Protein AF-A0A1L9Q398-F1 (afdb_monomer)

Mean predicted aligned error: 10.4 Å

Solvent-accessible surface area (backbone atoms only — not comparable to full-atom values): 28220 Å² total; per-residue (Å²): 103,66,69,39,36,76,71,78,37,81,66,83,78,74,86,54,98,64,80,83,80,64,82,89,52,57,88,77,52,50,72,71,54,49,50,53,45,25,63,57,35,33,91,49,18,48,60,54,52,55,51,31,48,75,30,86,96,47,38,44,85,51,84,80,21,73,45,64,63,49,39,51,54,52,50,36,71,77,40,73,85,56,91,62,51,50,73,63,55,49,51,57,76,50,56,96,63,50,60,67,65,61,54,37,38,45,67,35,32,42,59,23,51,47,38,24,34,77,71,70,73,47,65,61,70,22,38,44,90,85,34,32,24,45,46,48,48,6,56,80,50,68,7,61,59,30,26,48,45,24,51,54,71,40,29,70,39,60,66,59,45,53,34,49,48,48,31,49,74,59,67,39,68,89,63,43,83,82,37,70,17,37,53,31,44,28,49,74,77,63,38,54,67,58,37,57,52,34,53,55,43,58,67,49,77,66,97,66,89,84,65,102,77,75,74,87,84,71,52,66,68,41,47,52,52,41,48,31,66,41,44,38,68,55,53,50,48,43,32,77,77,66,74,48,64,68,59,73,58,83,35,88,94,43,81,40,44,62,63,45,41,36,68,66,15,85,45,48,53,33,52,60,45,38,64,73,72,29,71,68,88,55,43,61,48,55,20,77,95,68,41,27,35,58,54,47,19,56,78,72,66,35,64,66,43,32,55,49,40,48,77,66,63,38,78,33,52,67,61,49,56,56,45,34,56,73,61,59,62,72,82,37,65,66,58,53,52,35,44,39,60,20,69,74,43,49,62,61,72,62,34,76,30,79,72,33,45,70,59,35,40,41,52,52,24,50,51,52,54,43,52,51,50,66,70,42,84,90,50,53,74,66,54,36,52,53,50,46,52,52,49,52,53,45,43,28,49,38,37,45,54,53,54,73,27,23,84,75,41,50,47,50,73,63,22,12,18,72,85,69,39,26,48,64,54,50,33,56,76,72,68,43,70,84,37,45,81,46,63,50,94,66,91,71,78,92,70,83,71,82,79,74,78,68,62,84,82,68,69,75,81,78,68,74,81,72,88,76,80,79,79,86,86,82,86,78,85,77,88,79,91,78,92,85,88,132

Structure (mmCIF, N/CA/C/O backbone):
data_AF-A0A1L9Q398-F1
#
_entry.id   AF-A0A1L9Q398-F1
#
loop_
_atom_site.group_PDB
_atom_site.id
_atom_site.type_symbol
_atom_site.label_atom_id
_atom_site.label_alt_id
_atom_site.label_comp_id
_atom_site.label_asym_id
_atom_site.label_entity_id
_atom_site.label_seq_id
_atom_site.pdbx_PDB_ins_code
_atom_site.Cartn_x
_atom_site.Cartn_y
_atom_site.Cartn_z
_atom_site.occupancy
_atom_site.B_iso_or_equiv
_atom_site.auth_seq_id
_atom_site.auth_comp_id
_atom_site.auth_asym_id
_atom_site.auth_atom_id
_atom_site.pdbx_PDB_model_num
ATOM 1 N N . MET A 1 1 ? 2.449 10.421 24.568 1.00 86.31 1 MET A N 1
ATOM 2 C CA . MET A 1 1 ? 1.583 9.840 25.623 1.00 86.31 1 MET A CA 1
ATOM 3 C C . MET A 1 1 ? 1.144 8.426 25.264 1.00 86.31 1 MET A C 1
ATOM 5 O O . MET A 1 1 ? 1.315 7.546 26.093 1.00 86.31 1 MET A O 1
ATOM 9 N N . THR A 1 2 ? 0.691 8.178 24.034 1.00 90.75 2 THR A N 1
ATOM 10 C CA . THR A 1 2 ? 0.366 6.835 23.506 1.00 90.75 2 THR A CA 1
ATOM 11 C C . THR A 1 2 ? 1.469 5.790 23.698 1.00 90.75 2 THR A C 1
ATOM 13 O O . THR A 1 2 ? 1.175 4.660 24.069 1.00 90.75 2 THR A O 1
ATOM 16 N N . GLU A 1 3 ? 2.748 6.155 23.559 1.00 91.44 3 GLU A N 1
ATOM 17 C CA . GLU A 1 3 ? 3.863 5.231 23.840 1.00 91.44 3 GLU A CA 1
ATOM 18 C C . GLU A 1 3 ? 3.856 4.649 25.262 1.00 91.44 3 GLU A C 1
ATOM 20 O O . GLU A 1 3 ? 4.292 3.517 25.448 1.00 91.44 3 GLU A O 1
ATOM 25 N N . LEU A 1 4 ? 3.381 5.398 26.266 1.00 93.06 4 LEU A N 1
ATOM 26 C CA . LEU A 1 4 ? 3.285 4.892 27.639 1.00 93.06 4 LEU A CA 1
ATOM 27 C C . LEU A 1 4 ? 2.257 3.762 27.723 1.00 93.06 4 LEU A C 1
ATOM 29 O O . LEU A 1 4 ? 2.539 2.734 28.334 1.00 93.06 4 LEU A O 1
ATOM 33 N N . ILE A 1 5 ? 1.126 3.906 27.028 1.00 94.62 5 ILE A N 1
ATOM 34 C CA . ILE A 1 5 ? 0.063 2.893 26.978 1.00 94.62 5 ILE A CA 1
ATOM 35 C C . ILE A 1 5 ? 0.601 1.586 26.405 1.00 94.62 5 ILE A C 1
ATOM 37 O O . ILE A 1 5 ? 0.413 0.526 26.996 1.00 94.62 5 ILE A O 1
ATOM 41 N N . TRP A 1 6 ? 1.370 1.663 25.320 1.00 91.62 6 TRP A N 1
ATOM 42 C CA . TRP A 1 6 ? 2.007 0.491 24.714 1.00 91.62 6 TRP A CA 1
ATOM 43 C C . TRP A 1 6 ? 3.133 -0.121 25.563 1.00 91.62 6 TRP A C 1
ATOM 45 O O . TRP A 1 6 ? 3.537 -1.255 25.316 1.00 91.62 6 TRP A O 1
ATOM 55 N N . ARG A 1 7 ? 3.604 0.582 26.602 1.00 92.00 7 ARG A N 1
ATOM 56 C CA . ARG A 1 7 ? 4.475 0.043 27.664 1.00 92.00 7 ARG A CA 1
ATOM 57 C C . ARG A 1 7 ? 3.683 -0.494 28.865 1.00 92.00 7 ARG A C 1
ATOM 59 O O . ARG A 1 7 ? 4.285 -0.837 29.879 1.00 92.00 7 ARG A O 1
ATOM 66 N N . GLY A 1 8 ? 2.354 -0.549 28.770 1.00 90.69 8 GLY A N 1
ATOM 67 C CA . GLY A 1 8 ? 1.461 -0.972 29.847 1.00 90.69 8 GLY A CA 1
ATOM 68 C C . GLY A 1 8 ? 1.269 0.072 30.948 1.00 90.69 8 GLY A C 1
ATOM 69 O O . GLY A 1 8 ? 0.881 -0.287 32.055 1.00 90.69 8 GLY A O 1
ATOM 70 N N . GLN A 1 9 ? 1.560 1.345 30.673 1.00 95.06 9 GLN A N 1
ATOM 71 C CA . GLN A 1 9 ? 1.445 2.445 31.630 1.00 95.06 9 GLN A CA 1
ATOM 72 C C . GLN A 1 9 ? 0.356 3.426 31.203 1.00 95.06 9 GLN A C 1
ATOM 74 O O . GLN A 1 9 ? 0.240 3.778 30.031 1.00 95.06 9 GLN A O 1
ATOM 79 N N . VAL A 1 10 ? -0.412 3.935 32.162 1.00 94.50 10 VAL A N 1
ATOM 80 C CA . VAL A 1 10 ? -1.378 5.004 31.893 1.00 94.50 10 VAL A CA 1
ATOM 81 C C . VAL A 1 10 ? -0.699 6.363 32.095 1.00 94.50 10 VAL A C 1
ATOM 83 O O . VAL A 1 10 ? -0.026 6.548 33.111 1.00 94.50 10 VAL A O 1
ATOM 86 N N . PRO A 1 11 ? -0.834 7.321 31.156 1.00 92.69 11 PRO A N 1
ATOM 87 C CA . PRO A 1 11 ? -0.289 8.664 31.330 1.00 92.69 11 PRO A CA 1
ATOM 88 C C . PRO A 1 11 ? -0.817 9.338 32.609 1.00 92.69 11 PRO A C 1
ATOM 90 O O . PRO A 1 11 ? -1.992 9.157 32.946 1.00 92.69 11 PRO A O 1
ATOM 93 N N . PRO A 1 12 ? 0.000 10.143 33.310 1.00 89.94 12 PRO A N 1
ATOM 94 C CA . PRO A 1 12 ? -0.458 10.855 34.499 1.00 89.94 12 PRO A CA 1
ATOM 95 C C . PRO A 1 12 ? -1.581 11.841 34.146 1.00 89.94 12 PRO A C 1
ATOM 97 O O . PRO A 1 12 ? -1.549 12.473 33.088 1.00 89.94 12 PRO A O 1
ATOM 100 N N . LEU A 1 13 ? -2.565 11.975 35.037 1.00 89.94 13 LEU A N 1
ATOM 101 C CA . LEU A 1 13 ? -3.618 12.984 34.924 1.00 89.94 13 LEU A CA 1
ATOM 102 C C . LEU A 1 13 ? -3.100 14.323 35.466 1.00 89.94 13 LEU A C 1
ATOM 104 O O . LEU A 1 13 ? -2.412 14.358 36.487 1.00 89.94 13 LEU A O 1
ATOM 108 N N . ALA A 1 14 ? -3.434 15.426 34.794 1.00 87.88 14 ALA A N 1
ATOM 109 C CA . ALA A 1 14 ? -3.203 16.755 35.351 1.00 87.88 14 ALA A CA 1
ATOM 110 C C . ALA A 1 14 ? -4.029 16.940 36.633 1.00 87.88 14 ALA A C 1
ATOM 112 O O . ALA A 1 14 ? -5.134 16.410 36.739 1.00 87.88 14 ALA A O 1
ATOM 113 N N . ALA A 1 15 ? -3.510 17.703 37.598 1.00 85.31 15 ALA A N 1
ATOM 114 C CA . ALA A 1 15 ? -4.254 17.979 38.821 1.00 85.31 15 ALA A CA 1
ATOM 115 C C . ALA A 1 15 ? -5.606 18.641 38.475 1.00 85.31 15 ALA A C 1
ATOM 117 O O . ALA A 1 15 ? -5.619 19.618 37.719 1.00 85.31 15 ALA A O 1
ATOM 118 N N . PRO A 1 16 ? -6.736 18.116 38.979 1.00 88.06 16 PRO A N 1
ATOM 119 C CA . PRO A 1 16 ? -8.046 18.665 38.666 1.00 88.06 16 PRO A CA 1
ATOM 120 C C . PRO A 1 16 ? -8.214 20.063 39.270 1.00 88.06 16 PRO A C 1
ATOM 122 O O . PRO A 1 16 ? -7.753 20.350 40.372 1.00 88.06 16 PRO A O 1
ATOM 125 N N . ASN A 1 17 ? -8.944 20.932 38.567 1.00 85.12 17 ASN A N 1
ATOM 126 C CA . ASN A 1 17 ? -9.221 22.311 38.999 1.00 85.12 17 ASN A CA 1
ATOM 127 C C . ASN A 1 17 ? -10.352 22.411 40.042 1.00 85.12 17 ASN A C 1
ATOM 129 O O . ASN A 1 17 ? -10.907 23.488 40.261 1.00 85.12 17 ASN A O 1
ATOM 133 N N . ARG A 1 18 ? -10.741 21.292 40.656 1.00 89.12 18 ARG A N 1
ATOM 134 C CA . ARG A 1 18 ? -11.803 21.222 41.663 1.00 89.12 18 ARG A CA 1
ATOM 135 C C . ARG A 1 18 ? -11.334 20.398 42.857 1.00 89.12 18 ARG A C 1
ATOM 137 O O . ARG A 1 18 ? -10.367 19.652 42.753 1.00 89.12 18 ARG A O 1
ATOM 144 N N . ASN A 1 19 ? -12.029 20.526 43.983 1.00 90.75 19 ASN A N 1
ATOM 145 C CA . ASN A 1 19 ? -11.758 19.697 45.156 1.00 90.75 19 ASN A CA 1
ATOM 146 C C . ASN A 1 19 ? -12.308 18.273 44.959 1.00 90.75 19 ASN A C 1
ATOM 148 O O . ASN A 1 19 ? -13.339 18.122 44.290 1.00 90.75 19 ASN A O 1
ATOM 152 N N . PRO A 1 20 ? -11.669 17.251 45.561 1.00 90.56 20 PRO A N 1
ATOM 153 C CA . PRO A 1 20 ? -12.209 15.897 45.602 1.00 90.56 20 PRO A CA 1
ATOM 154 C C . PRO A 1 20 ? -13.635 15.873 46.174 1.00 90.56 20 PRO A C 1
ATOM 156 O O . PRO A 1 20 ? -13.961 16.695 47.038 1.00 90.56 20 PRO A O 1
ATOM 159 N N . PRO A 1 21 ? -14.499 14.954 45.713 1.00 92.50 21 PRO A N 1
ATOM 160 C CA . PRO A 1 21 ? -15.852 14.826 46.241 1.00 92.50 21 PRO A CA 1
ATOM 161 C C . PRO A 1 21 ? -15.840 14.332 47.690 1.00 92.50 21 PRO A C 1
ATOM 163 O O . PRO A 1 21 ? -14.996 13.522 48.079 1.00 92.50 21 PRO A O 1
ATOM 166 N N . ASP A 1 22 ? -16.836 14.748 48.474 1.00 92.75 22 ASP A N 1
ATOM 167 C CA . ASP A 1 22 ? -17.103 14.126 49.770 1.00 92.75 22 ASP A CA 1
ATOM 168 C C . ASP A 1 22 ? -17.754 12.753 49.564 1.00 92.75 22 ASP A C 1
ATOM 170 O O . ASP A 1 22 ? -18.937 12.624 49.237 1.00 92.75 22 ASP A O 1
ATOM 174 N N . LEU A 1 23 ? -16.960 11.705 49.774 1.00 91.25 23 LEU A N 1
ATOM 175 C CA . LEU A 1 23 ? -17.368 10.321 49.558 1.00 91.25 23 LEU A CA 1
ATOM 176 C C . LEU A 1 23 ? -18.409 9.814 50.571 1.00 91.25 23 LEU A C 1
ATOM 178 O O . LEU A 1 23 ? -18.924 8.706 50.398 1.00 91.25 23 LEU A O 1
ATOM 182 N N . ASN A 1 24 ? -18.710 10.581 51.623 1.00 91.81 24 ASN A N 1
ATOM 183 C CA . ASN A 1 24 ? -19.775 10.265 52.579 1.00 91.81 24 ASN A CA 1
ATOM 184 C C . ASN A 1 24 ? -21.137 10.827 52.147 1.00 91.81 24 ASN A C 1
ATOM 186 O O . ASN A 1 24 ? -22.161 10.383 52.655 1.00 91.81 24 ASN A O 1
ATOM 190 N N . ASN A 1 25 ? -21.157 11.752 51.184 1.00 91.81 25 ASN A N 1
ATOM 191 C CA . ASN A 1 25 ? -22.354 12.460 50.728 1.00 91.81 25 ASN A CA 1
ATOM 192 C C . ASN A 1 25 ? -22.658 12.217 49.238 1.00 91.81 25 ASN A C 1
ATOM 194 O O . ASN A 1 25 ? -23.268 13.056 48.573 1.00 91.81 25 ASN A O 1
ATOM 198 N N . LEU A 1 26 ? -22.276 11.048 48.702 1.00 91.94 26 LEU A N 1
ATOM 199 C CA . LEU A 1 26 ? -22.496 10.701 47.289 1.00 91.94 26 LEU A CA 1
ATOM 200 C C . LEU A 1 26 ? -23.979 10.762 46.876 1.00 91.94 26 LEU A C 1
ATOM 202 O O . LEU A 1 26 ? -24.278 11.111 45.738 1.00 91.94 26 LEU A O 1
ATOM 206 N N . ASP A 1 27 ? -24.905 10.522 47.809 1.00 91.50 27 ASP A N 1
ATOM 207 C CA . ASP A 1 27 ? -26.358 10.580 47.585 1.00 91.50 27 ASP A CA 1
ATOM 208 C C . ASP A 1 27 ? -26.870 11.949 47.108 1.00 91.50 27 ASP A C 1
ATOM 210 O O . ASP A 1 27 ? -27.923 12.024 46.475 1.00 91.50 27 ASP A O 1
ATOM 214 N N . GLN A 1 28 ? -26.115 13.023 47.354 1.00 91.56 28 GLN A N 1
ATOM 215 C CA . GLN A 1 28 ? -26.463 14.382 46.930 1.00 91.56 28 GLN A CA 1
ATOM 216 C C . GLN A 1 28 ? -26.014 14.702 45.496 1.00 91.56 28 GLN A C 1
ATOM 218 O O . GLN A 1 28 ? -26.409 15.723 44.935 1.00 91.56 28 GLN A O 1
ATOM 223 N N . LEU A 1 29 ? -25.181 13.856 44.884 1.00 91.44 29 LEU A N 1
ATOM 224 C CA . LEU A 1 29 ? -24.630 14.113 43.557 1.00 91.44 29 LEU A CA 1
ATOM 225 C C . LEU A 1 29 ? -25.661 13.801 42.476 1.00 91.44 29 LEU A C 1
ATOM 227 O O . LEU A 1 29 ? -26.218 12.708 42.451 1.00 91.44 29 LEU A O 1
ATOM 231 N N . SER A 1 30 ? -25.877 14.699 41.515 1.00 91.56 30 SER A N 1
ATOM 232 C CA . SER A 1 30 ? -26.561 14.378 40.248 1.00 91.56 30 SER A CA 1
ATOM 233 C C . SER A 1 30 ? -25.731 13.414 39.386 1.00 91.56 30 SER A C 1
ATOM 235 O O . SER A 1 30 ? -24.545 13.207 39.647 1.00 91.56 30 SER A O 1
ATOM 237 N N . TYR A 1 31 ? -26.336 12.801 38.360 1.00 90.31 31 TYR A N 1
ATOM 238 C CA . TYR A 1 31 ? -25.630 11.874 37.461 1.00 90.31 31 TYR A CA 1
ATOM 239 C C . TYR A 1 31 ? -24.407 12.555 36.830 1.00 90.31 31 TYR A C 1
ATOM 241 O O . TYR A 1 31 ? -23.283 12.075 36.962 1.00 90.31 31 TYR A O 1
ATOM 249 N N . ASN A 1 32 ? -24.614 13.744 36.260 1.00 92.12 32 ASN A N 1
ATOM 250 C CA . ASN A 1 32 ? -23.555 14.524 35.626 1.00 92.12 32 ASN A CA 1
ATOM 251 C C . ASN A 1 32 ? -22.437 14.907 36.604 1.00 92.12 32 ASN A C 1
ATOM 253 O O . ASN A 1 32 ? -21.268 14.883 36.228 1.00 92.12 32 ASN A O 1
ATOM 257 N N . GLN A 1 33 ? -22.773 15.238 37.857 1.00 93.88 33 GLN A N 1
ATOM 258 C CA . GLN A 1 33 ? -21.767 15.519 38.886 1.00 93.88 33 GLN A CA 1
ATOM 259 C C . GLN A 1 33 ? -20.964 14.267 39.238 1.00 93.88 33 GLN A C 1
ATOM 261 O O . GLN A 1 33 ? -19.740 14.340 39.293 1.00 93.88 33 GLN A O 1
ATOM 266 N N . ALA A 1 34 ? -21.627 13.125 39.434 1.00 94.12 34 ALA A N 1
ATOM 267 C CA . ALA A 1 34 ? -20.958 11.867 39.747 1.00 94.12 34 ALA A CA 1
ATOM 268 C C . ALA A 1 34 ? -19.992 11.447 38.628 1.00 94.12 34 ALA A C 1
ATOM 270 O O . ALA A 1 34 ? -18.835 11.145 38.910 1.00 94.12 34 ALA A O 1
ATOM 271 N N . VAL A 1 35 ? -20.420 11.515 37.361 1.00 94.19 35 VAL A N 1
ATOM 272 C CA . VAL A 1 35 ? -19.539 11.223 36.219 1.00 94.19 35 VAL A CA 1
ATOM 273 C C . VAL A 1 35 ? -18.385 12.220 36.152 1.00 94.19 35 VAL A C 1
ATOM 275 O O . VAL A 1 35 ? -17.240 11.804 36.037 1.00 94.19 35 VAL A O 1
ATOM 278 N N . ALA A 1 36 ? -18.637 13.520 36.316 1.00 94.38 36 ALA A N 1
ATOM 279 C CA . ALA A 1 36 ? -17.565 14.513 36.306 1.00 94.38 36 ALA A CA 1
ATOM 280 C C . ALA A 1 36 ? -16.538 14.309 37.438 1.00 94.38 36 ALA A C 1
ATOM 282 O O . ALA A 1 36 ? -15.371 14.646 37.266 1.00 94.38 36 ALA A O 1
ATOM 283 N N . TYR A 1 37 ? -16.944 13.750 38.582 1.00 95.69 37 TYR A N 1
ATOM 284 C CA . TYR A 1 37 ? -16.010 13.355 39.636 1.00 95.69 37 TYR A CA 1
ATOM 285 C C . TYR A 1 37 ? -15.218 12.093 39.285 1.00 95.69 37 TYR A C 1
ATOM 287 O O . TYR A 1 37 ? -14.023 12.060 39.555 1.00 95.69 37 TYR A O 1
ATOM 295 N N . ILE A 1 38 ? -15.837 11.094 38.645 1.00 95.75 38 ILE A N 1
ATOM 296 C CA . ILE A 1 38 ? -15.118 9.925 38.108 1.00 95.75 38 ILE A CA 1
ATOM 297 C C . ILE A 1 38 ? -14.056 10.370 37.090 1.00 95.75 38 ILE A C 1
ATOM 299 O O . ILE A 1 38 ? -12.937 9.864 37.107 1.00 95.75 38 ILE A O 1
ATOM 303 N N . GLU A 1 39 ? -14.396 11.329 36.225 1.00 94.50 39 GLU A N 1
ATOM 304 C CA . GLU A 1 39 ? -13.497 11.876 35.205 1.00 94.50 39 GLU A CA 1
ATOM 305 C C . GLU A 1 39 ? -12.262 12.567 35.801 1.00 94.50 39 GLU A C 1
ATOM 307 O O . GLU A 1 39 ? -11.160 12.412 35.273 1.00 94.50 39 GLU A O 1
ATOM 312 N N . ASP A 1 40 ? -12.457 13.348 36.864 1.00 94.69 40 ASP A N 1
ATOM 313 C CA . ASP A 1 40 ? -11.424 14.219 37.429 1.00 94.69 40 ASP A CA 1
ATOM 314 C C . ASP A 1 40 ? -10.610 13.554 38.548 1.00 94.69 40 ASP A C 1
ATOM 316 O O . ASP A 1 40 ? -9.473 13.957 38.791 1.00 94.69 40 ASP A O 1
ATOM 320 N N . PHE A 1 41 ? -11.167 12.534 39.209 1.00 95.75 41 PHE A N 1
ATOM 321 C CA . PHE A 1 41 ? -10.549 11.837 40.341 1.00 95.75 41 PHE A CA 1
ATOM 322 C C . PHE A 1 41 ? -10.579 10.312 40.134 1.00 95.75 41 PHE A C 1
ATOM 324 O O . PHE A 1 41 ? -11.445 9.610 40.670 1.00 95.75 41 PHE A O 1
ATOM 331 N N . PRO A 1 42 ? -9.634 9.762 39.345 1.00 93.44 42 PRO A N 1
ATOM 332 C CA . PRO A 1 42 ? -9.576 8.331 39.047 1.00 93.44 42 PRO A CA 1
ATOM 333 C C . PRO A 1 42 ? -9.431 7.430 40.281 1.00 93.44 42 PRO A C 1
ATOM 335 O O . PRO A 1 42 ? -9.873 6.286 40.264 1.00 93.44 42 PRO A O 1
ATOM 338 N N . ASP A 1 43 ? -8.836 7.937 41.360 1.00 93.50 43 ASP A N 1
ATOM 339 C CA . ASP A 1 43 ? -8.642 7.241 42.635 1.00 93.50 43 ASP A CA 1
ATOM 340 C C . ASP A 1 43 ? -9.957 6.950 43.371 1.00 93.50 43 ASP A C 1
ATOM 342 O O . ASP A 1 43 ? -10.053 5.971 44.110 1.00 93.50 43 ASP A O 1
ATOM 346 N N . VAL A 1 44 ? -10.997 7.752 43.129 1.00 94.56 44 VAL A N 1
ATOM 347 C CA . VAL A 1 44 ? -12.341 7.530 43.685 1.00 94.56 44 VAL A CA 1
ATOM 348 C C . VAL A 1 44 ? -13.329 6.978 42.656 1.00 94.56 44 VAL A C 1
ATOM 350 O O . VAL A 1 44 ? -14.484 6.716 43.006 1.00 94.56 44 VAL A O 1
ATOM 353 N N . ALA A 1 45 ? -12.890 6.757 41.410 1.00 95.31 45 ALA A N 1
ATOM 354 C CA . ALA A 1 45 ? -13.732 6.288 40.312 1.00 95.31 45 ALA A CA 1
ATOM 355 C C . ALA A 1 45 ? -14.474 4.994 40.664 1.00 95.31 45 ALA A C 1
ATOM 357 O O . ALA A 1 45 ? -15.692 4.930 40.509 1.00 95.31 45 ALA A O 1
ATOM 358 N N . GLU A 1 46 ? -13.769 3.994 41.209 1.00 96.00 46 GLU A N 1
ATOM 359 C CA . GLU A 1 46 ? -14.375 2.726 41.630 1.00 96.00 46 GLU A CA 1
ATOM 360 C C . GLU A 1 46 ? -15.502 2.950 42.645 1.00 96.00 46 GLU A C 1
ATOM 362 O O . GLU A 1 46 ? -16.602 2.418 42.488 1.00 96.00 46 GLU A O 1
ATOM 367 N N . ARG A 1 47 ? -15.246 3.747 43.689 1.00 94.94 47 ARG A N 1
ATOM 368 C CA . ARG A 1 47 ? -16.206 3.955 44.780 1.00 94.94 47 ARG A CA 1
ATOM 369 C C . ARG A 1 47 ? -17.465 4.656 44.286 1.00 94.94 47 ARG A C 1
ATOM 371 O O . ARG A 1 47 ? -18.566 4.229 44.631 1.00 94.94 47 ARG A O 1
ATOM 378 N N . ILE A 1 48 ? -17.311 5.699 43.470 1.00 95.56 48 ILE A N 1
ATOM 379 C CA . ILE A 1 48 ? -18.452 6.413 42.886 1.00 95.56 48 ILE A CA 1
ATOM 380 C C . ILE A 1 48 ? -19.209 5.482 41.934 1.00 95.56 48 ILE A C 1
ATOM 382 O O . ILE A 1 48 ? -20.433 5.406 42.017 1.00 95.56 48 ILE A O 1
ATOM 386 N N . TYR A 1 49 ? -18.505 4.711 41.096 1.00 95.12 49 TYR A N 1
ATOM 387 C CA . TYR A 1 49 ? -19.126 3.765 40.167 1.00 95.12 49 TYR A CA 1
ATOM 388 C C . TYR A 1 49 ? -19.938 2.683 40.892 1.00 95.12 49 TYR A C 1
ATOM 390 O O . TYR A 1 49 ? -21.102 2.458 40.563 1.00 95.12 49 TYR A O 1
ATOM 398 N N . ARG A 1 50 ? -19.388 2.051 41.936 1.00 94.31 50 ARG A N 1
ATOM 399 C CA . ARG A 1 50 ? -20.128 1.068 42.749 1.00 94.31 50 ARG A CA 1
ATOM 400 C C . ARG A 1 50 ? -21.323 1.684 43.470 1.00 94.31 50 ARG A C 1
ATOM 402 O O . ARG A 1 50 ? -22.367 1.045 43.551 1.00 94.31 50 ARG A O 1
ATOM 409 N N . TRP A 1 51 ? -21.195 2.918 43.961 1.00 94.50 51 TRP A N 1
ATOM 410 C CA . TRP A 1 51 ? -22.322 3.635 44.558 1.00 94.50 51 TRP A CA 1
ATOM 411 C C . TRP A 1 51 ? -23.481 3.785 43.564 1.00 94.50 51 TRP A C 1
ATOM 413 O O . TRP A 1 51 ? -24.613 3.446 43.904 1.00 94.50 51 TRP A O 1
ATOM 423 N N . GLY A 1 52 ? -23.215 4.205 42.324 1.00 92.62 52 GLY A N 1
ATOM 424 C CA . GLY A 1 52 ? -24.281 4.347 41.330 1.00 92.62 52 GLY A CA 1
ATOM 425 C C . GLY A 1 52 ? -24.861 3.015 40.832 1.00 92.62 52 GLY A C 1
ATOM 426 O O . GLY A 1 52 ? -26.023 2.993 40.433 1.00 92.62 52 GLY A O 1
ATOM 427 N N . LEU A 1 53 ? -24.125 1.896 40.941 1.00 90.75 53 LEU A N 1
ATOM 428 C CA . LEU A 1 53 ? -24.674 0.546 40.722 1.00 90.75 53 LEU A CA 1
ATOM 429 C C . LEU A 1 53 ? -25.671 0.142 41.821 1.00 90.75 53 LEU A C 1
ATOM 431 O O . LEU A 1 53 ? -26.561 -0.666 41.584 1.00 90.75 53 LEU A O 1
ATOM 435 N N . GLY A 1 54 ? -25.539 0.696 43.029 1.00 87.62 54 GLY A N 1
ATOM 436 C CA . GLY A 1 54 ? -26.451 0.446 44.148 1.00 87.62 54 GLY A CA 1
ATOM 437 C C . GLY A 1 54 ? -27.699 1.333 44.162 1.00 87.62 54 GLY A C 1
ATOM 438 O O . GLY A 1 54 ? -28.554 1.157 45.029 1.00 87.62 54 GLY A O 1
ATOM 439 N N . LYS A 1 55 ? -27.814 2.299 43.242 1.00 82.94 55 LYS A N 1
ATOM 440 C CA . LYS A 1 55 ? -28.908 3.278 43.208 1.00 82.94 55 LYS A CA 1
ATOM 441 C C . LYS A 1 55 ? -29.769 3.091 41.965 1.00 82.94 55 LYS A C 1
ATOM 443 O O . LYS A 1 55 ? -29.283 3.140 40.837 1.00 82.94 55 LYS A O 1
ATOM 448 N N . GLU A 1 56 ? -31.064 2.928 42.200 1.00 75.69 56 GLU A N 1
ATOM 449 C CA . GLU A 1 56 ? -32.088 2.915 41.155 1.00 75.69 56 GLU A CA 1
ATOM 450 C C . GLU A 1 56 ? -32.018 4.212 40.330 1.00 75.69 56 GLU A C 1
ATOM 452 O O . GLU A 1 56 ? -31.763 5.290 40.879 1.00 75.69 56 GLU A O 1
ATOM 457 N N . ASN A 1 57 ? -32.187 4.108 39.009 1.00 71.31 57 ASN A N 1
ATOM 458 C CA . ASN A 1 57 ? -32.134 5.229 38.058 1.00 71.31 57 ASN A CA 1
ATOM 459 C C . ASN A 1 57 ? -30.774 5.953 37.923 1.00 71.31 57 ASN A C 1
ATOM 461 O O . ASN A 1 57 ? -30.702 7.013 37.298 1.00 71.31 57 ASN A O 1
ATOM 465 N N . ARG A 1 58 ? -29.677 5.434 38.502 1.00 82.56 58 ARG A N 1
ATOM 466 C CA . ARG A 1 58 ? -28.322 5.978 38.268 1.00 82.56 58 ARG A CA 1
ATOM 467 C C . ARG A 1 58 ? -27.610 5.258 37.152 1.00 82.56 58 ARG A C 1
ATOM 469 O O . ARG A 1 58 ? -27.526 5.817 36.074 1.00 82.56 58 ARG A O 1
ATOM 476 N N . TRP A 1 59 ? -27.113 4.059 37.408 1.00 89.94 59 TRP A N 1
ATOM 477 C CA . TRP A 1 59 ? -26.656 3.140 36.363 1.00 89.94 59 TRP A CA 1
ATOM 478 C C . TRP A 1 59 ? -26.752 1.679 36.818 1.00 89.94 59 TRP A C 1
ATOM 480 O O . TRP A 1 59 ? -26.132 0.812 36.208 1.00 89.94 59 TRP A O 1
ATOM 490 N N . ARG A 1 60 ? -27.537 1.394 37.871 1.00 79.69 60 ARG A N 1
ATOM 491 C CA . ARG A 1 60 ? -27.830 0.036 38.354 1.00 79.69 60 ARG A CA 1
ATOM 492 C C . ARG A 1 60 ? -28.330 -0.885 37.244 1.00 79.69 60 ARG A C 1
ATOM 494 O O . ARG A 1 60 ? -27.905 -2.031 37.184 1.00 79.69 60 ARG A O 1
ATOM 501 N N . ASP A 1 61 ? -29.164 -0.349 36.364 1.00 76.88 61 ASP A N 1
ATOM 502 C CA . ASP A 1 61 ? -29.819 -1.098 35.290 1.00 76.88 61 ASP A CA 1
ATOM 503 C C . ASP A 1 61 ? -29.070 -0.966 33.957 1.00 76.88 61 ASP A C 1
ATOM 505 O O . ASP A 1 61 ? -29.622 -1.247 32.899 1.00 76.88 61 ASP A O 1
ATOM 509 N N . THR A 1 62 ? -27.809 -0.515 33.991 1.00 84.44 62 THR A N 1
ATOM 510 C CA . THR A 1 62 ? -27.005 -0.373 32.772 1.00 84.44 62 THR A CA 1
ATOM 511 C C . THR A 1 62 ? -26.527 -1.748 32.321 1.00 84.44 62 THR A C 1
ATOM 513 O O . THR A 1 62 ? -25.725 -2.367 33.032 1.00 84.44 62 THR A O 1
ATOM 516 N N . PRO A 1 63 ? -26.980 -2.236 31.158 1.00 88.06 63 PRO A N 1
ATOM 517 C CA . PRO A 1 63 ? -26.548 -3.521 30.627 1.00 88.06 63 PRO A CA 1
ATOM 518 C C . PRO A 1 63 ? -25.054 -3.520 30.277 1.00 88.06 63 PRO A C 1
ATOM 520 O O . PRO A 1 63 ? -24.427 -2.479 30.061 1.00 88.06 63 PRO A O 1
ATOM 523 N N . ARG A 1 64 ? -24.480 -4.723 30.218 1.00 90.75 64 ARG A N 1
ATOM 524 C CA . ARG A 1 64 ? -23.090 -4.974 29.825 1.00 90.75 64 ARG A CA 1
ATOM 525 C C . ARG A 1 64 ? -23.065 -5.851 28.592 1.00 90.75 64 ARG A C 1
ATOM 527 O O . ARG A 1 64 ? -23.651 -6.929 28.598 1.00 90.75 64 ARG A O 1
ATOM 534 N N . PHE A 1 65 ? -22.345 -5.410 27.569 1.00 94.69 65 PHE A N 1
ATOM 535 C CA . PHE A 1 65 ? -22.338 -6.074 26.273 1.00 94.69 65 PHE A CA 1
ATOM 536 C C . PHE A 1 65 ? -20.946 -6.602 25.943 1.00 94.69 65 PHE A C 1
ATOM 538 O O . PHE A 1 65 ? -20.120 -5.913 25.347 1.00 94.69 65 PHE A O 1
ATOM 545 N N . TYR A 1 66 ? -20.672 -7.838 26.350 1.00 91.94 66 TYR A N 1
ATOM 546 C CA . TYR A 1 66 ? -19.380 -8.484 26.101 1.00 91.94 66 TYR A CA 1
ATOM 547 C C . TYR A 1 66 ? -19.209 -8.913 24.643 1.00 91.94 66 TYR A C 1
ATOM 549 O O . TYR A 1 66 ? -18.090 -9.016 24.151 1.00 91.94 66 TYR A O 1
ATOM 557 N N . THR A 1 67 ? -20.317 -9.164 23.949 1.00 91.38 67 THR A N 1
ATOM 558 C CA . THR A 1 67 ? -20.337 -9.646 22.567 1.00 91.38 67 THR A CA 1
ATOM 559 C C . THR A 1 67 ? -21.384 -8.896 21.742 1.00 91.38 67 THR A C 1
ATOM 561 O O . THR A 1 67 ? -22.333 -8.359 22.321 1.00 91.38 67 THR A O 1
ATOM 564 N N . PRO A 1 68 ? -21.274 -8.906 20.397 1.00 90.19 68 PRO A N 1
ATOM 565 C CA . PRO A 1 68 ? -22.327 -8.411 19.514 1.00 90.19 68 PRO A CA 1
ATOM 566 C C . PRO A 1 68 ? -23.709 -8.986 19.839 1.00 90.19 68 PRO A C 1
ATOM 568 O O . PRO A 1 68 ? -24.679 -8.238 19.892 1.00 90.19 68 PRO A O 1
ATOM 571 N N . THR A 1 69 ? -23.784 -10.292 20.115 1.00 91.19 69 THR A N 1
ATOM 572 C CA . THR A 1 69 ? -25.030 -10.997 20.443 1.00 91.19 69 THR A CA 1
ATOM 573 C C . THR A 1 69 ? -25.699 -10.412 21.680 1.00 91.19 69 THR A C 1
ATOM 575 O O . THR A 1 69 ? -26.890 -10.151 21.642 1.00 91.19 69 THR A O 1
ATOM 578 N N . ASN A 1 70 ? -24.938 -10.067 22.727 1.00 93.62 70 ASN A N 1
ATOM 579 C CA . ASN A 1 70 ? -25.526 -9.469 23.930 1.00 93.62 70 ASN A CA 1
ATOM 580 C C . ASN A 1 70 ? -26.225 -8.130 23.662 1.00 93.62 70 ASN A C 1
ATOM 582 O O . ASN A 1 70 ? -27.170 -7.796 24.370 1.00 93.62 70 ASN A O 1
ATOM 586 N N . VAL A 1 71 ? -25.756 -7.346 22.682 1.00 92.81 71 VAL A N 1
ATOM 587 C CA . VAL A 1 71 ? -26.423 -6.086 22.312 1.00 92.81 71 VAL A CA 1
ATOM 588 C C . VAL A 1 71 ? -27.743 -6.373 21.597 1.00 92.81 71 VAL A C 1
ATOM 590 O O . VAL A 1 71 ? -28.734 -5.693 21.843 1.00 92.81 71 VAL A O 1
ATOM 593 N N . VAL A 1 72 ? -27.751 -7.380 20.719 1.00 91.12 72 VAL A N 1
ATOM 594 C CA . VAL A 1 72 ? -28.949 -7.800 19.981 1.00 91.12 72 VAL A CA 1
ATOM 595 C C . VAL A 1 72 ? -29.999 -8.336 20.942 1.00 91.12 72 VAL A C 1
ATOM 597 O O . VAL A 1 72 ? -31.095 -7.791 20.966 1.00 91.12 72 VAL A O 1
ATOM 600 N N . ASP A 1 73 ? -29.630 -9.309 21.780 1.00 92.75 73 ASP A N 1
ATOM 601 C CA . ASP A 1 73 ? -30.527 -9.936 22.756 1.00 92.75 73 ASP A CA 1
ATOM 602 C C . ASP A 1 73 ? -31.200 -8.875 23.639 1.00 92.75 73 ASP A C 1
ATOM 604 O O . ASP A 1 73 ? -32.402 -8.903 23.866 1.00 92.75 73 ASP A O 1
ATOM 608 N N . TRP A 1 74 ? -30.439 -7.872 24.086 1.00 93.56 74 TRP A N 1
ATOM 609 C CA . TRP A 1 74 ? -30.975 -6.789 24.907 1.00 93.56 74 TRP A CA 1
ATOM 610 C C . TRP A 1 74 ? -31.981 -5.898 24.166 1.00 93.56 74 TRP A C 1
ATOM 612 O O . TRP A 1 74 ? -32.990 -5.488 24.740 1.00 93.56 74 TRP A O 1
ATOM 622 N N . HIS A 1 75 ? -31.724 -5.583 22.896 1.00 92.31 75 HIS A N 1
ATOM 623 C CA . HIS A 1 75 ? -32.679 -4.827 22.090 1.00 92.31 75 HIS A CA 1
ATOM 624 C C . HIS A 1 75 ? -33.935 -5.642 21.760 1.00 92.31 75 HIS A C 1
ATOM 626 O O . HIS A 1 75 ? -35.025 -5.070 21.746 1.00 92.31 75 HIS A O 1
ATOM 632 N N . GLU A 1 76 ? -33.795 -6.950 21.534 1.00 91.56 76 GLU A N 1
ATOM 633 C CA . GLU A 1 76 ? -34.914 -7.881 21.345 1.00 91.56 76 GLU A CA 1
ATOM 634 C C . GLU A 1 76 ? -35.740 -8.031 22.632 1.00 91.56 76 GLU A C 1
ATOM 636 O O . GLU A 1 76 ? -36.964 -8.027 22.570 1.00 91.56 76 GLU A O 1
ATOM 641 N N . ASP A 1 77 ? -35.111 -8.050 23.808 1.00 91.75 77 ASP A N 1
ATOM 642 C CA . ASP A 1 77 ? -35.817 -8.099 25.095 1.00 91.75 77 ASP A CA 1
ATOM 643 C C . ASP A 1 77 ? -36.657 -6.834 25.354 1.00 91.75 77 ASP A C 1
ATOM 645 O O . ASP A 1 77 ? -37.747 -6.911 25.929 1.00 91.75 77 ASP A O 1
ATOM 649 N N . ILE A 1 78 ? -36.170 -5.659 24.938 1.00 89.25 78 ILE A N 1
ATOM 650 C CA . ILE A 1 78 ? -36.901 -4.389 25.085 1.00 89.25 78 ILE A CA 1
ATOM 651 C C . ILE A 1 78 ? -38.007 -4.256 24.036 1.00 89.25 78 ILE A C 1
ATOM 653 O O . ILE A 1 78 ? -39.089 -3.752 24.346 1.00 89.25 78 ILE A O 1
ATOM 657 N N . ASN A 1 79 ? -37.748 -4.694 22.802 1.00 86.62 79 ASN A N 1
ATOM 658 C CA . ASN A 1 79 ? -38.696 -4.621 21.697 1.00 86.62 79 ASN A CA 1
ATOM 659 C C . ASN A 1 79 ? -38.796 -5.976 20.962 1.00 86.62 79 ASN A C 1
ATOM 661 O O . ASN A 1 79 ? -38.226 -6.134 19.879 1.00 86.62 79 ASN A O 1
ATOM 665 N N . PRO A 1 80 ? -39.548 -6.946 21.520 1.00 84.50 80 PRO A N 1
ATOM 666 C CA . PRO A 1 80 ? -39.584 -8.327 21.025 1.00 84.50 80 PRO A CA 1
ATOM 667 C C . PRO A 1 80 ? -40.321 -8.498 19.693 1.00 84.50 80 PRO A C 1
ATOM 669 O O . PRO A 1 80 ? -40.239 -9.554 19.070 1.00 84.50 80 PRO A O 1
ATOM 672 N N . GLU A 1 81 ? -41.062 -7.482 19.247 1.00 78.75 81 GLU A N 1
ATOM 673 C CA . GLU A 1 81 ? -41.772 -7.509 17.965 1.00 78.75 81 GLU A CA 1
ATOM 674 C C . GLU A 1 81 ? -40.878 -7.073 16.787 1.00 78.75 81 GLU A C 1
ATOM 676 O O . GLU A 1 81 ? -41.241 -7.283 15.626 1.00 78.75 81 GLU A O 1
ATOM 681 N N . ALA A 1 82 ? -39.702 -6.491 17.056 1.00 70.56 82 ALA A N 1
ATOM 682 C CA . ALA A 1 82 ? -38.789 -6.014 16.024 1.00 70.56 82 ALA A CA 1
ATOM 683 C C . ALA A 1 82 ? -37.931 -7.153 15.448 1.00 70.56 82 ALA A C 1
ATOM 685 O O . ALA A 1 82 ? -37.099 -7.740 16.129 1.00 70.56 82 ALA A O 1
ATOM 686 N N . THR A 1 83 ? -38.070 -7.427 14.148 1.00 64.31 83 THR A N 1
ATOM 687 C CA . THR A 1 83 ? -37.188 -8.366 13.419 1.00 64.31 83 THR A CA 1
ATOM 688 C C . THR A 1 83 ? -35.918 -7.702 12.874 1.00 64.31 83 THR A C 1
ATOM 690 O O . THR A 1 83 ? -34.985 -8.379 12.448 1.00 64.31 83 THR A O 1
ATOM 693 N N . THR A 1 84 ? -35.902 -6.370 12.828 1.00 75.25 84 THR A N 1
ATOM 694 C CA . THR A 1 84 ? -34.770 -5.506 12.463 1.00 75.25 84 THR A CA 1
ATOM 695 C C . THR A 1 84 ? -34.945 -4.181 13.187 1.00 75.25 84 THR A C 1
ATOM 697 O O . THR A 1 84 ? -36.075 -3.706 13.269 1.00 75.25 84 THR A O 1
ATOM 700 N N . PHE A 1 85 ? -33.861 -3.547 13.628 1.00 81.50 85 PHE A N 1
ATOM 701 C CA . PHE A 1 85 ? -33.943 -2.283 14.360 1.00 81.50 85 PHE A CA 1
ATOM 702 C C . PHE A 1 85 ? -33.610 -1.090 13.459 1.00 81.50 85 PHE A C 1
ATOM 704 O O . PHE A 1 85 ? -32.538 -1.016 12.855 1.00 81.50 85 PHE A O 1
ATOM 711 N N . SER A 1 86 ? -34.520 -0.125 13.376 1.00 84.06 86 SER A N 1
ATOM 712 C CA . SER A 1 86 ? -34.232 1.196 12.824 1.00 84.06 86 SER A CA 1
ATOM 713 C C . SER A 1 86 ? -33.347 2.005 13.780 1.00 84.06 86 SER A C 1
ATOM 715 O O . SER A 1 86 ? -33.314 1.776 14.988 1.00 84.06 86 SER A O 1
ATOM 717 N N . GLN A 1 87 ? -32.644 3.016 13.256 1.00 85.00 87 GLN A N 1
ATOM 718 C CA . GLN A 1 87 ? -31.832 3.911 14.095 1.00 85.00 87 GLN A CA 1
ATOM 719 C C . GLN A 1 87 ? -32.672 4.659 15.144 1.00 85.00 87 GLN A C 1
ATOM 721 O O . GLN A 1 87 ? -32.165 4.970 16.221 1.00 85.00 87 GLN A O 1
ATOM 726 N N . GLN A 1 88 ? -33.949 4.917 14.844 1.00 86.62 88 GLN A N 1
ATOM 727 C CA . GLN A 1 88 ? -34.871 5.525 15.796 1.00 86.62 88 GLN A CA 1
ATOM 728 C C . GLN A 1 88 ? -35.207 4.552 16.930 1.00 86.62 88 GLN A C 1
ATOM 730 O O . GLN A 1 88 ? -35.063 4.927 18.084 1.00 86.62 88 GLN A O 1
ATOM 735 N N . GLU A 1 89 ? -35.542 3.296 16.626 1.00 87.44 89 GLU A N 1
ATOM 736 C CA . GLU A 1 89 ? -35.840 2.280 17.650 1.00 87.44 89 GLU A CA 1
ATOM 737 C C . GLU A 1 89 ? -34.638 2.005 18.558 1.00 87.44 89 GLU A C 1
ATOM 739 O O . GLU A 1 89 ? -34.794 1.891 19.769 1.00 87.44 89 GLU A O 1
ATOM 744 N N . ILE A 1 90 ? -33.418 1.973 18.008 1.00 87.81 90 ILE A N 1
ATOM 745 C CA . ILE A 1 90 ? -32.193 1.870 18.819 1.00 87.81 90 ILE A CA 1
ATOM 746 C C . ILE A 1 90 ? -32.074 3.073 19.757 1.00 87.81 90 ILE A C 1
ATOM 748 O O . ILE A 1 90 ? -31.727 2.922 20.928 1.00 87.81 90 ILE A O 1
ATOM 752 N N . SER A 1 91 ? -32.343 4.281 19.257 1.00 87.88 91 SER A N 1
ATOM 753 C CA . SER A 1 91 ? -32.318 5.491 20.080 1.00 87.88 91 SER A CA 1
ATOM 754 C C . SER A 1 91 ? -33.398 5.474 21.163 1.00 87.88 91 SER A C 1
ATOM 756 O O . SER A 1 91 ? -33.127 5.902 22.283 1.00 87.88 91 SER A O 1
ATOM 758 N N . ASP A 1 92 ? -34.593 4.982 20.847 1.00 88.94 92 ASP A N 1
ATOM 759 C CA . ASP A 1 92 ? -35.727 4.914 21.766 1.00 88.94 92 ASP A CA 1
ATOM 760 C C . ASP A 1 92 ? -35.484 3.873 22.866 1.00 88.94 92 ASP A C 1
ATOM 762 O O . ASP A 1 92 ? -35.684 4.179 24.039 1.00 88.94 92 ASP A O 1
ATOM 766 N N . ASN A 1 93 ? -34.936 2.704 22.515 1.00 88.62 93 ASN A N 1
ATOM 767 C CA . ASN A 1 93 ? -34.523 1.666 23.468 1.00 88.62 93 ASN A CA 1
ATOM 768 C C . ASN A 1 93 ? -33.450 2.169 24.449 1.00 88.62 93 ASN A C 1
ATOM 770 O O . ASN A 1 93 ? -33.410 1.760 25.606 1.00 88.62 93 ASN A O 1
ATOM 774 N N . ASN A 1 94 ? -32.584 3.077 23.992 1.00 89.38 94 ASN A N 1
ATOM 775 C CA . ASN A 1 94 ? -31.530 3.684 24.804 1.00 89.38 94 ASN A CA 1
ATOM 776 C C . ASN A 1 94 ? -31.999 4.906 25.611 1.00 89.38 94 ASN A C 1
ATOM 778 O O . ASN A 1 94 ? -31.255 5.412 26.458 1.00 89.38 94 ASN A O 1
ATOM 782 N N . ASN A 1 95 ? -33.201 5.422 25.347 1.00 87.75 95 ASN A N 1
ATOM 783 C CA . ASN A 1 95 ? -33.668 6.669 25.931 1.00 87.75 95 ASN A CA 1
ATOM 784 C C . ASN A 1 95 ? -33.912 6.527 27.442 1.00 87.75 95 ASN A C 1
ATOM 786 O O . ASN A 1 95 ? -34.502 5.562 27.916 1.00 87.75 95 ASN A O 1
ATOM 790 N N . GLY A 1 96 ? -33.465 7.519 28.214 1.00 82.31 96 GLY A N 1
ATOM 791 C CA . GLY A 1 96 ? -33.599 7.520 29.674 1.00 82.31 96 GLY A CA 1
ATOM 792 C C . GLY A 1 96 ? -32.609 6.617 30.421 1.00 82.31 96 GLY A C 1
ATOM 793 O O . GLY A 1 96 ? -32.603 6.642 31.652 1.00 82.31 96 GLY A O 1
ATOM 794 N N . ILE A 1 97 ? -31.741 5.879 29.718 1.00 85.75 97 ILE A N 1
ATOM 795 C CA . ILE A 1 97 ? -30.683 5.067 30.329 1.00 85.75 97 ILE A CA 1
ATOM 796 C C . ILE A 1 97 ? -29.377 5.863 30.376 1.00 85.75 97 ILE A C 1
ATOM 798 O O . ILE A 1 97 ? -28.953 6.512 29.420 1.00 85.75 97 ILE A O 1
ATOM 802 N N . ASN A 1 98 ? -28.718 5.808 31.526 1.00 88.50 98 ASN A N 1
ATOM 803 C CA . ASN A 1 98 ? -27.454 6.482 31.771 1.00 88.50 98 ASN A CA 1
ATOM 804 C C . ASN A 1 98 ? -26.281 5.533 31.495 1.00 88.50 98 ASN A C 1
ATOM 806 O O . ASN A 1 98 ? -26.094 4.560 32.220 1.00 88.50 98 ASN A O 1
ATOM 810 N N . PHE A 1 99 ? -25.441 5.861 30.511 1.00 90.88 99 PHE A N 1
ATOM 811 C CA . PHE A 1 99 ? -24.255 5.075 30.149 1.00 90.88 99 PHE A CA 1
ATOM 812 C C . PHE A 1 99 ? -22.961 5.807 30.551 1.00 90.88 99 PHE A C 1
ATOM 814 O O . PHE A 1 99 ? -22.352 6.499 29.727 1.00 90.88 99 PHE A O 1
ATOM 821 N N . PRO A 1 100 ? -22.502 5.691 31.813 1.00 94.25 100 PRO A N 1
ATOM 822 C CA . PRO A 1 100 ? -21.313 6.407 32.273 1.00 94.25 100 PRO A CA 1
ATOM 823 C C . PRO A 1 100 ? -20.048 5.997 31.505 1.00 94.25 100 PRO A C 1
ATOM 825 O O . PRO A 1 100 ? -19.235 6.858 31.177 1.00 94.25 100 PRO A O 1
ATOM 828 N N . ILE A 1 101 ? -19.888 4.712 31.165 1.00 96.75 101 ILE A N 1
ATOM 829 C CA . ILE A 1 101 ? -18.722 4.217 30.412 1.00 96.75 101 ILE A CA 1
ATOM 830 C C . ILE A 1 101 ? -18.641 4.855 29.024 1.00 96.75 101 ILE A C 1
ATOM 832 O O . ILE A 1 101 ? -17.581 5.359 28.654 1.00 96.75 101 ILE A O 1
ATOM 836 N N . ASP A 1 102 ? -19.756 4.918 28.292 1.00 95.31 102 ASP A N 1
ATOM 837 C CA . ASP A 1 102 ? -19.834 5.592 26.993 1.00 95.31 102 ASP A CA 1
ATOM 838 C C . ASP A 1 102 ? -19.319 7.028 27.069 1.00 95.31 102 ASP A C 1
ATOM 840 O O . ASP A 1 102 ? -18.533 7.465 26.230 1.00 95.31 102 ASP A O 1
ATOM 844 N N . GLN A 1 103 ? -19.730 7.769 28.097 1.00 95.31 103 GLN A N 1
ATOM 845 C CA . GLN A 1 103 ? -19.301 9.148 28.288 1.00 95.31 103 GLN A CA 1
ATOM 846 C C . GLN A 1 103 ? -17.795 9.250 28.565 1.00 95.31 103 GLN A C 1
ATOM 848 O O . GLN A 1 103 ? -17.132 10.121 27.997 1.00 95.31 103 GLN A O 1
ATOM 853 N N . LEU A 1 104 ? -17.244 8.357 29.392 1.00 97.38 104 LEU A N 1
ATOM 854 C CA . LEU A 1 104 ? -15.809 8.316 29.686 1.00 97.38 104 LEU A CA 1
ATOM 855 C C . LEU A 1 104 ? -14.978 7.970 28.443 1.00 97.38 104 LEU A C 1
ATOM 857 O O . LEU A 1 104 ? -13.926 8.576 28.228 1.00 97.38 104 LEU A O 1
ATOM 861 N N . VAL A 1 105 ? -15.463 7.046 27.607 1.00 98.06 105 VAL A N 1
ATOM 862 C CA . VAL A 1 105 ? -14.816 6.669 26.342 1.00 98.06 105 VAL A CA 1
ATOM 863 C C . VAL A 1 105 ? -14.818 7.843 25.368 1.00 98.06 105 VAL A C 1
ATOM 865 O O . VAL A 1 105 ? -13.759 8.227 24.879 1.00 98.06 105 VAL A O 1
ATOM 868 N N . ARG A 1 106 ? -15.977 8.476 25.136 1.00 96.81 106 ARG A N 1
ATOM 869 C CA . ARG A 1 106 ? -16.104 9.620 24.212 1.00 96.81 106 ARG A CA 1
ATOM 870 C C . ARG A 1 106 ? -15.244 10.821 24.620 1.00 96.81 106 ARG A C 1
ATOM 872 O O . ARG A 1 106 ? -14.846 11.601 23.765 1.00 96.81 106 ARG A O 1
ATOM 879 N N . ARG A 1 107 ? -14.972 10.987 25.918 1.00 96.88 107 ARG A N 1
ATOM 880 C CA . ARG A 1 107 ? -14.206 12.115 26.482 1.00 96.88 107 ARG A CA 1
ATOM 881 C C . ARG A 1 107 ? -12.730 11.807 26.744 1.00 96.88 107 ARG A C 1
ATOM 883 O O . ARG A 1 107 ? -12.066 12.600 27.411 1.00 96.88 107 ARG A O 1
ATOM 890 N N . ASP A 1 108 ? -12.236 10.671 26.256 1.00 97.38 108 ASP A N 1
ATOM 891 C CA . ASP A 1 108 ? -10.841 10.232 26.376 1.00 97.38 108 ASP A CA 1
ATOM 892 C C . ASP A 1 108 ? -10.319 10.101 27.823 1.00 97.38 108 ASP A C 1
ATOM 894 O O . ASP A 1 108 ? -9.177 10.431 28.149 1.00 97.38 108 ASP A O 1
ATOM 898 N N . LYS A 1 109 ? -11.166 9.619 28.741 1.00 97.38 109 LYS A N 1
ATOM 899 C CA . LYS A 1 109 ? -10.880 9.571 30.188 1.00 97.38 109 LYS A CA 1
ATOM 900 C C . LYS A 1 109 ? -10.170 8.279 30.594 1.00 97.38 109 LYS A C 1
ATOM 902 O O . LYS A 1 109 ? -10.663 7.507 31.419 1.00 97.38 109 LYS A O 1
ATOM 907 N N . VAL A 1 110 ? -8.993 8.042 30.012 1.00 97.62 110 VAL A N 1
ATOM 908 C CA . VAL A 1 110 ? -8.247 6.775 30.136 1.00 97.62 110 VAL A CA 1
ATOM 909 C C . VAL A 1 110 ? -7.895 6.396 31.580 1.00 97.62 110 VAL A C 1
ATOM 911 O O . VAL A 1 110 ? -7.902 5.216 31.908 1.00 97.62 110 VAL A O 1
ATOM 914 N N . GLN A 1 111 ? -7.623 7.355 32.470 1.00 96.94 111 GLN A N 1
ATOM 915 C CA . GLN A 1 111 ? -7.262 7.070 33.865 1.00 96.94 111 GLN A CA 1
ATOM 916 C C . GLN A 1 111 ? -8.453 6.547 34.668 1.00 96.94 111 GLN A C 1
ATOM 918 O O . GLN A 1 111 ? -8.320 5.565 35.395 1.00 96.94 111 GLN A O 1
ATOM 923 N N . ALA A 1 112 ? -9.617 7.178 34.509 1.00 97.06 112 ALA A N 1
ATOM 924 C CA . ALA A 1 112 ? -10.849 6.729 35.143 1.00 97.06 112 ALA A CA 1
ATOM 925 C C . ALA A 1 112 ? -11.231 5.334 34.633 1.00 97.06 112 ALA A C 1
ATOM 927 O O . ALA A 1 112 ? -11.470 4.420 35.416 1.00 97.06 112 ALA A O 1
ATOM 928 N N . LEU A 1 113 ? -11.191 5.150 33.313 1.00 97.94 113 LEU A N 1
ATOM 929 C CA . LEU A 1 113 ? -11.441 3.867 32.664 1.00 97.94 113 LEU A CA 1
ATOM 930 C C . LEU A 1 113 ? -10.449 2.783 33.111 1.00 97.94 113 LEU A C 1
ATOM 932 O O . LEU A 1 113 ? -10.857 1.664 33.403 1.00 97.94 113 LEU A O 1
ATOM 936 N N . HIS A 1 114 ? -9.166 3.110 33.264 1.00 97.50 114 HIS A N 1
ATOM 937 C CA . HIS A 1 114 ? -8.174 2.194 33.820 1.00 97.50 114 HIS A CA 1
ATOM 938 C C . HIS A 1 114 ? -8.518 1.754 35.247 1.00 97.50 114 HIS A C 1
ATOM 940 O O . HIS A 1 114 ? -8.473 0.560 35.533 1.00 97.50 114 HIS A O 1
ATOM 946 N N . ALA A 1 115 ? -8.893 2.686 36.129 1.00 96.88 115 ALA A N 1
ATOM 947 C CA . ALA A 1 115 ? -9.299 2.361 37.497 1.00 96.88 115 ALA A CA 1
ATOM 948 C C . ALA A 1 115 ? -10.533 1.442 37.520 1.00 96.88 115 ALA A C 1
ATOM 950 O O . ALA A 1 115 ? -10.552 0.442 38.237 1.00 96.88 115 ALA A O 1
ATOM 951 N N . LEU A 1 116 ? -11.532 1.722 36.675 1.00 97.31 116 LEU A N 1
ATOM 952 C CA . LEU A 1 116 ? -12.716 0.869 36.532 1.00 97.31 116 LEU A CA 1
ATOM 953 C C . LEU A 1 116 ? -12.371 -0.517 35.975 1.00 97.31 116 LEU A C 1
ATOM 955 O O . LEU A 1 116 ? -12.915 -1.512 36.448 1.00 97.31 116 LEU A O 1
ATOM 959 N N . HIS A 1 117 ? -11.438 -0.605 35.027 1.00 97.31 117 HIS A N 1
ATOM 960 C CA . HIS A 1 117 ? -10.957 -1.881 34.501 1.00 97.31 117 HIS A CA 1
ATOM 961 C C . HIS A 1 117 ? -10.228 -2.706 35.570 1.00 97.31 117 HIS A C 1
ATOM 963 O O . HIS A 1 117 ? -10.532 -3.884 35.736 1.00 97.31 117 HIS A O 1
ATOM 969 N N . GLN A 1 118 ? -9.332 -2.096 36.356 1.00 96.44 118 GLN A N 1
ATOM 970 C CA . GLN A 1 118 ? -8.658 -2.777 37.473 1.00 96.44 118 GLN A CA 1
ATOM 971 C C . GLN A 1 118 ? -9.650 -3.298 38.524 1.00 96.44 118 GLN A C 1
ATOM 973 O O . GLN A 1 118 ? -9.434 -4.360 39.103 1.00 96.44 118 GLN A O 1
ATOM 978 N N . ALA A 1 119 ? -10.759 -2.586 38.734 1.00 96.00 119 ALA A N 1
ATOM 979 C CA . ALA A 1 119 ? -11.830 -2.988 39.643 1.00 96.00 119 ALA A CA 1
ATOM 980 C C . ALA A 1 119 ? -12.797 -4.046 39.062 1.00 96.00 119 ALA A C 1
ATOM 982 O O . ALA A 1 119 ? -13.745 -4.444 39.749 1.00 96.00 119 ALA A O 1
ATOM 983 N N . GLY A 1 120 ? -12.605 -4.476 37.806 1.00 95.06 120 GLY A N 1
ATOM 984 C CA . GLY A 1 120 ? -13.507 -5.396 37.100 1.00 95.06 120 GLY A CA 1
ATOM 985 C C . GLY A 1 120 ? -14.868 -4.783 36.749 1.00 95.06 120 GLY A C 1
ATOM 986 O O . GLY A 1 120 ? -15.835 -5.505 36.528 1.00 95.06 120 GLY A O 1
ATOM 987 N N . LEU A 1 121 ? -14.965 -3.451 36.733 1.00 94.00 121 LEU A N 1
ATOM 988 C CA . LEU A 1 121 ? -16.192 -2.691 36.480 1.00 94.00 121 LEU A CA 1
ATOM 989 C C . LEU A 1 121 ? -16.317 -2.217 35.031 1.00 94.00 121 LEU A C 1
ATOM 991 O O . LEU A 1 121 ? -17.301 -1.568 34.703 1.00 94.00 121 LEU A O 1
ATOM 995 N N . TRP A 1 122 ? -15.343 -2.503 34.167 1.00 94.94 122 TRP A N 1
ATOM 996 C CA . TRP A 1 122 ? -15.330 -2.209 32.729 1.00 94.94 122 TRP A CA 1
ATOM 997 C C . TRP A 1 122 ? -14.348 -3.136 32.017 1.00 94.94 122 TRP A C 1
ATOM 999 O O . TRP A 1 122 ? -13.258 -3.365 32.538 1.00 94.94 122 TRP A O 1
ATOM 1009 N N . THR A 1 123 ? -14.729 -3.653 30.848 1.00 95.69 123 THR A N 1
ATOM 1010 C CA . THR A 1 123 ? -13.829 -4.455 30.017 1.00 95.69 123 THR A CA 1
ATOM 1011 C C . THR A 1 123 ? -13.604 -3.743 28.680 1.00 95.69 123 THR A C 1
ATOM 1013 O O . THR A 1 123 ? -14.569 -3.411 27.995 1.00 95.69 123 THR A O 1
ATOM 1016 N N . PRO A 1 124 ? -12.344 -3.497 28.268 1.00 96.62 124 PRO A N 1
ATOM 1017 C CA . PRO A 1 124 ? -12.055 -2.725 27.058 1.00 96.62 124 PRO A CA 1
ATOM 1018 C C . PRO A 1 124 ? -12.648 -3.280 25.753 1.00 96.62 124 PRO A C 1
ATOM 1020 O O . PRO A 1 124 ? -12.925 -2.505 24.842 1.00 96.62 124 PRO A O 1
ATOM 1023 N N . THR A 1 125 ? -12.839 -4.598 25.659 1.00 96.06 125 THR A N 1
ATOM 1024 C CA . THR A 1 125 ? -13.340 -5.309 24.468 1.00 96.06 125 THR A CA 1
ATOM 1025 C C . THR A 1 125 ? -14.871 -5.393 24.387 1.00 96.06 125 THR A C 1
ATOM 1027 O O . THR A 1 125 ? -15.413 -6.132 23.571 1.00 96.06 125 THR A O 1
ATOM 1030 N N . GLU A 1 126 ? -15.585 -4.627 25.213 1.00 95.62 126 GLU A N 1
ATOM 1031 C CA . GLU A 1 126 ? -17.050 -4.560 25.213 1.00 95.62 126 GLU A CA 1
ATOM 1032 C C . GLU A 1 126 ? -17.621 -3.645 24.116 1.00 95.62 126 GLU A C 1
ATOM 1034 O O . GLU A 1 126 ? -16.919 -2.872 23.450 1.00 95.62 126 GLU A O 1
ATOM 1039 N N . TYR A 1 127 ? -18.941 -3.727 23.972 1.00 96.44 127 TYR A N 1
ATOM 1040 C CA . TYR A 1 127 ? -19.776 -2.898 23.118 1.00 96.44 127 TYR A CA 1
ATOM 1041 C C . TYR A 1 127 ? -20.607 -1.935 23.962 1.00 96.44 127 TYR A C 1
ATOM 1043 O O . TYR A 1 127 ? -20.865 -2.169 25.143 1.00 96.44 127 TYR A O 1
ATOM 1051 N N . ASN A 1 128 ? -21.051 -0.851 23.337 1.00 95.25 128 ASN A N 1
ATOM 1052 C CA . ASN A 1 128 ? -22.075 0.015 23.900 1.00 95.25 128 ASN A CA 1
ATOM 1053 C C . ASN A 1 128 ? -23.483 -0.416 23.466 1.00 95.25 128 ASN A C 1
ATOM 1055 O O . ASN A 1 128 ? -23.659 -1.234 22.563 1.00 95.25 128 ASN A O 1
ATOM 1059 N N . ALA A 1 129 ? -24.490 0.210 24.072 1.00 93.12 129 ALA A N 1
ATOM 1060 C CA . ALA A 1 129 ? -25.902 -0.042 23.784 1.00 93.12 129 ALA A CA 1
ATOM 1061 C C . ALA A 1 129 ? -26.357 0.434 22.395 1.00 93.12 129 ALA A C 1
ATOM 1063 O O . ALA A 1 129 ? -27.489 0.206 21.994 1.00 93.12 129 ALA A O 1
ATOM 1064 N N . HIS A 1 130 ? -25.494 1.128 21.651 1.00 92.38 130 HIS A N 1
ATOM 1065 C CA . HIS A 1 130 ? -25.755 1.469 20.257 1.00 92.38 130 HIS A CA 1
ATOM 1066 C C . HIS A 1 130 ? -25.205 0.419 19.292 1.00 92.38 130 HIS A C 1
ATOM 1068 O O . HIS A 1 130 ? -25.337 0.620 18.094 1.00 92.38 130 HIS A O 1
ATOM 1074 N N . GLY A 1 131 ? -24.565 -0.651 19.774 1.00 92.81 131 GLY A N 1
ATOM 1075 C CA . GLY A 1 131 ? -23.999 -1.688 18.915 1.00 92.81 131 GLY A CA 1
ATOM 1076 C C . GLY A 1 131 ? -22.613 -1.380 18.366 1.00 92.81 131 GLY A C 1
ATOM 1077 O O . GLY A 1 131 ? -22.178 -2.053 17.438 1.00 92.81 131 GLY A O 1
ATOM 1078 N N . PHE A 1 132 ? -21.876 -0.416 18.915 1.00 94.50 132 PHE A N 1
ATOM 1079 C CA . PHE A 1 132 ? -20.481 -0.178 18.532 1.00 94.50 132 PHE A CA 1
ATOM 1080 C C . PHE A 1 132 ? -19.528 -0.735 19.579 1.00 94.50 132 PHE A C 1
ATOM 1082 O O . PHE A 1 132 ? -19.762 -0.568 20.777 1.00 94.50 132 PHE A O 1
ATOM 1089 N N . SER A 1 133 ? -18.416 -1.329 19.142 1.00 96.44 133 SER A N 1
ATOM 1090 C CA . SER A 1 133 ? -17.334 -1.648 20.071 1.00 96.44 133 SER A CA 1
ATOM 1091 C C . SER A 1 133 ? -16.786 -0.363 20.693 1.00 96.44 133 SER A C 1
ATOM 1093 O O . SER A 1 133 ? -16.731 0.689 20.039 1.00 96.44 133 SER A O 1
ATOM 1095 N N . TYR A 1 134 ? -16.332 -0.426 21.946 1.00 97.75 134 TYR A N 1
ATOM 1096 C CA . TYR A 1 134 ? -15.725 0.744 22.584 1.00 97.75 134 TYR A CA 1
ATOM 1097 C C . TYR A 1 134 ? -14.479 1.233 21.836 1.00 97.75 134 TYR A C 1
ATOM 1099 O O . TYR A 1 134 ? -14.198 2.432 21.838 1.00 97.75 134 TYR A O 1
ATOM 1107 N N . LEU A 1 135 ? -13.776 0.342 21.124 1.00 97.25 135 LEU A N 1
ATOM 1108 C CA . LEU A 1 135 ? -12.665 0.715 20.248 1.00 97.25 135 LEU A CA 1
ATOM 1109 C C . LEU A 1 135 ? -13.133 1.631 19.104 1.00 97.25 135 LEU A C 1
ATOM 1111 O O . LEU A 1 135 ? -12.547 2.694 18.887 1.00 97.25 135 LEU A O 1
ATOM 1115 N N . ARG A 1 136 ? -14.214 1.262 18.402 1.00 95.50 136 ARG A N 1
ATOM 1116 C CA . ARG A 1 136 ? -14.796 2.095 17.338 1.00 95.50 136 ARG A CA 1
ATOM 1117 C C . ARG A 1 136 ? -15.350 3.404 17.880 1.00 95.50 136 ARG A C 1
ATOM 1119 O O . ARG A 1 136 ? -15.111 4.453 17.280 1.00 95.50 136 ARG A O 1
ATOM 1126 N N . GLN A 1 137 ? -16.039 3.363 19.018 1.00 96.25 137 GLN A N 1
ATOM 1127 C CA . GLN A 1 137 ? -16.570 4.568 19.650 1.00 96.25 137 GLN A CA 1
ATOM 1128 C C . GLN A 1 137 ? -15.447 5.545 20.025 1.00 96.25 137 GLN A C 1
ATOM 1130 O O . GLN A 1 137 ? -15.570 6.738 19.748 1.00 96.25 137 GLN A O 1
ATOM 1135 N N . ALA A 1 138 ? -14.343 5.055 20.596 1.00 97.94 138 ALA A N 1
ATOM 1136 C CA . ALA A 1 138 ? -13.187 5.884 20.923 1.00 97.94 138 ALA A CA 1
ATOM 1137 C C . ALA A 1 138 ? -12.611 6.564 19.671 1.00 97.94 138 ALA A C 1
ATOM 1139 O O . ALA A 1 138 ? -12.417 7.780 19.665 1.00 97.94 138 ALA A O 1
ATOM 1140 N N . TYR A 1 139 ? -12.426 5.807 18.582 1.00 96.75 139 TYR A N 1
ATOM 1141 C CA . TYR A 1 139 ? -11.931 6.345 17.312 1.00 96.75 139 TYR A CA 1
ATOM 1142 C C . TYR A 1 139 ? -12.843 7.445 16.747 1.00 96.75 139 TYR A C 1
ATOM 1144 O O . TYR A 1 139 ? -12.378 8.542 16.443 1.00 96.75 139 TYR A O 1
ATOM 1152 N N . GLN A 1 140 ? -14.155 7.195 16.671 1.00 95.38 140 GLN A N 1
ATOM 1153 C CA . GLN A 1 140 ? -15.132 8.153 16.135 1.00 95.38 140 GLN A CA 1
ATOM 1154 C C . GLN A 1 140 ? -15.207 9.466 16.932 1.00 95.38 140 GLN A C 1
ATOM 1156 O O . GLN A 1 140 ? -15.633 10.482 16.390 1.00 95.38 140 GLN A O 1
ATOM 1161 N N . ASN A 1 141 ? -14.798 9.454 18.203 1.00 97.31 141 ASN A N 1
ATOM 1162 C CA . ASN A 1 141 ? -14.793 10.632 19.073 1.00 97.31 141 ASN A CA 1
ATOM 1163 C C . ASN A 1 141 ? -13.402 11.274 19.212 1.00 97.31 141 ASN A C 1
ATOM 1165 O O . ASN A 1 141 ? -13.245 12.215 19.985 1.00 97.31 141 ASN A O 1
ATOM 1169 N N . GLY A 1 142 ? -12.388 10.784 18.489 1.00 97.00 142 GLY A N 1
ATOM 1170 C CA . GLY A 1 142 ? -11.015 11.282 18.614 1.00 97.00 142 GLY A CA 1
ATOM 1171 C C . GLY A 1 142 ? -10.388 11.023 19.990 1.00 97.00 142 GLY A C 1
ATOM 1172 O O . GLY A 1 142 ? -9.470 11.737 20.386 1.00 97.00 142 GLY A O 1
ATOM 1173 N N . ALA A 1 143 ? -10.879 10.020 20.725 1.00 97.44 143 ALA A N 1
ATOM 1174 C CA . ALA A 1 143 ? -10.384 9.646 22.045 1.00 97.44 143 ALA A CA 1
ATOM 1175 C C . ALA A 1 143 ? -9.113 8.788 21.923 1.00 97.44 143 ALA A C 1
ATOM 1177 O O . ALA A 1 143 ? -9.140 7.563 22.064 1.00 97.44 143 ALA A O 1
ATOM 1178 N N . GLU A 1 144 ? -8.000 9.438 21.572 1.00 96.62 144 GLU A N 1
ATOM 1179 C CA . GLU A 1 144 ? -6.739 8.789 21.199 1.00 96.62 144 GLU A CA 1
ATOM 1180 C C . GLU A 1 144 ? -6.172 7.895 22.314 1.00 96.62 144 GLU A C 1
ATOM 1182 O O . GLU A 1 144 ? -5.708 6.782 22.036 1.00 96.62 144 GLU A O 1
ATOM 1187 N N . LEU A 1 145 ? -6.192 8.346 23.573 1.00 97.19 145 LEU A N 1
ATOM 1188 C CA . LEU A 1 145 ? -5.622 7.577 24.680 1.00 97.19 145 LEU A CA 1
ATOM 1189 C C . LEU A 1 145 ? -6.464 6.338 24.984 1.00 97.19 145 LEU A C 1
ATOM 1191 O O . LEU A 1 145 ? -5.915 5.248 25.131 1.00 97.19 145 LEU A O 1
ATOM 1195 N N . VAL A 1 146 ? -7.785 6.478 25.033 1.00 98.25 146 VAL A N 1
ATOM 1196 C CA . VAL A 1 146 ? -8.720 5.373 25.257 1.00 98.25 146 VAL A CA 1
ATOM 1197 C C . VAL A 1 146 ? -8.678 4.386 24.096 1.00 98.25 146 VAL A C 1
ATOM 1199 O O . VAL A 1 146 ? -8.604 3.185 24.340 1.00 98.25 146 VAL A O 1
ATOM 1202 N N . PHE A 1 147 ? -8.631 4.860 22.849 1.00 97.62 147 PHE A N 1
ATOM 1203 C CA . PHE A 1 147 ? -8.473 4.007 21.670 1.00 97.62 147 PHE A CA 1
ATOM 1204 C C . PHE A 1 147 ? -7.220 3.125 21.779 1.00 97.62 147 PHE A C 1
ATOM 1206 O O . PHE A 1 147 ? -7.301 1.901 21.672 1.00 97.62 147 PHE A O 1
ATOM 1213 N N . ASN A 1 148 ? -6.065 3.727 22.081 1.00 96.19 148 ASN A N 1
ATOM 1214 C CA . ASN A 1 148 ? -4.815 2.984 22.257 1.00 96.19 148 ASN A CA 1
ATOM 1215 C C . ASN A 1 148 ? -4.848 2.065 23.487 1.00 96.19 148 ASN A C 1
ATOM 1217 O O . ASN A 1 148 ? -4.251 0.991 23.461 1.00 96.19 148 ASN A O 1
ATOM 1221 N N . TYR A 1 149 ? -5.532 2.464 24.562 1.00 97.50 149 TYR A N 1
ATOM 1222 C CA . TYR A 1 149 ? -5.690 1.650 25.768 1.00 97.50 149 TYR A CA 1
ATOM 1223 C C . TYR A 1 149 ? -6.501 0.385 25.488 1.00 97.50 149 TYR A C 1
ATOM 1225 O O . TYR A 1 149 ? -6.083 -0.714 25.860 1.00 97.50 149 TYR A O 1
ATOM 1233 N N . ILE A 1 150 ? -7.622 0.533 24.781 1.00 97.38 150 ILE A N 1
ATOM 1234 C CA . ILE A 1 150 ? -8.453 -0.590 24.355 1.00 97.38 150 ILE A CA 1
ATOM 1235 C C . ILE A 1 150 ? -7.657 -1.499 23.423 1.00 97.38 150 ILE A C 1
ATOM 1237 O O . ILE A 1 150 ? -7.575 -2.696 23.681 1.00 97.38 150 ILE A O 1
ATOM 1241 N N . ALA A 1 151 ? -6.995 -0.943 22.406 1.00 95.00 151 ALA A N 1
ATOM 1242 C CA . ALA A 1 151 ? -6.203 -1.730 21.467 1.00 95.00 151 ALA A CA 1
ATOM 1243 C C . ALA A 1 151 ? -5.044 -2.482 22.147 1.00 95.00 151 ALA A C 1
ATOM 1245 O O . ALA A 1 151 ? -4.782 -3.641 21.827 1.00 95.00 151 ALA A O 1
ATOM 1246 N N . TYR A 1 152 ? -4.378 -1.862 23.130 1.00 94.06 152 TYR A N 1
ATOM 1247 C CA . TYR A 1 152 ? -3.372 -2.537 23.946 1.00 94.06 152 TYR A CA 1
ATOM 1248 C C . TYR A 1 152 ? -3.982 -3.740 24.666 1.00 94.06 152 TYR A C 1
ATOM 1250 O O . TYR A 1 152 ? -3.440 -4.837 24.565 1.00 94.06 152 TYR A O 1
ATOM 1258 N N . HIS A 1 153 ? -5.103 -3.580 25.370 1.00 93.88 153 HIS A N 1
ATOM 1259 C CA . HIS A 1 153 ? -5.715 -4.682 26.116 1.00 93.88 153 HIS A CA 1
ATOM 1260 C C . HIS A 1 153 ? -6.325 -5.768 25.221 1.00 93.88 153 HIS A C 1
ATOM 1262 O O . HIS A 1 153 ? -6.241 -6.943 25.568 1.00 93.88 153 HIS A O 1
ATOM 1268 N N . ALA A 1 154 ? -6.832 -5.401 24.046 1.00 92.38 154 ALA A N 1
ATOM 1269 C CA . ALA A 1 154 ? -7.396 -6.321 23.067 1.00 92.38 154 ALA A CA 1
ATOM 1270 C C . ALA A 1 154 ? -6.338 -7.093 22.257 1.00 92.38 154 ALA A C 1
ATOM 1272 O O . ALA A 1 154 ? -6.678 -8.016 21.521 1.00 92.38 154 ALA A O 1
ATOM 1273 N N . ARG A 1 155 ? -5.042 -6.754 22.378 1.00 89.44 155 ARG A N 1
ATOM 1274 C CA . ARG A 1 155 ? -3.986 -7.274 21.487 1.00 89.44 155 ARG A CA 1
ATOM 1275 C C . ARG A 1 155 ? -3.860 -8.808 21.441 1.00 89.44 155 ARG A C 1
ATOM 1277 O O . ARG A 1 155 ? -3.331 -9.341 20.476 1.00 89.44 155 ARG A O 1
ATOM 1284 N N . HIS A 1 156 ? -4.320 -9.497 22.485 1.00 85.81 156 HIS A N 1
ATOM 1285 C CA . HIS A 1 156 ? -4.300 -10.960 22.609 1.00 85.81 156 HIS A CA 1
ATOM 1286 C C . HIS A 1 156 ? -5.699 -11.595 22.529 1.00 85.81 156 HIS A C 1
ATOM 1288 O O . HIS A 1 156 ? -5.830 -12.801 22.715 1.00 85.81 156 HIS A O 1
ATOM 1294 N N . ASP A 1 157 ? -6.735 -10.792 22.296 1.00 87.75 157 ASP A N 1
ATOM 1295 C CA . ASP A 1 157 ? -8.123 -11.235 22.230 1.00 87.75 157 ASP A CA 1
ATOM 1296 C C . ASP A 1 157 ? -8.501 -11.523 20.771 1.00 87.75 157 ASP A C 1
ATOM 1298 O O . ASP A 1 157 ? -8.802 -10.622 19.982 1.00 87.75 157 ASP A O 1
ATOM 1302 N N . LEU A 1 158 ? -8.408 -12.801 20.402 1.00 84.62 158 LEU A N 1
ATOM 1303 C CA . LEU A 1 158 ? -8.691 -13.279 19.051 1.00 84.62 158 LEU A CA 1
ATOM 1304 C C . LEU A 1 158 ? -10.177 -13.176 18.699 1.00 84.62 158 LEU A C 1
ATOM 1306 O O . LEU A 1 158 ? -10.511 -12.852 17.559 1.00 84.62 158 LEU A O 1
ATOM 1310 N N . ASP A 1 159 ? -11.058 -13.405 19.671 1.00 87.06 159 ASP A N 1
ATOM 1311 C CA . ASP A 1 159 ? -12.503 -13.332 19.468 1.00 87.06 159 ASP A CA 1
ATOM 1312 C C . ASP A 1 159 ? -12.925 -11.885 19.219 1.00 87.06 159 ASP A C 1
ATOM 1314 O O . ASP A 1 159 ? -13.652 -11.602 18.263 1.00 87.06 159 ASP A O 1
ATOM 1318 N N . PHE A 1 160 ? -12.382 -10.938 19.989 1.00 90.12 160 PHE A N 1
ATOM 1319 C CA 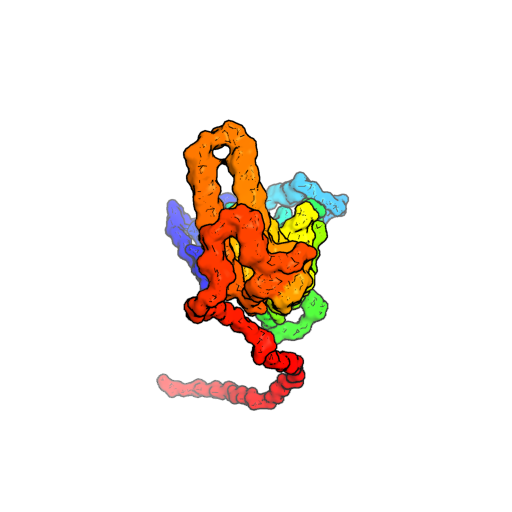. PHE A 1 160 ? -12.611 -9.522 19.733 1.00 90.12 160 PHE A CA 1
ATOM 1320 C C . PHE A 1 160 ? -12.047 -9.095 18.374 1.00 90.12 160 PHE A C 1
ATOM 1322 O O . PHE A 1 160 ? -12.750 -8.436 17.604 1.00 90.12 160 PHE A O 1
ATOM 1329 N N . ALA A 1 161 ? -10.831 -9.525 18.023 1.00 88.81 161 ALA A N 1
ATOM 1330 C CA . ALA A 1 161 ? -10.231 -9.215 16.727 1.00 88.81 161 ALA A CA 1
ATOM 1331 C C . ALA A 1 161 ? -11.066 -9.721 15.537 1.00 88.81 161 ALA A C 1
ATOM 1333 O O . ALA A 1 161 ? -11.093 -9.048 14.509 1.00 88.81 161 ALA A O 1
ATOM 1334 N N . ARG A 1 162 ? -11.762 -10.860 15.685 1.00 85.69 162 ARG A N 1
ATOM 1335 C CA . ARG A 1 162 ? -12.698 -11.436 14.697 1.00 85.69 162 ARG A CA 1
ATOM 1336 C C . ARG A 1 162 ? -14.090 -10.818 14.718 1.00 85.69 162 ARG A C 1
ATOM 1338 O O . ARG A 1 162 ? -14.802 -10.897 13.722 1.00 85.69 162 ARG A O 1
ATOM 1345 N N . SER A 1 163 ? -14.503 -10.258 15.847 1.00 88.50 163 SER A N 1
ATOM 1346 C CA . SER A 1 163 ? -15.822 -9.648 15.981 1.00 88.50 163 SER A CA 1
ATOM 1347 C C . SER A 1 163 ? -15.944 -8.375 15.135 1.00 88.50 163 SER A C 1
ATOM 1349 O O . SER A 1 163 ? -14.941 -7.741 14.793 1.00 88.50 163 SER A O 1
ATOM 1351 N N . HIS A 1 164 ? -17.175 -7.998 14.784 1.00 89.88 164 HIS A N 1
ATOM 1352 C CA . HIS A 1 164 ? -17.434 -6.798 13.989 1.00 89.88 164 HIS A CA 1
ATOM 1353 C C . HIS A 1 164 ? -17.326 -5.529 14.846 1.00 89.88 164 HIS A C 1
ATOM 1355 O O . HIS A 1 164 ? -17.902 -5.483 15.925 1.00 89.88 164 HIS A O 1
ATOM 1361 N N . PRO A 1 165 ? -16.720 -4.435 14.357 1.00 92.25 165 PRO A N 1
ATOM 1362 C CA . PRO A 1 165 ? -16.643 -3.177 15.110 1.00 92.25 165 PRO A CA 1
ATOM 1363 C C . PRO A 1 165 ? -18.005 -2.490 15.319 1.00 92.25 165 PRO A C 1
ATOM 1365 O O . PRO A 1 165 ? -18.119 -1.585 16.147 1.00 92.25 165 PRO A O 1
ATOM 1368 N N . ALA A 1 166 ? -19.027 -2.890 14.557 1.00 90.81 166 ALA A N 1
ATOM 1369 C CA . ALA A 1 166 ? -20.425 -2.537 14.772 1.00 90.81 166 ALA A CA 1
ATOM 1370 C C . ALA A 1 166 ? -21.315 -3.763 14.554 1.00 90.81 166 ALA A C 1
ATOM 1372 O O . ALA A 1 166 ? -21.066 -4.534 13.631 1.00 90.81 166 ALA A O 1
ATOM 1373 N N . VAL A 1 167 ? -22.358 -3.920 15.365 1.00 89.12 167 VAL A N 1
ATOM 1374 C CA . VAL A 1 167 ? -23.283 -5.056 15.318 1.00 89.12 167 VAL A CA 1
ATOM 1375 C C . VAL A 1 167 ? -24.108 -5.012 14.020 1.00 89.12 167 VAL A C 1
ATOM 1377 O O . VAL A 1 167 ? -24.937 -4.110 13.859 1.00 89.12 167 VAL A O 1
ATOM 1380 N N . PRO A 1 168 ? -23.924 -5.961 13.077 1.00 84.12 168 PRO A N 1
ATOM 1381 C CA . PRO A 1 168 ? -24.539 -5.864 11.750 1.00 84.12 168 PRO A CA 1
ATOM 1382 C C . PRO A 1 168 ? -26.072 -5.853 11.760 1.00 84.12 168 PRO A C 1
ATOM 1384 O O . PRO A 1 168 ? -26.681 -5.134 10.973 1.00 84.12 168 PRO A O 1
ATOM 1387 N N . SER A 1 169 ? -26.710 -6.598 12.667 1.00 83.88 169 SER A N 1
ATOM 1388 C CA . SER A 1 169 ? -28.176 -6.649 12.785 1.00 83.88 169 SER A CA 1
ATOM 1389 C C . SER A 1 169 ? -28.803 -5.325 13.240 1.00 83.88 169 SER A C 1
ATOM 1391 O O . SER A 1 169 ? -29.967 -5.077 12.937 1.00 83.88 169 SER A O 1
ATOM 1393 N N . LEU A 1 170 ? -28.038 -4.453 13.908 1.00 85.00 170 LEU A N 1
ATOM 1394 C CA . LEU A 1 170 ? -28.503 -3.138 14.368 1.00 85.00 170 LEU A CA 1
ATOM 1395 C C . LEU A 1 170 ? -28.259 -2.024 13.340 1.00 85.00 170 LEU A C 1
ATOM 1397 O O . LEU A 1 170 ? -28.965 -1.019 13.313 1.00 85.00 170 LEU A O 1
ATOM 1401 N N . HIS A 1 171 ? -27.258 -2.177 12.474 1.00 80.50 171 HIS A N 1
ATOM 1402 C CA . HIS A 1 171 ? -26.871 -1.125 11.524 1.00 80.50 171 HIS A CA 1
ATOM 1403 C C . HIS A 1 171 ? -27.056 -1.502 10.050 1.00 80.50 171 HIS A C 1
ATOM 1405 O O . HIS A 1 171 ? -26.761 -0.700 9.161 1.00 80.50 171 HIS A O 1
ATOM 1411 N N . GLY A 1 172 ? -27.591 -2.693 9.787 1.00 69.62 172 GLY A N 1
ATOM 1412 C CA . GLY A 1 172 ? -27.938 -3.176 8.460 1.00 69.62 172 GLY A CA 1
ATOM 1413 C C . GLY A 1 172 ? -26.746 -3.630 7.616 1.00 69.62 172 GLY A C 1
ATOM 1414 O O . GLY A 1 172 ? -25.573 -3.441 7.944 1.00 69.62 172 GLY A O 1
ATOM 1415 N N . ALA A 1 173 ? -27.077 -4.216 6.462 1.00 60.06 173 ALA A N 1
ATOM 1416 C CA . ALA A 1 173 ? -26.106 -4.849 5.575 1.00 60.06 173 ALA A CA 1
ATOM 1417 C C . ALA A 1 173 ? -25.092 -3.868 4.947 1.00 60.06 173 ALA A C 1
ATOM 1419 O O . ALA A 1 173 ? -24.002 -4.282 4.551 1.00 60.06 173 ALA A O 1
ATOM 1420 N N . PHE A 1 174 ? -25.414 -2.571 4.886 1.00 53.06 174 PHE A N 1
ATOM 1421 C CA . PHE A 1 174 ? -24.563 -1.540 4.278 1.00 53.06 174 PHE A CA 1
ATOM 1422 C C . PHE A 1 174 ? -23.243 -1.303 5.023 1.00 53.06 174 PHE A C 1
ATOM 1424 O O . PHE A 1 174 ? -22.285 -0.857 4.402 1.00 53.06 174 PHE A O 1
ATOM 1431 N N . LEU A 1 175 ? -23.165 -1.619 6.322 1.00 55.47 175 LEU A N 1
ATOM 1432 C CA . LEU A 1 175 ? -21.891 -1.628 7.053 1.00 55.47 175 LEU A CA 1
ATOM 1433 C C . LEU A 1 175 ? -21.159 -2.980 6.971 1.00 55.47 175 LEU A C 1
ATOM 1435 O O . LEU A 1 175 ? -20.041 -3.075 7.464 1.00 55.47 175 LEU A O 1
ATOM 1439 N N . SER A 1 176 ? -21.781 -4.018 6.398 1.00 51.28 176 SER A N 1
ATOM 1440 C CA . SER A 1 176 ? -21.349 -5.419 6.529 1.00 51.28 176 SER A CA 1
ATOM 1441 C C . SER A 1 176 ? -20.711 -6.037 5.282 1.00 51.28 176 SER A C 1
ATOM 1443 O O . SER A 1 176 ? -20.079 -7.081 5.402 1.00 51.28 176 SER A O 1
ATOM 1445 N N . SER A 1 177 ? -20.856 -5.445 4.087 1.00 53.28 177 SER A N 1
ATOM 1446 C CA . SER A 1 177 ? -20.331 -6.085 2.866 1.00 53.28 177 SER A CA 1
ATOM 1447 C C . SER A 1 177 ? -18.803 -6.124 2.817 1.00 53.28 177 SER A C 1
ATOM 1449 O O . SER A 1 177 ? -18.246 -7.073 2.272 1.00 53.28 177 SER A O 1
ATOM 1451 N N . ASP A 1 178 ? -18.139 -5.129 3.416 1.00 57.25 178 ASP A N 1
ATOM 1452 C CA . ASP A 1 178 ? -16.687 -4.934 3.300 1.00 57.25 178 ASP A CA 1
ATOM 1453 C C . ASP A 1 178 ? -15.956 -4.846 4.651 1.00 57.25 178 ASP A C 1
ATOM 1455 O O . ASP A 1 178 ? -14.738 -4.705 4.670 1.00 57.25 178 ASP A O 1
ATOM 1459 N N . LEU A 1 179 ? -16.656 -4.953 5.787 1.00 64.19 179 LEU A N 1
ATOM 1460 C CA . LEU A 1 179 ? -16.057 -4.942 7.127 1.00 64.19 179 LEU A CA 1
ATOM 1461 C C . LEU A 1 179 ? -16.494 -6.167 7.913 1.00 64.19 179 LEU A C 1
ATOM 1463 O O . LEU A 1 179 ? -17.551 -6.169 8.538 1.00 64.19 179 LEU A O 1
ATOM 1467 N N . VAL A 1 180 ? -15.652 -7.198 7.900 1.00 75.12 180 VAL A N 1
ATOM 1468 C CA . VAL A 1 180 ? -15.969 -8.487 8.527 1.00 75.12 180 VAL A CA 1
ATOM 1469 C C . VAL A 1 180 ? -15.480 -8.531 9.974 1.00 75.12 180 VAL A C 1
ATOM 1471 O O . VAL A 1 180 ? -16.000 -9.292 10.786 1.00 75.12 180 VAL A O 1
ATOM 1474 N N . ASN A 1 181 ? -14.476 -7.724 10.324 1.00 88.50 181 ASN A N 1
ATOM 1475 C CA . ASN A 1 181 ? -13.879 -7.747 11.653 1.00 88.50 181 ASN A CA 1
ATOM 1476 C C . ASN A 1 181 ? -13.113 -6.456 12.002 1.00 88.50 181 ASN A C 1
ATOM 1478 O O . ASN A 1 181 ? -12.971 -5.543 11.184 1.00 88.50 181 ASN A O 1
ATOM 1482 N N . HIS A 1 182 ? -12.609 -6.365 13.235 1.00 91.56 182 HIS A N 1
ATOM 1483 C CA . HIS A 1 182 ? -11.842 -5.204 13.695 1.00 91.56 182 HIS A CA 1
ATOM 1484 C C . HIS A 1 182 ? -10.535 -4.984 12.918 1.00 91.56 182 HIS A C 1
ATOM 1486 O O . HIS A 1 182 ? -10.103 -3.842 12.783 1.00 91.56 182 HIS A O 1
ATOM 1492 N N . LEU A 1 183 ? -9.896 -6.037 12.404 1.00 91.69 183 LEU A N 1
ATOM 1493 C CA . LEU A 1 183 ? -8.634 -5.926 11.664 1.00 91.69 183 LEU A CA 1
ATOM 1494 C C . LEU A 1 183 ? -8.847 -5.363 10.256 1.00 91.69 183 LEU A C 1
ATOM 1496 O O . LEU A 1 183 ? -8.064 -4.517 9.827 1.00 91.69 183 LEU A O 1
ATOM 1500 N N . ASP A 1 184 ? -9.929 -5.764 9.587 1.00 91.12 184 ASP A N 1
ATOM 1501 C CA . ASP A 1 184 ? -10.391 -5.140 8.346 1.00 91.12 184 ASP A CA 1
ATOM 1502 C C . ASP A 1 184 ? -10.672 -3.651 8.566 1.00 91.12 184 ASP A C 1
ATOM 1504 O O . ASP A 1 184 ? -10.195 -2.794 7.823 1.00 91.12 184 ASP A O 1
ATOM 1508 N N . TRP A 1 185 ? -11.368 -3.329 9.658 1.00 91.94 185 TRP A N 1
ATOM 1509 C CA . TRP A 1 185 ? -11.695 -1.951 10.003 1.00 91.94 185 TRP A CA 1
ATOM 1510 C C . TRP A 1 185 ? -10.465 -1.088 10.270 1.00 91.94 185 TRP A C 1
ATOM 1512 O O . TRP A 1 185 ? -10.408 0.044 9.794 1.00 91.94 185 TRP A O 1
ATOM 1522 N N . LEU A 1 186 ? -9.442 -1.618 10.951 1.00 93.62 186 LEU A N 1
ATOM 1523 C CA . LEU A 1 186 ? -8.179 -0.898 11.126 1.00 93.62 186 LEU A CA 1
ATOM 1524 C C . LEU A 1 186 ? -7.491 -0.585 9.793 1.00 93.62 186 LEU A C 1
ATOM 1526 O O . LEU A 1 186 ? -6.857 0.462 9.666 1.00 93.62 186 LEU A O 1
ATOM 1530 N N . LEU A 1 187 ? -7.589 -1.479 8.807 1.00 93.12 187 LEU A N 1
ATOM 1531 C CA . LEU A 1 187 ? -7.040 -1.233 7.476 1.00 93.12 187 LEU A CA 1
ATOM 1532 C C . LEU A 1 187 ? -7.847 -0.173 6.723 1.00 93.12 187 LEU A C 1
ATOM 1534 O O . LEU A 1 187 ? -7.230 0.698 6.109 1.00 93.12 187 LEU A O 1
ATOM 1538 N N . GLU A 1 188 ? -9.179 -0.207 6.812 1.00 90.44 188 GLU A N 1
ATOM 1539 C CA . GLU A 1 188 ? -10.069 0.785 6.193 1.00 90.44 188 GLU A CA 1
ATOM 1540 C C . GLU A 1 188 ? -9.798 2.204 6.711 1.00 90.44 188 GLU A C 1
ATOM 1542 O O . GLU A 1 188 ? -9.655 3.140 5.926 1.00 90.44 188 GLU A O 1
ATOM 1547 N N . ILE A 1 189 ? -9.659 2.370 8.029 1.00 91.50 189 ILE A N 1
ATOM 1548 C CA . ILE A 1 189 ? -9.418 3.686 8.644 1.00 91.50 189 ILE A CA 1
ATOM 1549 C C . ILE A 1 189 ? -7.950 4.150 8.555 1.00 91.50 189 ILE A C 1
ATOM 1551 O O . ILE A 1 189 ? -7.603 5.209 9.080 1.00 91.50 189 ILE A O 1
ATOM 1555 N N . GLY A 1 190 ? -7.073 3.372 7.908 1.00 90.88 190 GLY A N 1
ATOM 1556 C CA . GLY A 1 190 ? -5.664 3.717 7.684 1.00 90.88 190 GLY A CA 1
ATOM 1557 C C . GLY A 1 190 ? -4.718 3.447 8.863 1.00 90.88 190 GLY A C 1
ATOM 1558 O O . GLY A 1 190 ? -3.547 3.835 8.821 1.00 90.88 190 GLY A O 1
ATOM 1559 N N . GLU A 1 191 ? -5.163 2.733 9.898 1.00 92.56 191 GLU A N 1
ATOM 1560 C CA . GLU A 1 191 ? -4.380 2.382 11.091 1.00 92.56 191 GLU A CA 1
ATOM 1561 C C . GLU A 1 191 ? -3.454 1.169 10.853 1.00 92.56 191 GLU A C 1
ATOM 1563 O O . GLU A 1 191 ? -3.367 0.222 11.641 1.00 92.56 191 GLU A O 1
ATOM 1568 N N . HIS A 1 192 ? -2.689 1.195 9.755 1.00 91.00 192 HIS A N 1
ATOM 1569 C CA . HIS A 1 192 ? -1.839 0.079 9.310 1.00 91.00 192 HIS A CA 1
ATOM 1570 C C . HIS A 1 192 ? -0.765 -0.327 10.331 1.00 91.00 192 HIS A C 1
ATOM 1572 O O . HIS A 1 192 ? -0.371 -1.493 10.401 1.00 91.00 192 HIS A O 1
ATOM 1578 N N . LYS A 1 193 ? -0.260 0.629 11.124 1.00 89.38 193 LYS A N 1
ATOM 1579 C CA . LYS A 1 193 ? 0.712 0.339 12.190 1.00 89.38 193 LYS A CA 1
ATOM 1580 C C . LYS A 1 193 ? 0.071 -0.478 13.300 1.00 89.38 193 LYS A C 1
ATOM 1582 O O . LYS A 1 193 ? 0.677 -1.447 13.751 1.00 89.38 193 LYS A O 1
ATOM 1587 N N . LEU A 1 194 ? -1.133 -0.092 13.716 1.00 90.25 194 LEU A N 1
ATOM 1588 C CA . LEU A 1 194 ? -1.866 -0.797 14.753 1.00 90.25 194 LEU A CA 1
ATOM 1589 C C . LEU A 1 194 ? -2.277 -2.187 14.277 1.00 90.25 194 LEU A C 1
ATOM 1591 O O . LEU A 1 194 ? -2.030 -3.155 14.991 1.00 90.25 194 LEU A O 1
ATOM 1595 N N . PHE A 1 195 ? -2.781 -2.294 13.043 1.00 92.69 195 PHE A N 1
ATOM 1596 C CA . PHE A 1 195 ? -3.023 -3.579 12.391 1.00 92.69 195 PHE A CA 1
ATOM 1597 C C . PHE A 1 195 ? -1.783 -4.481 12.482 1.00 92.69 195 PHE A C 1
ATOM 1599 O O . PHE A 1 195 ? -1.861 -5.592 12.992 1.00 92.69 195 PHE A O 1
ATOM 1606 N N . ALA A 1 196 ? -0.609 -3.988 12.070 1.00 89.81 196 ALA A N 1
ATOM 1607 C CA . ALA A 1 196 ? 0.619 -4.782 12.065 1.00 89.81 196 ALA A CA 1
ATOM 1608 C C . ALA A 1 196 ? 1.088 -5.204 13.468 1.00 89.81 196 ALA A C 1
ATOM 1610 O O . ALA A 1 196 ? 1.726 -6.247 13.609 1.00 89.81 196 ALA A O 1
ATOM 1611 N N . VAL A 1 197 ? 0.825 -4.391 14.496 1.00 86.75 197 VAL A N 1
ATOM 1612 C CA . VAL A 1 197 ? 1.119 -4.734 15.894 1.00 86.75 197 VAL A CA 1
ATOM 1613 C C . VAL A 1 197 ? 0.165 -5.819 16.376 1.00 86.75 197 VAL A C 1
ATOM 1615 O O . VAL A 1 197 ? 0.618 -6.844 16.879 1.00 86.75 197 VAL A O 1
ATOM 1618 N N . TRP A 1 198 ? -1.137 -5.616 16.193 1.00 87.62 198 TRP A N 1
ATOM 1619 C CA . TRP A 1 198 ? -2.161 -6.537 16.666 1.00 87.62 198 TRP A CA 1
ATOM 1620 C C . TRP A 1 198 ? -2.050 -7.897 15.980 1.00 87.62 198 TRP A C 1
ATOM 1622 O O . TRP A 1 198 ? -2.008 -8.923 16.652 1.00 87.62 198 TRP A O 1
ATOM 1632 N N . TRP A 1 199 ? -1.858 -7.898 14.660 1.00 86.69 199 TRP A N 1
ATOM 1633 C CA . TRP A 1 199 ? -1.672 -9.106 13.863 1.00 86.69 199 TRP A CA 1
ATOM 1634 C C . TRP A 1 199 ? -0.536 -9.993 14.396 1.00 86.69 199 TRP A C 1
ATOM 1636 O O . TRP A 1 199 ? -0.704 -11.198 14.539 1.00 86.69 199 TRP A O 1
ATOM 1646 N N . LYS A 1 200 ? 0.603 -9.400 14.783 1.00 85.25 200 LYS A N 1
ATOM 1647 C CA . LYS A 1 200 ? 1.731 -10.142 15.379 1.00 85.25 200 LYS A CA 1
ATOM 1648 C C . LYS A 1 200 ? 1.405 -10.760 16.739 1.00 85.25 200 LYS A C 1
ATOM 1650 O O . LYS A 1 200 ? 1.926 -11.818 17.076 1.00 85.25 200 LYS A O 1
ATOM 1655 N N . TYR A 1 201 ? 0.586 -10.088 17.545 1.00 80.19 201 TYR A N 1
ATOM 1656 C CA . TYR A 1 201 ? 0.207 -10.595 18.862 1.00 80.19 201 TYR A CA 1
ATOM 1657 C C . TYR A 1 201 ? -0.815 -11.730 18.787 1.00 80.19 201 TYR A C 1
ATOM 1659 O O . TYR A 1 201 ? -0.739 -12.645 19.605 1.00 80.19 201 TYR A O 1
ATOM 1667 N N . LEU A 1 202 ? -1.719 -11.695 17.805 1.00 76.00 202 LEU A N 1
ATOM 1668 C CA . LEU A 1 202 ? -2.700 -12.758 17.554 1.00 76.00 202 LEU A CA 1
ATOM 1669 C C . LEU A 1 202 ? -2.056 -14.036 17.006 1.00 76.00 202 LEU A C 1
ATOM 1671 O O . LEU A 1 202 ? -2.549 -15.134 17.236 1.00 76.00 202 LEU A O 1
ATOM 1675 N N . ASP A 1 203 ? -0.933 -13.883 16.314 1.00 68.25 203 ASP A N 1
ATOM 1676 C CA . ASP A 1 203 ? -0.152 -14.963 15.719 1.00 68.25 203 ASP A CA 1
ATOM 1677 C C . ASP A 1 203 ? 0.782 -15.678 16.718 1.00 68.25 203 ASP A C 1
ATOM 1679 O O . ASP A 1 203 ? 1.368 -16.721 16.432 1.00 68.25 203 ASP A O 1
ATOM 1683 N N . THR A 1 204 ? 0.919 -15.148 17.936 1.00 59.62 204 THR A N 1
ATOM 1684 C CA . THR A 1 204 ? 1.655 -15.850 18.991 1.00 59.62 204 THR A CA 1
ATOM 1685 C C . THR A 1 204 ? 0.746 -16.960 19.529 1.00 59.62 204 THR A C 1
ATOM 1687 O O . THR A 1 204 ? -0.300 -16.627 20.090 1.00 59.62 204 THR A O 1
ATOM 1690 N N . PRO A 1 205 ? 1.081 -18.260 19.381 1.00 50.19 205 PRO A N 1
ATOM 1691 C CA . PRO A 1 205 ? 0.166 -19.326 19.761 1.00 50.19 205 PRO A CA 1
ATOM 1692 C C . PRO A 1 205 ? -0.215 -19.170 21.238 1.00 50.19 205 PRO A C 1
ATOM 1694 O O . PRO A 1 205 ? 0.686 -19.071 22.083 1.00 50.19 205 PRO A O 1
ATOM 1697 N N . PRO A 1 206 ? -1.518 -19.176 21.586 1.00 46.00 206 PRO A N 1
ATOM 1698 C CA . PRO A 1 206 ? -1.891 -19.427 22.960 1.00 46.00 206 PRO A CA 1
ATOM 1699 C C . PRO A 1 206 ? -1.268 -20.772 23.333 1.00 46.00 206 PRO A C 1
ATOM 1701 O O . PRO A 1 206 ? -1.282 -21.719 22.548 1.00 46.00 206 PRO A O 1
ATOM 1704 N N . THR A 1 207 ? -0.705 -20.878 24.531 1.00 43.31 207 THR A N 1
ATOM 1705 C CA . THR A 1 207 ? -0.057 -22.088 25.072 1.00 43.31 207 THR A CA 1
ATOM 1706 C C . THR A 1 207 ? -0.970 -23.325 25.126 1.00 43.31 207 THR A C 1
ATOM 1708 O O . THR A 1 207 ? -0.559 -24.376 25.616 1.00 43.31 207 THR A O 1
ATOM 1711 N N . VAL A 1 208 ? -2.192 -23.231 24.603 1.00 41.62 208 VAL A N 1
ATOM 1712 C CA . VAL A 1 208 ? -3.176 -24.294 24.494 1.00 41.62 208 VAL A CA 1
ATOM 1713 C C . VAL A 1 208 ? -3.472 -24.525 23.010 1.00 41.62 208 VAL A C 1
ATOM 1715 O O . VAL A 1 208 ? -4.208 -23.783 22.365 1.00 41.62 208 VAL A O 1
ATOM 1718 N N . LEU A 1 209 ? -2.837 -25.572 22.481 1.00 42.53 209 LEU A N 1
ATOM 1719 C CA . LEU A 1 209 ? -3.145 -26.197 21.199 1.00 42.53 209 LEU A CA 1
ATOM 1720 C C . LEU A 1 209 ? -4.630 -26.572 21.144 1.00 42.53 209 LEU A C 1
ATOM 1722 O O . LEU A 1 209 ? -5.106 -27.259 22.048 1.00 42.53 209 LEU A O 1
ATOM 1726 N N . ASN A 1 210 ? -5.301 -26.142 20.073 1.00 37.56 210 ASN A N 1
ATOM 1727 C CA . ASN A 1 210 ? -6.364 -26.824 19.318 1.00 37.56 210 ASN A CA 1
ATOM 1728 C C . ASN A 1 210 ? -7.411 -25.813 18.839 1.00 37.56 210 ASN A C 1
ATOM 1730 O O . ASN A 1 210 ? -8.148 -25.250 19.642 1.00 37.56 210 ASN A O 1
ATOM 1734 N N . SER A 1 211 ? -7.523 -25.631 17.525 1.00 42.28 211 SER A N 1
ATOM 1735 C CA . SER A 1 211 ? -8.805 -25.730 16.807 1.00 42.28 211 SER A CA 1
ATOM 1736 C C . SER A 1 211 ? -8.614 -25.356 15.341 1.00 42.28 211 SER A C 1
ATOM 1738 O O . SER A 1 211 ? -8.074 -24.308 15.003 1.00 42.28 211 SER A O 1
ATOM 1740 N N . GLU A 1 212 ? -9.112 -26.219 14.467 1.00 44.47 212 GLU A N 1
ATOM 1741 C CA . GLU A 1 212 ? -9.171 -26.089 13.005 1.00 44.47 212 GLU A CA 1
ATOM 1742 C C . GLU A 1 212 ? -10.123 -24.963 12.527 1.00 44.47 212 GLU A C 1
ATOM 1744 O O . GLU A 1 212 ? -10.529 -24.934 11.374 1.00 44.47 212 GLU A O 1
ATOM 1749 N N . GLY A 1 213 ? -10.479 -24.017 13.405 1.00 48.88 213 GLY A N 1
ATOM 1750 C CA . GLY A 1 213 ? -11.316 -22.844 13.123 1.00 48.88 213 GLY A CA 1
ATOM 1751 C C . GLY A 1 213 ? -10.664 -21.527 13.549 1.00 48.88 213 GLY A C 1
ATOM 1752 O O . GLY A 1 213 ? -11.352 -20.521 13.698 1.00 48.88 213 GLY A O 1
ATOM 1753 N N . ASN A 1 214 ? -9.346 -21.536 13.792 1.00 54.72 214 ASN A N 1
ATOM 1754 C CA . ASN A 1 214 ? -8.619 -20.408 14.365 1.00 54.72 214 ASN A CA 1
ATOM 1755 C C . ASN A 1 214 ? -7.940 -19.466 13.351 1.00 54.72 214 ASN A C 1
ATOM 1757 O O . ASN A 1 214 ? -7.066 -18.681 13.729 1.00 54.72 214 ASN A O 1
ATOM 1761 N N . GLU A 1 215 ? -8.375 -19.447 12.096 1.00 65.94 215 GLU A N 1
ATOM 1762 C CA . GLU A 1 215 ? -7.839 -18.501 11.116 1.00 65.94 215 GLU A CA 1
ATOM 1763 C C . GLU A 1 215 ? -8.577 -17.155 11.176 1.00 65.94 215 GLU A C 1
ATOM 1765 O O . GLU A 1 215 ? -9.798 -17.075 11.318 1.00 65.94 215 GLU A O 1
ATOM 1770 N N . VAL A 1 216 ? -7.820 -16.059 11.145 1.00 73.12 216 VAL A N 1
ATOM 1771 C CA . VAL A 1 216 ? -8.376 -14.717 10.950 1.00 73.12 216 VAL A CA 1
ATOM 1772 C C . VAL A 1 216 ? -8.520 -14.502 9.449 1.00 73.12 216 VAL A C 1
ATOM 1774 O O . VAL A 1 216 ? -7.521 -14.417 8.736 1.00 73.12 216 VAL A O 1
ATOM 1777 N N . HIS A 1 217 ? -9.756 -14.391 8.970 1.00 80.38 217 HIS A N 1
ATOM 1778 C CA . HIS A 1 217 ? -10.026 -14.091 7.568 1.00 80.38 217 HIS A CA 1
ATOM 1779 C C . HIS A 1 217 ? -10.098 -12.581 7.347 1.00 80.38 217 HIS A C 1
ATOM 1781 O O . HIS A 1 217 ? -10.893 -11.895 7.982 1.00 80.38 217 HIS A O 1
ATOM 1787 N N . LEU A 1 218 ? -9.274 -12.073 6.431 1.00 87.50 218 LEU A N 1
ATOM 1788 C CA . LEU A 1 218 ? -9.385 -10.712 5.913 1.00 87.50 218 LEU A CA 1
ATOM 1789 C C . LEU A 1 218 ? -10.202 -10.733 4.630 1.00 87.50 218 LEU A C 1
ATOM 1791 O O . LEU A 1 218 ? -10.044 -11.637 3.803 1.00 87.50 218 LEU A O 1
ATOM 1795 N N . ASN A 1 219 ? -11.047 -9.729 4.442 1.00 87.62 219 ASN A N 1
ATOM 1796 C CA . ASN A 1 219 ? -11.788 -9.606 3.194 1.00 87.62 219 ASN A CA 1
ATOM 1797 C C . ASN A 1 219 ? -10.887 -9.134 2.037 1.00 87.62 219 ASN A C 1
ATOM 1799 O O . ASN A 1 219 ? -9.760 -8.666 2.228 1.00 87.62 219 ASN A O 1
ATOM 1803 N N . ASN A 1 220 ? -11.391 -9.236 0.805 1.00 89.12 220 ASN A N 1
ATOM 1804 C CA . ASN A 1 220 ? -10.591 -8.899 -0.371 1.00 89.12 220 ASN A CA 1
ATOM 1805 C C . ASN A 1 220 ? -10.177 -7.416 -0.418 1.00 89.12 220 ASN A C 1
ATOM 1807 O O . ASN A 1 220 ? -9.074 -7.110 -0.867 1.00 89.12 220 ASN A O 1
ATOM 1811 N N . HIS A 1 221 ? -11.018 -6.499 0.072 1.00 89.50 221 HIS A N 1
ATOM 1812 C CA . HIS A 1 221 ? -10.686 -5.076 0.135 1.00 89.50 221 HIS A CA 1
ATOM 1813 C C . HIS A 1 221 ? -9.478 -4.837 1.052 1.00 89.50 221 HIS A C 1
ATOM 1815 O O . HIS A 1 221 ? -8.508 -4.198 0.648 1.00 89.50 221 HIS A O 1
ATOM 1821 N N . SER A 1 222 ? -9.474 -5.439 2.239 1.00 91.38 222 SER A N 1
ATOM 1822 C CA . SER A 1 222 ? -8.350 -5.420 3.177 1.00 91.38 222 SER A CA 1
ATOM 1823 C C . SER A 1 222 ? -7.071 -6.006 2.584 1.00 91.38 222 SER A C 1
ATOM 1825 O O . SER A 1 222 ? -5.993 -5.437 2.761 1.00 91.38 222 SER A O 1
ATOM 1827 N N . LEU A 1 223 ? -7.165 -7.111 1.838 1.00 92.81 223 LEU A N 1
ATOM 1828 C CA . LEU A 1 223 ? -6.012 -7.705 1.154 1.00 92.81 223 LEU A CA 1
ATOM 1829 C C . LEU A 1 223 ? -5.433 -6.773 0.080 1.00 92.81 223 LEU A C 1
ATOM 1831 O O . LEU A 1 223 ? -4.214 -6.608 0.004 1.00 92.81 223 LEU A O 1
ATOM 1835 N N . VAL A 1 224 ? -6.286 -6.106 -0.703 1.00 93.25 224 VAL A N 1
ATOM 1836 C CA . VAL A 1 224 ? -5.867 -5.053 -1.642 1.00 93.25 224 VAL A CA 1
ATOM 1837 C C . VAL A 1 224 ? -5.184 -3.911 -0.888 1.00 93.25 224 VAL A C 1
ATOM 1839 O O . VAL A 1 224 ? -4.073 -3.519 -1.247 1.00 93.25 224 VAL A O 1
ATOM 1842 N N . THR A 1 225 ? -5.788 -3.417 0.192 1.00 92.81 225 THR A N 1
ATOM 1843 C CA . THR A 1 225 ? -5.228 -2.345 1.028 1.00 92.81 225 THR A CA 1
ATOM 1844 C C . THR A 1 225 ? -3.864 -2.725 1.606 1.00 92.81 225 THR A C 1
ATOM 1846 O O . THR A 1 225 ? -2.950 -1.894 1.650 1.00 92.81 225 THR A O 1
ATOM 1849 N N . LEU A 1 226 ? -3.667 -3.994 1.978 1.00 94.12 226 LEU A N 1
ATOM 1850 C CA . LEU A 1 226 ? -2.366 -4.519 2.383 1.00 94.12 226 LEU A CA 1
ATOM 1851 C C . LEU A 1 226 ? -1.366 -4.514 1.228 1.00 94.12 226 LEU A C 1
ATOM 1853 O O . LEU A 1 226 ? -0.248 -4.040 1.425 1.00 94.12 226 LEU A O 1
ATOM 1857 N N . CYS A 1 227 ? -1.735 -4.962 0.024 1.00 94.75 227 CYS A N 1
ATOM 1858 C CA . CYS A 1 227 ? -0.860 -4.854 -1.149 1.00 94.75 227 CYS A CA 1
ATOM 1859 C C . CYS A 1 227 ? -0.414 -3.403 -1.396 1.00 94.75 227 CYS A C 1
ATOM 1861 O O . CYS A 1 227 ? 0.735 -3.170 -1.777 1.00 94.75 227 CYS A O 1
ATOM 1863 N N . GLU A 1 228 ? -1.290 -2.432 -1.135 1.00 93.69 228 GLU A N 1
ATOM 1864 C CA . GLU A 1 228 ? -1.040 -1.002 -1.325 1.00 93.69 228 GLU A CA 1
ATOM 1865 C C . GLU A 1 228 ? -0.238 -0.340 -0.190 1.00 93.69 228 GLU A C 1
ATOM 1867 O O . GLU A 1 228 ? 0.313 0.732 -0.407 1.00 93.69 228 GLU A O 1
ATOM 1872 N N . ASN A 1 229 ? -0.111 -0.934 1.002 1.00 92.94 229 ASN A N 1
ATOM 1873 C CA . ASN A 1 229 ? 0.513 -0.245 2.150 1.00 92.94 229 ASN A CA 1
ATOM 1874 C C . ASN A 1 229 ? 1.542 -1.072 2.932 1.00 92.94 229 ASN A C 1
ATOM 1876 O O . ASN A 1 229 ? 2.273 -0.538 3.770 1.00 92.94 229 ASN A O 1
ATOM 1880 N N . THR A 1 230 ? 1.644 -2.374 2.671 1.00 93.25 230 THR A N 1
ATOM 1881 C CA . THR A 1 230 ? 2.506 -3.265 3.449 1.00 93.25 230 THR A CA 1
ATOM 1882 C C . THR A 1 230 ? 3.990 -3.108 3.111 1.00 93.25 230 THR A C 1
ATOM 1884 O O . THR A 1 230 ? 4.390 -2.664 2.033 1.00 93.25 230 THR A O 1
ATOM 1887 N N . THR A 1 231 ? 4.841 -3.531 4.042 1.00 92.69 231 THR A N 1
ATOM 1888 C CA . THR A 1 231 ? 6.288 -3.646 3.821 1.00 92.69 231 THR A CA 1
ATOM 1889 C C . THR A 1 231 ? 6.653 -5.079 3.441 1.00 92.69 231 THR A C 1
ATOM 1891 O O . THR A 1 231 ? 5.923 -6.009 3.765 1.00 92.69 231 THR A O 1
ATOM 1894 N N . LEU A 1 232 ? 7.830 -5.291 2.842 1.00 93.94 232 LEU A N 1
ATOM 1895 C CA . LEU A 1 232 ? 8.359 -6.642 2.596 1.00 93.94 232 LEU A CA 1
ATOM 1896 C C . LEU A 1 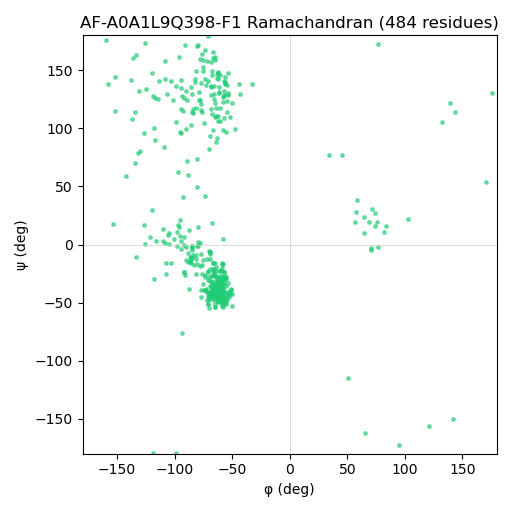232 ? 8.365 -7.511 3.866 1.00 93.94 232 LEU A C 1
ATOM 1898 O O . LEU A 1 232 ? 8.015 -8.684 3.810 1.00 93.94 232 LEU A O 1
ATOM 1902 N N . GLY A 1 233 ? 8.773 -6.938 5.003 1.00 92.06 233 GLY A N 1
ATOM 1903 C CA . GLY A 1 233 ? 8.846 -7.667 6.269 1.00 92.06 233 GLY A CA 1
ATOM 1904 C C . GLY A 1 233 ? 7.471 -8.116 6.756 1.00 92.06 233 GLY A C 1
ATOM 1905 O O . GLY A 1 233 ? 7.308 -9.273 7.118 1.00 92.06 233 GLY A O 1
ATOM 1906 N N . LEU A 1 234 ? 6.482 -7.219 6.708 1.00 90.94 234 LEU A N 1
ATOM 1907 C CA . LEU A 1 234 ? 5.113 -7.539 7.108 1.00 90.94 234 LEU A CA 1
ATOM 1908 C C . LEU A 1 234 ? 4.447 -8.519 6.127 1.00 90.94 234 LEU A C 1
ATOM 1910 O O . LEU A 1 234 ? 3.811 -9.463 6.571 1.00 90.94 234 LEU A O 1
ATOM 1914 N N . ALA A 1 235 ? 4.646 -8.360 4.817 1.00 93.12 235 ALA A N 1
ATOM 1915 C CA . ALA A 1 235 ? 4.115 -9.287 3.817 1.00 93.12 235 ALA A CA 1
ATOM 1916 C C . ALA A 1 235 ? 4.667 -10.715 3.980 1.00 93.12 235 ALA A C 1
ATOM 1918 O O . ALA A 1 235 ? 3.898 -11.672 3.947 1.00 93.12 235 ALA A O 1
ATOM 1919 N N . ASN A 1 236 ? 5.983 -10.865 4.199 1.00 91.88 236 ASN A N 1
ATOM 1920 C CA . ASN A 1 236 ? 6.575 -12.173 4.512 1.00 91.88 236 ASN A CA 1
ATOM 1921 C C . ASN A 1 236 ? 5.992 -12.734 5.812 1.00 91.88 236 ASN A C 1
ATOM 1923 O O . ASN A 1 236 ? 5.604 -13.892 5.843 1.00 91.88 236 ASN A O 1
ATOM 1927 N N . TYR A 1 237 ? 5.888 -11.900 6.851 1.00 88.50 237 TYR A N 1
ATOM 1928 C CA . TYR A 1 237 ? 5.371 -12.311 8.153 1.00 88.50 237 TYR A CA 1
ATOM 1929 C C . TYR A 1 237 ? 3.944 -12.867 8.063 1.00 88.50 237 TYR A C 1
ATOM 1931 O O . TYR A 1 237 ? 3.698 -13.983 8.508 1.00 88.50 237 TYR A O 1
ATOM 1939 N N . ILE A 1 238 ? 3.022 -12.115 7.453 1.00 87.62 238 ILE A N 1
ATOM 1940 C CA . ILE A 1 238 ? 1.608 -12.505 7.342 1.00 87.62 238 ILE A CA 1
ATOM 1941 C C . ILE A 1 238 ? 1.461 -13.781 6.488 1.00 87.62 238 ILE A C 1
ATOM 1943 O O . ILE A 1 238 ? 0.659 -14.656 6.807 1.00 87.62 238 ILE A O 1
ATOM 1947 N N . ARG A 1 239 ? 2.291 -13.942 5.448 1.00 87.44 239 ARG A N 1
ATOM 1948 C CA . ARG A 1 239 ? 2.341 -15.175 4.651 1.00 87.44 239 ARG A CA 1
ATOM 1949 C C . ARG A 1 239 ? 2.817 -16.378 5.463 1.00 87.44 239 ARG A C 1
ATOM 1951 O O . ARG A 1 239 ? 2.174 -17.420 5.440 1.00 87.44 239 ARG A O 1
ATOM 1958 N N . GLU A 1 240 ? 3.977 -16.252 6.103 1.00 84.94 240 GLU A N 1
ATOM 1959 C CA . GLU A 1 240 ? 4.693 -17.373 6.723 1.00 84.94 240 GLU A CA 1
ATOM 1960 C C . GLU A 1 240 ? 3.990 -17.901 7.973 1.00 84.94 240 GLU A C 1
ATOM 1962 O O . GLU A 1 240 ? 4.076 -19.096 8.242 1.00 84.94 240 GLU A O 1
ATOM 1967 N N . ASN A 1 241 ? 3.284 -17.039 8.708 1.00 79.75 241 ASN A N 1
ATOM 1968 C CA . ASN A 1 241 ? 2.676 -17.426 9.979 1.00 79.75 241 ASN A CA 1
ATOM 1969 C C . ASN A 1 241 ? 1.147 -17.573 9.916 1.00 79.75 241 ASN A C 1
ATOM 1971 O O . ASN A 1 241 ? 0.584 -18.360 10.669 1.00 79.75 241 ASN A O 1
ATOM 1975 N N . ASN A 1 242 ? 0.464 -16.891 8.985 1.00 74.81 242 ASN A N 1
ATOM 1976 C CA . ASN A 1 242 ? -1.008 -16.874 8.936 1.00 74.81 242 ASN A CA 1
ATOM 1977 C C . ASN A 1 242 ? -1.599 -17.381 7.622 1.00 74.81 242 ASN A C 1
ATOM 1979 O O . ASN A 1 242 ? -2.804 -17.272 7.423 1.00 74.81 242 ASN A O 1
ATOM 1983 N N . ASN A 1 243 ? -0.767 -17.901 6.715 1.00 79.81 243 ASN A N 1
ATOM 1984 C CA . ASN A 1 243 ? -1.192 -18.441 5.422 1.00 79.81 243 ASN A CA 1
ATOM 1985 C C . ASN A 1 243 ? -1.974 -17.439 4.537 1.00 79.81 243 ASN A C 1
ATOM 1987 O O . ASN A 1 243 ? -2.653 -17.818 3.583 1.00 79.81 243 ASN A O 1
ATOM 1991 N N . VAL A 1 244 ? -1.859 -16.134 4.812 1.00 86.44 244 VAL A N 1
ATOM 1992 C CA . VAL A 1 244 ? -2.495 -15.085 4.008 1.00 86.44 244 VAL A CA 1
ATOM 1993 C C . VAL A 1 244 ? -1.603 -14.767 2.809 1.00 86.44 244 VAL A C 1
ATOM 1995 O O . VAL A 1 244 ? -0.471 -14.290 2.943 1.00 86.44 244 VAL A O 1
ATOM 1998 N N . SER A 1 245 ? -2.130 -15.023 1.615 1.00 89.31 245 SER A N 1
ATOM 1999 C CA . SER A 1 245 ? -1.404 -14.869 0.353 1.00 89.31 245 SER A CA 1
ATOM 2000 C C . SER A 1 245 ? -1.755 -13.546 -0.327 1.00 89.31 245 SER A C 1
ATOM 2002 O O . SER A 1 245 ? -2.836 -13.388 -0.891 1.00 89.31 245 SER A O 1
ATOM 2004 N N . LEU A 1 246 ? -0.830 -12.579 -0.283 1.00 93.94 246 LEU A N 1
ATOM 2005 C CA . LEU A 1 246 ? -1.012 -11.266 -0.919 1.00 93.94 246 LEU A CA 1
ATOM 2006 C C . LEU A 1 246 ? -0.714 -11.290 -2.429 1.00 93.94 246 LEU A C 1
ATOM 2008 O O . LEU A 1 246 ? -1.004 -10.338 -3.148 1.00 93.94 246 LEU A O 1
ATOM 2012 N N . GLU A 1 247 ? -0.109 -12.362 -2.931 1.00 94.25 247 GLU A N 1
ATOM 2013 C CA . GLU A 1 247 ? 0.223 -12.530 -4.343 1.00 94.25 247 GLU A CA 1
ATOM 2014 C C . GLU A 1 247 ? -0.913 -13.116 -5.190 1.00 94.25 247 GLU A C 1
ATOM 2016 O O . GLU A 1 247 ? -0.868 -13.030 -6.418 1.00 94.25 247 GLU A O 1
ATOM 2021 N N . THR A 1 248 ? -1.925 -13.696 -4.545 1.00 91.44 248 THR A N 1
ATOM 2022 C CA . THR A 1 248 ? -3.100 -14.306 -5.189 1.00 91.44 248 THR A CA 1
ATOM 2023 C C . THR A 1 248 ? -4.381 -13.508 -4.957 1.00 91.44 248 THR A C 1
ATOM 2025 O O . THR A 1 248 ? -5.466 -14.025 -5.207 1.00 91.44 248 THR A O 1
ATOM 2028 N N . VAL A 1 249 ? -4.267 -12.269 -4.465 1.00 92.44 249 VAL A N 1
ATOM 2029 C CA . VAL A 1 249 ? -5.408 -11.387 -4.177 1.00 92.44 249 VAL A CA 1
ATOM 2030 C C . VAL A 1 249 ? -6.285 -11.225 -5.411 1.00 92.44 249 VAL A C 1
ATOM 2032 O O . VAL A 1 249 ? -5.775 -11.040 -6.525 1.00 92.44 249 VAL A O 1
ATOM 2035 N N . ASP A 1 250 ? -7.603 -11.282 -5.210 1.00 90.12 250 ASP A N 1
ATOM 2036 C CA . ASP A 1 250 ? -8.537 -11.078 -6.303 1.00 90.12 250 ASP A CA 1
ATOM 2037 C C . ASP A 1 250 ? -8.484 -9.616 -6.755 1.00 90.12 250 ASP A C 1
ATOM 2039 O O . ASP A 1 250 ? -8.786 -8.673 -6.023 1.00 90.12 250 ASP A O 1
ATOM 2043 N N . THR A 1 251 ? -8.070 -9.449 -8.005 1.00 88.62 251 THR A N 1
ATOM 2044 C CA . THR A 1 251 ? -7.905 -8.157 -8.668 1.00 88.62 251 THR A CA 1
ATOM 2045 C C . THR A 1 251 ? -9.022 -7.891 -9.670 1.00 88.62 251 THR A C 1
ATOM 2047 O O . THR A 1 251 ? -8.938 -6.911 -10.393 1.00 88.62 251 THR A O 1
ATOM 2050 N N . SER A 1 252 ? -10.086 -8.700 -9.701 1.00 85.56 252 SER A N 1
ATOM 2051 C CA . SER A 1 252 ? -11.240 -8.550 -10.602 1.00 85.56 252 SER A CA 1
ATOM 2052 C C . SER A 1 252 ? -11.856 -7.142 -10.584 1.00 85.56 252 SER A C 1
ATOM 2054 O O . SER A 1 252 ? -12.172 -6.584 -11.635 1.00 85.56 252 SER A O 1
ATOM 2056 N N . ASN A 1 253 ? -11.939 -6.524 -9.403 1.00 81.88 253 ASN A N 1
ATOM 2057 C CA . ASN A 1 253 ? -12.474 -5.171 -9.207 1.00 81.88 253 ASN A CA 1
ATOM 2058 C C . ASN A 1 253 ? -11.472 -4.048 -9.535 1.00 81.88 253 ASN A C 1
ATOM 2060 O O . ASN A 1 253 ? -11.791 -2.864 -9.417 1.00 81.88 253 ASN A O 1
ATOM 2064 N N . ILE A 1 254 ? -10.246 -4.390 -9.931 1.00 78.75 254 ILE A N 1
ATOM 2065 C CA . ILE A 1 254 ? -9.153 -3.449 -10.162 1.00 78.75 254 ILE A CA 1
ATOM 2066 C C . ILE A 1 254 ? -8.631 -3.661 -11.577 1.00 78.75 254 ILE A C 1
ATOM 2068 O O . ILE A 1 254 ? -8.378 -4.772 -12.022 1.00 78.75 254 ILE A O 1
ATOM 2072 N N . ARG A 1 255 ? -8.431 -2.575 -12.327 1.00 82.31 255 ARG A N 1
ATOM 2073 C CA . ARG A 1 255 ? -7.824 -2.680 -13.658 1.00 82.31 255 ARG A CA 1
ATOM 2074 C C . ARG A 1 255 ? -6.353 -3.079 -13.508 1.00 82.31 255 ARG A C 1
ATOM 2076 O O . ARG A 1 255 ? -5.509 -2.206 -13.333 1.00 82.31 255 ARG A O 1
ATOM 2083 N N . GLY A 1 256 ? -6.049 -4.377 -13.560 1.00 86.75 256 GLY A N 1
ATOM 2084 C CA . GLY A 1 256 ? -4.682 -4.890 -13.581 1.00 86.75 256 GLY A CA 1
ATOM 2085 C C . GLY A 1 256 ? -4.460 -6.168 -12.779 1.00 86.75 256 GLY A C 1
ATOM 2086 O O . GLY A 1 256 ? -5.329 -7.017 -12.650 1.00 86.75 256 GLY A O 1
ATOM 2087 N N . SER A 1 257 ? -3.237 -6.306 -12.278 1.00 92.00 257 SER A N 1
ATOM 2088 C CA . SER A 1 257 ? -2.736 -7.462 -11.530 1.00 92.00 257 SER A CA 1
ATOM 2089 C C . SER A 1 257 ? -2.155 -7.006 -10.191 1.00 92.00 257 SER A C 1
ATOM 2091 O O . SER A 1 257 ? -1.971 -5.808 -9.964 1.00 92.00 257 SER A O 1
ATOM 2093 N N . VAL A 1 258 ? -1.776 -7.943 -9.319 1.00 94.38 258 VAL A N 1
ATOM 2094 C CA . VAL A 1 258 ? -1.071 -7.623 -8.060 1.00 94.38 258 VAL A CA 1
ATOM 2095 C C . VAL A 1 258 ? 0.220 -6.816 -8.286 1.00 94.38 258 VAL A C 1
ATOM 2097 O O . VAL A 1 258 ? 0.602 -5.999 -7.450 1.00 94.38 258 VAL A O 1
ATOM 2100 N N . TRP A 1 259 ? 0.854 -6.958 -9.456 1.00 95.56 259 TRP A N 1
ATOM 2101 C CA . TRP A 1 259 ? 2.009 -6.150 -9.860 1.00 95.56 259 TRP A CA 1
ATOM 2102 C C . TRP A 1 259 ? 1.650 -4.678 -10.097 1.00 95.56 259 TRP A C 1
ATOM 2104 O O . TRP A 1 259 ? 2.454 -3.803 -9.786 1.00 95.56 259 TRP A O 1
ATOM 2114 N N . HIS A 1 260 ? 0.439 -4.391 -10.584 1.00 94.75 260 HIS A N 1
ATOM 2115 C CA . HIS A 1 260 ? -0.081 -3.025 -10.681 1.00 94.75 260 HIS A CA 1
ATOM 2116 C C . HIS A 1 260 ? -0.425 -2.457 -9.305 1.00 94.75 260 HIS A C 1
ATOM 2118 O O . HIS A 1 260 ? -0.112 -1.299 -9.029 1.00 94.75 260 HIS A O 1
ATOM 2124 N N . LEU A 1 261 ? -1.004 -3.271 -8.414 1.00 93.88 261 LEU A N 1
ATOM 2125 C CA . LEU A 1 261 ? -1.260 -2.861 -7.028 1.00 93.88 261 LEU A CA 1
ATOM 2126 C C . LEU A 1 261 ? 0.024 -2.454 -6.306 1.00 93.88 261 LEU A C 1
ATOM 2128 O O . LEU A 1 261 ? 0.061 -1.424 -5.634 1.00 93.88 261 LEU A O 1
ATOM 2132 N N . ALA A 1 262 ? 1.115 -3.189 -6.524 1.00 95.69 262 ALA A N 1
ATOM 2133 C CA . ALA A 1 262 ? 2.413 -2.867 -5.941 1.00 95.69 262 ALA A CA 1
ATOM 2134 C C . ALA A 1 262 ? 2.944 -1.472 -6.328 1.00 95.69 262 ALA A C 1
ATOM 2136 O O . ALA A 1 262 ? 3.797 -0.932 -5.622 1.00 95.69 262 ALA A O 1
ATOM 2137 N N . LEU A 1 263 ? 2.455 -0.861 -7.415 1.00 95.56 263 LEU A N 1
ATOM 2138 C CA . LEU A 1 263 ? 2.832 0.500 -7.821 1.00 95.56 263 LEU A CA 1
ATOM 2139 C C . LEU A 1 263 ? 2.165 1.591 -6.982 1.00 95.56 263 LEU A C 1
ATOM 2141 O O . LEU A 1 263 ? 2.704 2.698 -6.872 1.00 95.56 263 LEU A O 1
ATOM 2145 N N . LYS A 1 264 ? 1.004 1.290 -6.393 1.00 94.19 264 LYS A N 1
ATOM 2146 C CA . LYS A 1 264 ? 0.356 2.166 -5.413 1.00 94.19 264 LYS A CA 1
ATOM 2147 C C . LYS A 1 264 ? 1.086 2.125 -4.073 1.00 94.19 264 LYS A C 1
ATOM 2149 O O . LYS A 1 264 ? 1.133 3.138 -3.378 1.00 94.19 264 LYS A O 1
ATOM 2154 N N . ASN A 1 265 ? 1.749 1.007 -3.775 1.00 95.12 265 ASN A N 1
ATOM 2155 C CA . ASN A 1 265 ? 2.541 0.858 -2.567 1.00 95.12 265 ASN A CA 1
ATOM 2156 C C . ASN A 1 265 ? 3.736 1.802 -2.528 1.00 95.12 265 ASN A C 1
ATOM 2158 O O . ASN A 1 265 ? 4.606 1.781 -3.394 1.00 95.12 265 ASN A O 1
ATOM 2162 N N . THR A 1 266 ? 3.811 2.640 -1.496 1.00 93.56 266 THR A N 1
ATOM 2163 C CA . THR A 1 266 ? 4.933 3.574 -1.323 1.00 93.56 266 THR A CA 1
ATOM 2164 C C . THR A 1 266 ? 6.261 2.842 -1.103 1.00 93.56 266 THR A C 1
ATOM 2166 O O . THR A 1 266 ? 7.321 3.337 -1.501 1.00 93.56 266 THR A O 1
ATOM 2169 N N . ASN A 1 267 ? 6.219 1.629 -0.548 1.00 94.69 267 ASN A N 1
ATOM 2170 C CA . ASN A 1 267 ? 7.368 0.775 -0.322 1.00 94.69 267 ASN A CA 1
ATOM 2171 C C . ASN A 1 267 ? 7.644 -0.141 -1.523 1.00 94.69 267 ASN A C 1
ATOM 2173 O O . ASN A 1 267 ? 7.107 -1.240 -1.654 1.00 94.69 267 ASN A O 1
ATOM 2177 N N . SER A 1 268 ? 8.602 0.262 -2.359 1.00 95.50 268 SER A N 1
ATOM 2178 C CA . SER A 1 268 ? 9.030 -0.540 -3.514 1.00 95.50 268 SER A CA 1
ATOM 2179 C C . SER A 1 268 ? 9.558 -1.945 -3.152 1.00 95.50 268 SER A C 1
ATOM 2181 O O . SER A 1 268 ? 9.637 -2.808 -4.018 1.00 95.50 268 SER A O 1
ATOM 2183 N N . ASN A 1 269 ? 9.912 -2.228 -1.888 1.00 95.50 269 ASN A N 1
ATOM 2184 C CA . ASN A 1 269 ? 10.310 -3.573 -1.436 1.00 95.50 269 ASN A CA 1
ATOM 2185 C C . ASN A 1 269 ? 9.172 -4.593 -1.480 1.00 95.50 269 ASN A C 1
ATOM 2187 O O . ASN A 1 269 ? 9.460 -5.785 -1.484 1.00 95.50 269 ASN A O 1
ATOM 2191 N N . PHE A 1 270 ? 7.914 -4.167 -1.595 1.00 96.81 270 PHE A N 1
ATOM 2192 C CA . PHE A 1 270 ? 6.815 -5.099 -1.824 1.00 96.81 270 PHE A CA 1
ATOM 2193 C C . PHE A 1 270 ? 6.937 -5.845 -3.170 1.00 96.81 270 PHE A C 1
ATOM 2195 O O . PHE A 1 270 ? 6.578 -7.014 -3.263 1.00 96.81 270 PHE A O 1
ATOM 2202 N N . ILE A 1 271 ? 7.572 -5.251 -4.187 1.00 97.19 271 ILE A N 1
ATOM 2203 C CA . ILE A 1 271 ? 7.890 -5.961 -5.441 1.00 97.19 271 ILE A CA 1
ATOM 2204 C C . ILE A 1 271 ? 8.838 -7.142 -5.184 1.00 97.19 271 ILE A C 1
ATOM 2206 O O . ILE A 1 271 ? 8.709 -8.173 -5.833 1.00 97.19 271 ILE A O 1
ATOM 2210 N N . ASP A 1 272 ? 9.739 -7.046 -4.201 1.00 96.19 272 ASP A N 1
ATOM 2211 C CA . ASP A 1 272 ? 10.643 -8.150 -3.856 1.00 96.19 272 ASP A CA 1
ATOM 2212 C C . ASP A 1 272 ? 9.901 -9.314 -3.174 1.00 96.19 272 ASP A C 1
ATOM 2214 O O . ASP A 1 272 ? 10.393 -10.441 -3.199 1.00 96.19 272 ASP A O 1
ATOM 2218 N N . TYR A 1 273 ? 8.748 -9.047 -2.546 1.00 96.75 273 TYR A N 1
ATOM 2219 C CA . TYR A 1 273 ? 7.843 -10.079 -2.030 1.00 96.75 273 TYR A CA 1
ATOM 2220 C C . TYR A 1 273 ? 7.162 -10.796 -3.199 1.00 96.7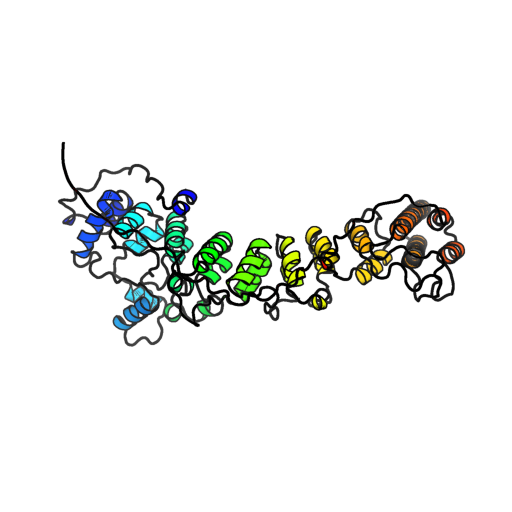5 273 TYR A C 1
ATOM 2222 O O . TYR A 1 273 ? 7.270 -12.017 -3.318 1.00 96.75 273 TYR A O 1
ATOM 2230 N N . LEU A 1 274 ? 6.564 -10.035 -4.124 1.00 97.00 274 LEU A N 1
ATOM 2231 C CA . LEU A 1 274 ? 5.936 -10.599 -5.321 1.00 97.00 274 LEU A CA 1
ATOM 2232 C C . LEU A 1 274 ? 6.944 -11.383 -6.170 1.00 97.00 274 LEU A C 1
ATOM 2234 O O . LEU A 1 274 ? 6.645 -12.477 -6.625 1.00 97.00 274 LEU A O 1
ATOM 2238 N N . ALA A 1 275 ? 8.182 -10.904 -6.299 1.00 95.44 275 ALA A N 1
ATOM 2239 C CA . ALA A 1 275 ? 9.254 -11.610 -6.997 1.00 95.44 275 ALA A CA 1
ATOM 2240 C C . ALA A 1 275 ? 9.518 -13.024 -6.458 1.00 95.44 275 ALA A C 1
ATOM 2242 O O . ALA A 1 275 ? 9.993 -13.879 -7.208 1.00 95.44 275 ALA A O 1
ATOM 2243 N N . ARG A 1 276 ? 9.274 -13.267 -5.165 1.00 94.88 276 ARG A N 1
ATOM 2244 C CA . ARG A 1 276 ? 9.496 -14.573 -4.528 1.00 94.88 276 ARG A CA 1
ATOM 2245 C C . ARG A 1 276 ? 8.296 -15.497 -4.646 1.00 94.88 276 ARG A C 1
ATOM 2247 O O . ARG A 1 276 ? 8.503 -16.693 -4.803 1.00 94.88 276 ARG A O 1
ATOM 2254 N N . TYR A 1 277 ? 7.091 -14.950 -4.526 1.00 95.44 277 TYR A N 1
ATOM 2255 C CA . TYR A 1 277 ? 5.892 -15.758 -4.302 1.00 95.44 277 TYR A CA 1
ATOM 2256 C C . TYR A 1 277 ? 4.857 -15.653 -5.420 1.00 95.44 277 TYR A C 1
ATOM 2258 O O . TYR A 1 277 ? 4.152 -16.623 -5.668 1.00 95.44 277 TYR A O 1
ATOM 2266 N N . ALA A 1 278 ? 4.779 -14.515 -6.114 1.00 94.75 278 ALA A N 1
ATOM 2267 C CA . ALA A 1 278 ? 3.830 -14.320 -7.200 1.00 94.75 278 ALA A CA 1
ATOM 2268 C C . ALA A 1 278 ? 4.260 -15.059 -8.470 1.00 94.75 278 ALA A C 1
ATOM 2270 O O . ALA A 1 278 ? 5.450 -15.225 -8.757 1.00 94.75 278 ALA A O 1
ATOM 2271 N N . ASP A 1 279 ? 3.272 -15.414 -9.288 1.00 91.94 279 ASP A N 1
ATOM 2272 C CA . ASP A 1 279 ? 3.510 -15.909 -10.636 1.00 91.94 279 ASP A CA 1
ATOM 2273 C C . ASP A 1 279 ? 4.152 -14.813 -11.504 1.00 91.94 279 ASP A C 1
ATOM 2275 O O . ASP A 1 279 ? 3.530 -13.805 -11.867 1.00 91.94 279 ASP A O 1
ATOM 2279 N N . ARG A 1 280 ? 5.429 -15.022 -11.841 1.00 91.25 280 ARG A N 1
ATOM 2280 C CA . ARG A 1 280 ? 6.216 -14.096 -12.659 1.00 91.25 280 ARG A CA 1
ATOM 2281 C C . ARG A 1 280 ? 5.748 -14.042 -14.108 1.00 91.25 280 ARG A C 1
ATOM 2283 O O . ARG A 1 280 ? 6.001 -13.035 -14.754 1.00 91.25 280 ARG A O 1
ATOM 2290 N N . THR A 1 281 ? 5.040 -15.050 -14.621 1.00 88.50 281 THR A N 1
ATOM 2291 C CA . THR A 1 281 ? 4.501 -14.999 -15.995 1.00 88.50 281 THR A CA 1
ATOM 2292 C C . THR A 1 281 ? 3.461 -13.886 -16.163 1.00 88.50 281 THR A C 1
ATOM 2294 O O . THR A 1 281 ? 3.218 -13.414 -17.269 1.00 88.50 281 THR A O 1
ATOM 2297 N N . ARG A 1 282 ? 2.900 -13.400 -15.047 1.00 90.62 282 ARG A N 1
ATOM 2298 C CA . ARG A 1 282 ? 1.911 -12.320 -14.998 1.00 90.62 282 ARG A CA 1
ATOM 2299 C C . ARG A 1 282 ? 2.517 -10.932 -14.760 1.00 90.62 282 ARG A C 1
ATOM 2301 O O . ARG A 1 282 ? 1.755 -9.975 -14.623 1.00 90.62 282 ARG A O 1
ATOM 2308 N N . ILE A 1 283 ? 3.849 -10.799 -14.687 1.00 94.75 283 ILE A N 1
ATOM 2309 C CA . ILE A 1 283 ? 4.517 -9.505 -14.441 1.00 94.75 283 ILE A CA 1
ATOM 2310 C C . ILE A 1 283 ? 4.316 -8.505 -15.584 1.00 94.75 283 ILE A C 1
ATOM 2312 O O . ILE A 1 283 ? 4.320 -7.304 -15.341 1.00 94.75 283 ILE A O 1
ATOM 2316 N N . ASP A 1 284 ? 4.091 -9.003 -16.799 1.00 93.81 284 ASP A N 1
ATOM 2317 C CA . ASP A 1 284 ? 3.852 -8.194 -17.996 1.00 93.81 284 ASP A CA 1
ATOM 2318 C C . ASP A 1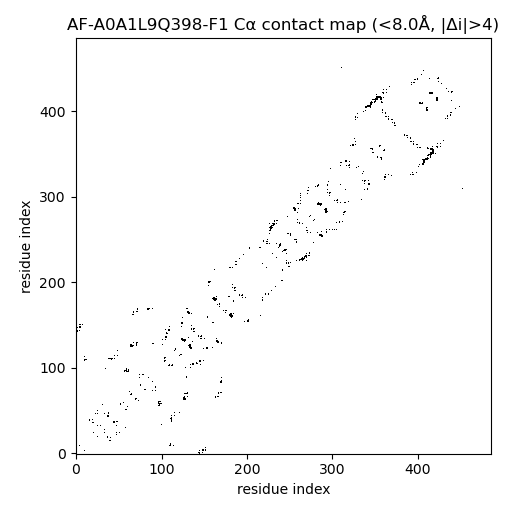 284 ? 2.370 -8.222 -18.428 1.00 93.81 284 ASP A C 1
ATOM 2320 O O . ASP A 1 284 ? 2.021 -7.707 -19.488 1.00 93.81 284 ASP A O 1
ATOM 2324 N N . LEU A 1 285 ? 1.476 -8.811 -17.615 1.00 90.88 285 LEU A N 1
ATOM 2325 C CA . LEU A 1 285 ? 0.035 -8.810 -17.889 1.00 90.88 285 LEU A CA 1
ATOM 2326 C C . LEU A 1 285 ? -0.469 -7.369 -17.911 1.00 90.88 285 LEU A C 1
ATOM 2328 O O . LEU A 1 285 ? -0.181 -6.622 -16.985 1.00 90.88 285 LEU A O 1
ATOM 2332 N N . LEU A 1 286 ? -1.224 -6.993 -18.940 1.00 89.00 286 LEU A N 1
ATOM 2333 C CA . LEU A 1 286 ? -1.656 -5.614 -19.157 1.00 89.00 286 LEU A CA 1
ATOM 2334 C C . LEU A 1 286 ? -2.895 -5.257 -18.321 1.00 89.00 286 LEU A C 1
ATOM 2336 O O . LEU A 1 286 ? -3.815 -6.063 -18.178 1.00 89.00 286 LEU A O 1
ATOM 2340 N N . ALA A 1 287 ? -2.949 -4.029 -17.804 1.00 82.25 287 ALA A N 1
ATOM 2341 C CA . ALA A 1 287 ? -4.136 -3.454 -17.178 1.00 82.25 287 ALA A CA 1
ATOM 2342 C C . ALA A 1 287 ? -4.964 -2.640 -18.181 1.00 82.25 287 ALA A C 1
ATOM 2344 O O . ALA A 1 287 ? -4.457 -1.702 -18.795 1.00 82.25 287 ALA A O 1
ATOM 2345 N N . GLY A 1 288 ? -6.269 -2.925 -18.286 1.00 72.81 288 GLY A N 1
ATOM 2346 C CA . GLY A 1 288 ? -7.218 -2.089 -19.034 1.00 72.81 288 GLY A CA 1
ATOM 2347 C C . GLY A 1 288 ? -6.749 -1.756 -20.459 1.00 72.81 288 GLY A C 1
ATOM 2348 O O . GLY A 1 288 ? -6.614 -2.651 -21.285 1.00 72.81 288 GLY A O 1
ATOM 2349 N N . HIS A 1 289 ? -6.495 -0.469 -20.742 1.00 55.69 289 HIS A N 1
ATOM 2350 C CA . HIS A 1 289 ? -6.043 0.047 -22.047 1.00 55.69 289 HIS A CA 1
ATOM 2351 C C . HIS A 1 289 ? -4.569 -0.272 -22.384 1.00 55.69 289 HIS A C 1
ATOM 2353 O O . HIS A 1 289 ? -3.879 0.558 -22.965 1.00 55.69 289 HIS A O 1
ATOM 2359 N N . MET A 1 290 ? -4.115 -1.490 -22.086 1.00 70.69 290 MET A N 1
ATOM 2360 C CA . MET A 1 290 ? -2.839 -2.055 -22.541 1.00 70.69 290 MET A CA 1
ATOM 2361 C C . MET A 1 290 ? -1.566 -1.520 -21.865 1.00 70.69 290 MET A C 1
ATOM 2363 O O . MET A 1 290 ? -0.503 -1.561 -22.476 1.00 70.69 290 MET A O 1
ATOM 2367 N N . GLU A 1 291 ? -1.633 -1.051 -20.616 1.00 88.44 291 GLU A N 1
ATOM 2368 C CA . GLU A 1 291 ? -0.418 -0.650 -19.890 1.00 88.44 291 GLU A CA 1
ATOM 2369 C C . GLU A 1 291 ? 0.137 -1.826 -19.072 1.00 88.44 291 GLU A C 1
ATOM 2371 O O . GLU A 1 291 ? -0.592 -2.434 -18.287 1.00 88.44 291 GLU A O 1
ATOM 2376 N N . SER A 1 292 ? 1.416 -2.169 -19.253 1.00 93.25 292 SER A N 1
ATOM 2377 C CA . SER A 1 292 ? 2.107 -3.139 -18.392 1.00 93.25 292 SER A CA 1
ATOM 2378 C C . SER A 1 292 ? 2.506 -2.499 -17.053 1.00 93.25 292 SER A C 1
ATOM 2380 O O . SER A 1 292 ? 2.684 -1.277 -16.987 1.00 93.25 292 SER A O 1
ATOM 2382 N N . PRO A 1 293 ? 2.762 -3.275 -15.978 1.00 95.56 293 PRO A N 1
ATOM 2383 C CA . PRO A 1 293 ? 3.249 -2.719 -14.713 1.00 95.56 293 PRO A CA 1
ATOM 2384 C C . PRO A 1 293 ? 4.508 -1.857 -14.872 1.00 95.56 293 PRO A C 1
ATOM 2386 O O . PRO A 1 293 ? 4.697 -0.870 -14.158 1.00 95.56 293 PRO A O 1
ATOM 2389 N N . LEU A 1 294 ? 5.376 -2.201 -15.828 1.00 96.19 294 LEU A N 1
ATOM 2390 C CA . LEU A 1 294 ? 6.588 -1.442 -16.114 1.00 96.19 294 LEU A CA 1
ATOM 2391 C C . LEU A 1 294 ? 6.275 -0.062 -16.715 1.00 96.19 294 LEU A C 1
ATOM 2393 O O . LEU A 1 294 ? 6.845 0.940 -16.272 1.00 96.19 294 LEU A O 1
ATOM 2397 N N . GLN A 1 295 ? 5.356 0.002 -17.682 1.00 94.38 295 GLN A N 1
ATOM 2398 C CA . GLN A 1 295 ? 4.889 1.259 -18.274 1.00 94.38 295 GLN A CA 1
ATOM 2399 C C . GLN A 1 295 ? 4.152 2.111 -17.227 1.00 94.38 295 GLN A C 1
ATOM 2401 O O . GLN A 1 295 ? 4.508 3.276 -17.027 1.00 94.38 295 GLN A O 1
ATOM 2406 N N . ALA A 1 296 ? 3.264 1.495 -16.439 1.00 94.44 296 ALA A N 1
ATOM 2407 C CA . ALA A 1 296 ? 2.531 2.156 -15.360 1.00 94.44 296 ALA A CA 1
ATOM 2408 C C . ALA A 1 296 ? 3.473 2.769 -14.315 1.00 94.44 296 ALA A C 1
ATOM 2410 O O . ALA A 1 296 ? 3.272 3.902 -13.868 1.00 94.44 296 ALA A O 1
ATOM 2411 N N . ALA A 1 297 ? 4.569 2.087 -13.965 1.00 96.38 297 ALA A N 1
ATOM 2412 C CA . ALA A 1 297 ? 5.576 2.639 -13.061 1.00 96.38 297 ALA A CA 1
ATOM 2413 C C . ALA A 1 297 ? 6.218 3.928 -13.609 1.00 96.38 297 ALA A C 1
ATOM 2415 O O . ALA A 1 297 ? 6.521 4.844 -12.833 1.00 96.38 297 ALA A O 1
ATOM 2416 N N . ARG A 1 298 ? 6.418 4.027 -14.931 1.00 95.25 298 ARG A N 1
ATOM 2417 C CA . ARG A 1 298 ? 6.938 5.230 -15.597 1.00 95.25 298 ARG A CA 1
ATOM 2418 C C . ARG A 1 298 ? 5.905 6.352 -15.615 1.00 95.25 298 ARG A C 1
ATOM 2420 O O . ARG A 1 298 ? 6.244 7.465 -15.206 1.00 95.25 298 ARG A O 1
ATOM 2427 N N . THR A 1 299 ? 4.664 6.057 -15.997 1.00 93.31 299 THR A N 1
ATOM 2428 C CA . THR A 1 299 ? 3.541 7.012 -16.012 1.00 93.31 299 THR A CA 1
ATOM 2429 C C . THR A 1 299 ? 3.303 7.618 -14.625 1.00 93.31 299 THR A C 1
ATOM 2431 O O . THR A 1 299 ? 3.213 8.838 -14.476 1.00 93.31 299 THR A O 1
ATOM 2434 N N . LEU A 1 300 ? 3.347 6.789 -13.576 1.00 94.31 300 LEU A N 1
ATOM 2435 C CA . LEU A 1 300 ? 3.231 7.200 -12.170 1.00 94.31 300 LEU A CA 1
ATOM 2436 C C . LEU A 1 300 ? 4.521 7.811 -11.584 1.00 94.31 300 LEU A C 1
ATOM 2438 O O . LEU A 1 300 ? 4.567 8.155 -10.402 1.00 94.31 300 LEU A O 1
ATOM 2442 N N . LYS A 1 301 ? 5.594 7.942 -12.378 1.00 96.56 301 LYS A N 1
ATOM 2443 C CA . LYS A 1 301 ? 6.910 8.479 -11.976 1.00 96.56 301 LYS A CA 1
ATOM 2444 C C . LYS A 1 301 ? 7.566 7.729 -10.797 1.00 96.56 301 LYS A C 1
ATOM 2446 O O . LYS A 1 301 ? 8.400 8.287 -10.079 1.00 96.56 301 LYS A O 1
ATOM 2451 N N . ARG A 1 302 ? 7.267 6.437 -10.624 1.00 97.06 302 ARG A N 1
ATOM 2452 C CA . ARG A 1 302 ? 7.792 5.546 -9.570 1.00 97.06 302 ARG A CA 1
ATOM 2453 C C . ARG A 1 302 ? 9.093 4.846 -9.994 1.00 97.06 302 ARG A C 1
ATOM 2455 O O . ARG A 1 302 ? 9.135 3.645 -10.245 1.00 97.06 302 ARG A O 1
ATOM 2462 N N . PHE A 1 303 ? 10.197 5.595 -10.064 1.00 97.50 303 PHE A N 1
ATOM 2463 C CA . PHE A 1 303 ? 11.465 5.076 -10.617 1.00 97.50 303 PHE A CA 1
ATOM 2464 C C . PHE A 1 303 ? 12.066 3.887 -9.840 1.00 97.50 303 PHE A C 1
ATOM 2466 O O . PHE A 1 303 ? 12.670 2.999 -10.438 1.00 97.50 303 PHE A O 1
ATOM 2473 N N . ASN A 1 304 ? 11.891 3.835 -8.515 1.00 97.75 304 ASN A N 1
ATOM 2474 C CA . ASN A 1 304 ? 12.381 2.708 -7.713 1.00 97.75 304 ASN A CA 1
ATOM 2475 C C . ASN A 1 304 ? 11.604 1.419 -8.010 1.00 97.75 304 ASN A C 1
ATOM 2477 O O . ASN A 1 304 ? 12.218 0.367 -8.171 1.00 97.75 304 ASN A O 1
ATOM 2481 N N . HIS A 1 305 ? 10.279 1.507 -8.148 1.00 97.88 305 HIS A N 1
ATOM 2482 C CA . HIS A 1 305 ? 9.432 0.386 -8.557 1.00 97.88 305 HIS A CA 1
ATOM 2483 C C . HIS A 1 305 ? 9.801 -0.115 -9.943 1.00 97.88 305 HIS A C 1
ATOM 2485 O O . HIS A 1 305 ? 10.011 -1.306 -10.127 1.00 97.88 305 HIS A O 1
ATOM 2491 N N . PHE A 1 306 ? 9.989 0.806 -10.883 1.00 98.12 306 PHE A N 1
ATOM 2492 C CA . PHE A 1 306 ? 10.431 0.496 -12.237 1.00 98.12 306 PHE A CA 1
ATOM 2493 C C . PHE A 1 306 ? 11.743 -0.296 -12.265 1.00 98.12 306 PHE A C 1
ATOM 2495 O O . PHE A 1 306 ? 11.819 -1.351 -12.891 1.00 98.12 306 PHE A O 1
ATOM 2502 N N . LYS A 1 307 ? 12.765 0.148 -11.518 1.00 97.81 307 LYS A N 1
ATOM 2503 C CA . LYS A 1 307 ? 14.028 -0.599 -11.391 1.00 97.81 307 LYS A CA 1
ATOM 2504 C C . LYS A 1 307 ? 13.817 -2.013 -10.854 1.00 97.81 307 LYS A C 1
ATOM 2506 O O . LYS A 1 307 ? 14.486 -2.937 -11.309 1.00 97.81 307 LYS A O 1
ATOM 2511 N N . LYS A 1 308 ? 12.920 -2.172 -9.881 1.00 97.38 308 LYS A N 1
ATOM 2512 C CA . LYS A 1 308 ? 12.646 -3.469 -9.260 1.00 97.38 308 LYS A CA 1
ATOM 2513 C C . LYS A 1 308 ? 11.863 -4.412 -10.153 1.00 97.38 308 LYS A C 1
ATOM 2515 O O . LYS A 1 308 ? 12.180 -5.598 -10.176 1.00 97.38 308 LYS A O 1
ATOM 2520 N N . LEU A 1 309 ? 10.901 -3.896 -10.914 1.00 97.88 309 LEU A N 1
ATOM 2521 C CA . LEU A 1 309 ? 10.197 -4.665 -11.936 1.00 97.88 309 LEU A CA 1
ATOM 2522 C C . LEU A 1 309 ? 11.193 -5.227 -12.955 1.00 97.88 309 LEU A C 1
ATOM 2524 O O . LEU A 1 309 ? 11.214 -6.434 -13.174 1.00 97.88 309 LEU A O 1
ATOM 2528 N N . LEU A 1 310 ? 12.107 -4.396 -13.468 1.00 97.31 310 LEU A N 1
ATOM 2529 C CA . LEU A 1 310 ? 13.164 -4.851 -14.381 1.00 97.31 310 LEU A CA 1
ATOM 2530 C C . LEU A 1 310 ? 14.068 -5.917 -13.758 1.00 97.31 310 LEU A C 1
ATOM 2532 O O . LEU A 1 310 ? 14.309 -6.954 -14.371 1.00 97.31 310 LEU A O 1
ATOM 2536 N N . SER A 1 311 ? 14.529 -5.716 -12.518 1.00 95.62 311 SER A N 1
ATOM 2537 C CA . SER A 1 311 ? 15.355 -6.723 -11.835 1.00 95.62 311 SER A CA 1
ATOM 2538 C C . SER A 1 311 ? 14.611 -8.020 -11.516 1.00 95.62 311 SER A C 1
ATOM 2540 O O . SER A 1 311 ? 15.250 -9.046 -11.306 1.00 95.62 311 SER A O 1
ATOM 2542 N N . THR A 1 312 ? 13.279 -7.971 -11.472 1.00 95.62 312 THR A N 1
ATOM 2543 C CA . THR A 1 312 ? 12.406 -9.135 -11.264 1.00 95.62 312 THR A CA 1
ATOM 2544 C C . THR A 1 312 ? 12.077 -9.847 -12.579 1.00 95.62 312 THR A C 1
ATOM 2546 O O . THR A 1 312 ? 11.589 -10.974 -12.565 1.00 95.62 312 THR A O 1
ATOM 2549 N N . GLY A 1 313 ? 12.409 -9.225 -13.712 1.00 95.50 313 GLY A N 1
ATOM 2550 C CA . GLY A 1 313 ? 12.229 -9.795 -15.036 1.00 95.50 313 GLY A CA 1
ATOM 2551 C C . GLY A 1 313 ? 11.034 -9.247 -15.803 1.00 95.50 313 GLY A C 1
ATOM 2552 O O . GLY A 1 313 ? 10.606 -9.933 -16.715 1.00 95.50 313 GLY A O 1
ATOM 2553 N N . ALA A 1 314 ? 10.513 -8.055 -15.497 1.00 96.56 314 ALA A N 1
ATOM 2554 C CA . ALA A 1 314 ? 9.578 -7.371 -16.400 1.00 96.56 314 ALA A CA 1
ATOM 2555 C C . ALA A 1 314 ? 10.242 -7.090 -17.759 1.00 96.56 314 ALA A C 1
ATOM 2557 O O . ALA A 1 314 ? 11.451 -6.842 -17.804 1.00 96.56 314 ALA A O 1
ATOM 2558 N N . ASP A 1 315 ? 9.477 -7.137 -18.849 1.00 95.56 315 ASP A N 1
ATOM 2559 C CA . ASP A 1 315 ? 9.990 -6.962 -20.209 1.00 95.56 315 ASP A CA 1
ATOM 2560 C C . ASP A 1 315 ? 10.116 -5.472 -20.600 1.00 95.56 315 ASP A C 1
ATOM 2562 O O . ASP A 1 315 ? 9.106 -4.777 -20.739 1.00 95.56 315 ASP A O 1
ATOM 2566 N N . PRO A 1 316 ? 11.339 -4.938 -20.793 1.00 95.81 316 PRO A N 1
ATOM 2567 C CA . PRO A 1 316 ? 11.527 -3.568 -21.262 1.00 95.81 316 PRO A CA 1
ATOM 2568 C C . PRO A 1 316 ? 11.449 -3.414 -22.786 1.00 95.81 316 PRO A C 1
ATOM 2570 O O . PRO A 1 316 ? 11.513 -2.276 -23.258 1.00 95.81 316 PRO A O 1
ATOM 2573 N N . ASP A 1 317 ? 11.401 -4.497 -23.567 1.00 94.12 317 ASP A N 1
ATOM 2574 C CA . ASP A 1 317 ? 11.781 -4.461 -24.979 1.00 94.12 317 ASP A CA 1
ATOM 2575 C C . ASP A 1 317 ? 10.860 -3.579 -25.822 1.00 94.12 317 ASP A C 1
ATOM 2577 O O . ASP A 1 317 ? 11.334 -2.758 -26.611 1.00 94.12 317 ASP A O 1
ATOM 2581 N N . GLU A 1 318 ? 9.547 -3.712 -25.646 1.00 90.69 318 GLU A N 1
ATOM 2582 C CA . GLU A 1 318 ? 8.571 -2.878 -26.348 1.00 90.69 318 GLU A CA 1
ATOM 2583 C C . GLU A 1 318 ? 8.741 -1.398 -25.987 1.00 90.69 318 GLU A C 1
ATOM 2585 O O . GLU A 1 318 ? 8.817 -0.544 -26.868 1.00 90.69 318 GLU A O 1
ATOM 2590 N N . MET A 1 319 ? 8.904 -1.093 -24.698 1.00 92.50 319 MET A N 1
ATOM 2591 C CA . MET A 1 319 ? 9.072 0.279 -24.223 1.00 92.50 319 MET A CA 1
ATOM 2592 C C . MET A 1 319 ? 10.362 0.922 -24.755 1.00 92.50 319 MET A C 1
ATOM 2594 O O . MET A 1 319 ? 10.340 2.078 -25.168 1.00 92.50 319 MET A O 1
ATOM 2598 N N . VAL A 1 320 ? 11.479 0.185 -24.789 1.00 95.19 320 VAL A N 1
ATOM 2599 C CA . VAL A 1 320 ? 12.751 0.672 -25.355 1.00 95.19 320 VAL A CA 1
ATOM 2600 C C . VAL A 1 320 ? 12.615 0.947 -26.853 1.00 95.19 320 VAL A C 1
ATOM 2602 O O . VAL A 1 320 ? 13.087 1.983 -27.320 1.00 95.19 320 VAL A O 1
ATOM 2605 N N . LYS A 1 321 ? 11.961 0.052 -27.608 1.00 93.06 321 LYS A N 1
ATOM 2606 C CA . LYS A 1 321 ? 11.719 0.238 -29.049 1.00 93.06 321 LYS A CA 1
ATOM 2607 C C . LYS A 1 321 ? 10.830 1.453 -29.319 1.00 93.06 321 LYS A C 1
ATOM 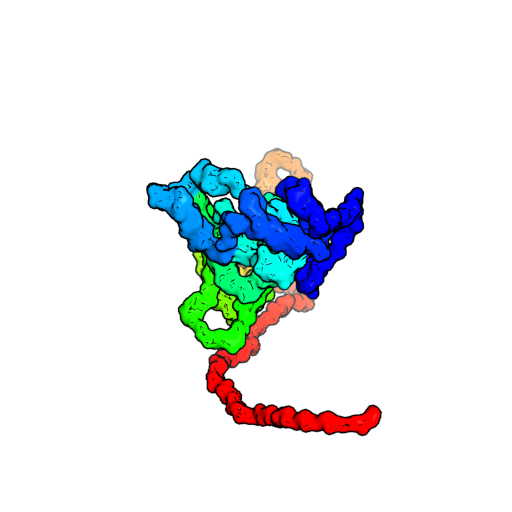2609 O O . LYS A 1 321 ? 11.149 2.240 -30.205 1.00 93.06 321 LYS A O 1
ATOM 2614 N N . LEU A 1 322 ? 9.758 1.626 -28.542 1.00 92.06 322 LEU A N 1
ATOM 2615 C CA . LEU A 1 322 ? 8.870 2.786 -28.641 1.00 92.06 322 LEU A CA 1
ATOM 2616 C C . LEU A 1 322 ? 9.600 4.087 -28.295 1.00 92.06 322 LEU A C 1
ATOM 2618 O O . LEU A 1 322 ? 9.514 5.043 -29.057 1.00 92.06 322 LEU A O 1
ATOM 2622 N N . ASP A 1 323 ? 10.383 4.112 -27.213 1.00 93.75 323 ASP A N 1
ATOM 2623 C CA . ASP A 1 323 ? 11.176 5.289 -26.839 1.00 93.75 323 ASP A CA 1
ATOM 2624 C C . ASP A 1 323 ? 12.142 5.698 -27.955 1.00 93.75 323 ASP A C 1
ATOM 2626 O O . ASP A 1 323 ? 12.303 6.887 -28.229 1.00 93.75 323 ASP A O 1
ATOM 2630 N N . LEU A 1 324 ? 12.781 4.723 -28.613 1.00 94.94 324 LEU A N 1
ATOM 2631 C CA . LEU A 1 324 ? 13.726 4.976 -29.699 1.00 94.94 324 LEU A CA 1
ATOM 2632 C C . LEU A 1 324 ? 13.098 5.633 -30.922 1.00 94.94 324 LEU A C 1
ATOM 2634 O O . LEU A 1 324 ? 13.843 6.283 -31.660 1.00 94.94 324 LEU A O 1
ATOM 2638 N N . LEU A 1 325 ? 11.785 5.509 -31.137 1.00 92.19 325 LEU A N 1
ATOM 2639 C CA . LEU A 1 325 ? 11.102 6.224 -32.214 1.00 92.19 325 LEU A CA 1
ATOM 2640 C C . LEU A 1 325 ? 11.373 7.730 -32.095 1.00 92.19 325 LEU A C 1
ATOM 2642 O O . LEU A 1 325 ? 11.799 8.344 -33.068 1.00 92.19 325 LEU A O 1
ATOM 2646 N N . ASP A 1 326 ? 11.288 8.288 -30.889 1.00 92.31 326 ASP A N 1
ATOM 2647 C CA . ASP A 1 326 ? 11.381 9.735 -30.653 1.00 92.31 326 ASP A CA 1
ATOM 2648 C C . ASP A 1 326 ? 12.795 10.209 -30.256 1.00 92.31 326 ASP A C 1
ATOM 2650 O O . ASP A 1 326 ? 12.982 11.325 -29.758 1.00 92.31 326 ASP A O 1
ATOM 2654 N N . LEU A 1 327 ? 13.817 9.363 -30.460 1.00 94.25 327 LEU A N 1
ATOM 2655 C CA . LEU A 1 327 ? 15.226 9.622 -30.123 1.00 94.25 327 LEU A CA 1
ATOM 2656 C C . LEU A 1 327 ? 15.395 10.235 -28.720 1.00 94.25 327 LEU A C 1
ATOM 2658 O O . LEU A 1 327 ? 15.672 11.445 -28.578 1.00 94.25 327 LEU A O 1
ATOM 2662 N N . PRO A 1 328 ? 15.281 9.410 -27.665 1.00 95.75 328 PRO A N 1
ATOM 2663 C CA . PRO A 1 328 ? 15.251 9.887 -26.297 1.00 95.75 328 PRO A CA 1
ATOM 2664 C C . PRO A 1 328 ? 16.592 10.527 -25.937 1.00 95.75 328 PRO A C 1
ATOM 2666 O O . PRO A 1 328 ? 17.625 10.324 -26.582 1.00 95.75 328 PRO A O 1
ATOM 2669 N N . ARG A 1 329 ? 16.615 11.345 -24.886 1.00 95.00 329 ARG A N 1
ATOM 2670 C CA . ARG A 1 329 ? 17.893 11.894 -24.416 1.00 95.00 329 ARG A CA 1
ATOM 2671 C C . ARG A 1 329 ? 18.736 10.747 -23.831 1.00 95.00 329 ARG A C 1
ATOM 2673 O O . ARG A 1 329 ? 18.210 10.005 -23.010 1.00 95.00 329 ARG A O 1
ATOM 2680 N N . PRO A 1 330 ? 20.044 10.644 -24.130 1.00 92.94 330 PRO A N 1
ATOM 2681 C CA . PRO A 1 330 ? 20.927 9.649 -23.507 1.00 92.94 330 PRO A CA 1
ATOM 2682 C C . PRO A 1 330 ? 20.977 9.734 -21.971 1.00 92.94 330 PRO A C 1
ATOM 2684 O O . PRO A 1 330 ? 21.317 8.765 -21.295 1.00 92.94 330 PRO A O 1
ATOM 2687 N N . SER A 1 331 ? 20.654 10.907 -21.416 1.00 93.69 331 SER A N 1
ATOM 2688 C CA . SER A 1 331 ? 20.539 11.152 -19.978 1.00 93.69 331 SER A CA 1
ATOM 2689 C C . SER A 1 331 ? 19.174 10.786 -19.384 1.00 93.69 331 SER A C 1
ATOM 2691 O O . SER A 1 331 ? 19.002 10.916 -18.171 1.00 93.69 331 SER A O 1
ATOM 2693 N N . ASP A 1 332 ? 18.204 10.338 -20.190 1.00 95.75 332 ASP A N 1
ATOM 2694 C CA . ASP A 1 332 ? 16.924 9.847 -19.684 1.00 95.75 332 ASP A CA 1
ATOM 2695 C C . ASP A 1 332 ? 17.160 8.580 -18.857 1.00 95.75 332 ASP A C 1
ATOM 2697 O O . ASP A 1 332 ? 17.507 7.510 -19.363 1.00 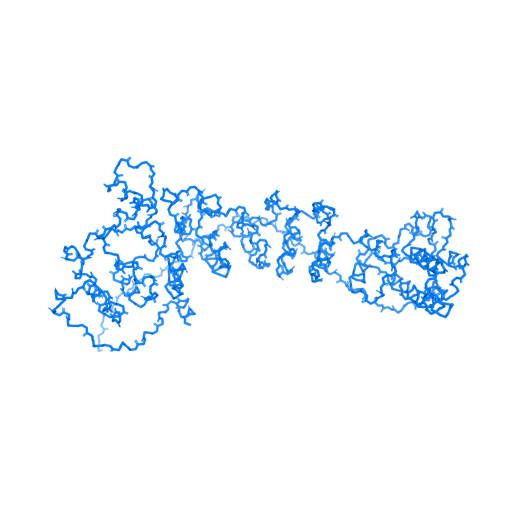95.75 332 ASP A O 1
ATOM 2701 N N . LYS A 1 333 ? 16.976 8.723 -17.543 1.00 96.38 333 LYS A N 1
ATOM 2702 C CA . LYS A 1 333 ? 17.190 7.645 -16.582 1.00 96.38 333 LYS A CA 1
ATOM 2703 C C . LYS A 1 333 ? 16.264 6.451 -16.816 1.00 96.38 333 LYS A C 1
ATOM 2705 O O . LYS A 1 333 ? 16.676 5.338 -16.502 1.00 96.38 333 LYS A O 1
ATOM 2710 N N . TRP A 1 334 ? 15.053 6.655 -17.342 1.00 97.00 334 TRP A N 1
ATOM 2711 C CA . TRP A 1 334 ? 14.093 5.579 -17.604 1.00 97.00 334 TRP A CA 1
ATOM 2712 C C . TRP A 1 334 ? 14.576 4.725 -18.763 1.00 97.00 334 TRP A C 1
ATOM 2714 O O . TRP A 1 334 ? 14.814 3.534 -18.578 1.00 97.00 334 TRP A O 1
ATOM 2724 N N . PHE A 1 335 ? 14.844 5.370 -19.901 1.00 96.44 335 PHE A N 1
ATOM 2725 C CA . PHE A 1 335 ? 15.386 4.720 -21.089 1.00 96.44 335 PHE A CA 1
ATOM 2726 C C . PHE A 1 335 ? 16.712 4.014 -20.791 1.00 96.44 335 PHE A C 1
ATOM 2728 O O . PHE A 1 335 ? 16.861 2.827 -21.063 1.00 96.44 335 PHE A O 1
ATOM 2735 N N . LYS A 1 336 ? 17.663 4.711 -20.155 1.00 96.19 336 LYS A N 1
ATOM 2736 C CA . LYS A 1 336 ? 18.978 4.147 -19.817 1.00 96.19 336 LYS A CA 1
ATOM 2737 C C . LYS A 1 336 ? 18.867 2.912 -18.921 1.00 96.19 336 LYS A C 1
ATOM 2739 O O . LYS A 1 336 ? 19.618 1.958 -19.099 1.00 96.19 336 LYS A O 1
ATOM 2744 N N . THR A 1 337 ? 17.951 2.932 -17.955 1.00 96.94 337 THR A N 1
ATOM 2745 C CA . THR A 1 337 ? 17.726 1.784 -17.068 1.00 96.94 337 THR A CA 1
ATOM 2746 C C . THR A 1 337 ? 17.071 0.635 -17.830 1.00 96.94 337 THR A C 1
ATOM 2748 O O . THR A 1 337 ? 17.562 -0.482 -17.735 1.00 96.94 337 THR A O 1
ATOM 2751 N N . ALA A 1 338 ? 16.025 0.902 -18.616 1.00 97.31 338 ALA A N 1
ATOM 2752 C CA . ALA A 1 338 ? 15.337 -0.100 -19.431 1.00 97.31 338 ALA A CA 1
ATOM 2753 C C . ALA A 1 338 ? 16.285 -0.793 -20.417 1.00 97.31 338 ALA A C 1
ATOM 2755 O O . ALA A 1 338 ? 16.328 -2.017 -20.486 1.00 97.31 338 ALA A O 1
ATOM 2756 N N . LEU A 1 339 ? 17.114 -0.005 -21.107 1.00 96.38 339 LEU A N 1
ATOM 2757 C CA . LEU A 1 339 ? 18.130 -0.487 -22.036 1.00 96.38 339 LEU A CA 1
ATOM 2758 C C . LEU A 1 339 ? 19.122 -1.441 -21.358 1.00 96.38 339 LEU A C 1
ATOM 2760 O O . LEU A 1 339 ? 19.498 -2.451 -21.945 1.00 96.38 339 LEU A O 1
ATOM 2764 N N . GLY A 1 340 ? 19.494 -1.172 -20.103 1.00 95.88 340 GLY A N 1
ATOM 2765 C CA . GLY A 1 340 ? 20.347 -2.064 -19.314 1.00 95.88 340 GLY A CA 1
ATOM 2766 C C . GLY A 1 340 ? 19.757 -3.466 -19.106 1.00 95.88 340 GLY A C 1
ATOM 2767 O O . GLY A 1 340 ? 20.517 -4.408 -18.899 1.00 95.88 340 GLY A O 1
ATOM 2768 N N . PHE A 1 341 ? 18.434 -3.618 -19.214 1.00 96.38 341 PHE A N 1
ATOM 2769 C CA . PHE A 1 341 ? 17.703 -4.885 -19.097 1.00 96.38 341 PHE A CA 1
ATOM 2770 C C . PHE A 1 341 ? 17.146 -5.407 -20.432 1.00 96.38 341 PHE A C 1
ATOM 2772 O O . PHE A 1 341 ? 16.518 -6.462 -20.443 1.00 96.38 341 PHE A O 1
ATOM 2779 N N . PHE A 1 342 ? 17.386 -4.705 -21.545 1.00 95.50 342 PHE A N 1
ATOM 2780 C CA . PHE A 1 342 ? 16.867 -5.065 -22.866 1.00 95.50 342 PHE A CA 1
ATOM 2781 C C . PHE A 1 342 ? 17.306 -6.471 -23.272 1.00 95.50 342 PHE A C 1
ATOM 2783 O O . PHE A 1 342 ? 18.507 -6.777 -23.294 1.00 95.50 342 PHE A O 1
ATOM 2790 N N . ARG A 1 343 ? 16.328 -7.331 -23.559 1.00 92.31 343 ARG A N 1
ATOM 2791 C CA . ARG A 1 343 ? 16.534 -8.765 -23.746 1.00 92.31 343 ARG A CA 1
ATOM 2792 C C . ARG A 1 343 ? 17.130 -9.049 -25.112 1.00 92.31 343 ARG A C 1
ATOM 2794 O O . ARG A 1 343 ? 18.110 -9.780 -25.226 1.00 92.31 343 ARG A O 1
ATOM 2801 N N . ASN A 1 344 ? 16.591 -8.403 -26.139 1.00 90.25 344 ASN A N 1
ATOM 2802 C CA . ASN A 1 344 ? 16.978 -8.653 -27.518 1.00 90.25 344 ASN A CA 1
ATOM 2803 C C . ASN A 1 344 ? 18.097 -7.725 -28.029 1.00 90.25 344 ASN A C 1
ATOM 2805 O O . ASN A 1 344 ? 18.027 -7.223 -29.148 1.00 90.25 344 ASN A O 1
ATOM 2809 N N . ILE A 1 345 ? 19.118 -7.432 -27.211 1.00 90.50 345 ILE A N 1
ATOM 2810 C CA . ILE A 1 345 ? 20.170 -6.451 -27.559 1.00 90.50 345 ILE A CA 1
ATOM 2811 C C . ILE A 1 345 ? 21.011 -6.878 -28.770 1.00 90.50 345 ILE A C 1
ATOM 2813 O O . ILE A 1 345 ? 21.539 -6.028 -29.488 1.00 90.50 345 ILE A O 1
ATOM 2817 N N . ASN A 1 346 ? 21.112 -8.186 -29.006 1.00 87.94 346 ASN A N 1
ATOM 2818 C CA . ASN A 1 346 ? 21.891 -8.777 -30.084 1.00 87.94 346 ASN A CA 1
ATOM 2819 C C . ASN A 1 346 ? 21.098 -9.880 -30.811 1.00 87.94 346 ASN A C 1
ATOM 2821 O O . ASN A 1 346 ? 21.404 -11.063 -30.647 1.00 87.94 346 ASN A O 1
ATOM 2825 N N . PRO A 1 347 ? 20.049 -9.517 -31.571 1.00 85.06 347 PRO A N 1
ATOM 2826 C CA . PRO A 1 347 ? 19.274 -10.496 -32.320 1.00 85.06 347 PRO A CA 1
ATOM 2827 C C . PRO A 1 347 ? 20.164 -11.117 -33.402 1.00 85.06 347 PRO A C 1
ATOM 2829 O O . PRO A 1 347 ? 20.801 -10.377 -34.149 1.00 85.06 347 PRO A O 1
ATOM 2832 N N . ASN A 1 348 ? 20.203 -12.452 -33.474 1.00 85.06 348 ASN A N 1
ATOM 2833 C CA . ASN A 1 348 ? 20.917 -13.261 -34.477 1.00 85.06 348 ASN A CA 1
ATOM 2834 C C . ASN A 1 348 ? 22.248 -12.633 -34.962 1.00 85.06 348 ASN A C 1
ATOM 2836 O O . ASN A 1 348 ? 22.301 -12.064 -36.058 1.00 85.06 348 ASN A O 1
ATOM 2840 N N . PRO A 1 349 ? 23.322 -12.714 -34.154 1.00 84.44 349 PRO A N 1
ATOM 2841 C CA . PRO A 1 349 ? 24.588 -12.024 -34.412 1.00 84.44 349 PRO A CA 1
ATOM 2842 C C . PRO A 1 349 ? 25.146 -12.329 -35.809 1.00 84.44 349 PRO A C 1
ATOM 2844 O O . PRO A 1 349 ? 25.203 -13.489 -36.220 1.00 84.44 349 PRO A O 1
ATOM 2847 N N . GLY A 1 350 ? 25.514 -11.286 -36.555 1.00 81.12 350 GLY A N 1
ATOM 2848 C CA . GLY A 1 350 ? 26.069 -11.386 -37.910 1.00 81.12 350 GLY A CA 1
ATOM 2849 C C . GLY A 1 350 ? 25.085 -11.830 -38.998 1.00 81.12 350 GLY A C 1
ATOM 2850 O O . GLY A 1 350 ? 25.450 -11.871 -40.175 1.00 81.12 350 GLY A O 1
ATOM 2851 N N . GLN A 1 351 ? 23.838 -12.140 -38.639 1.00 91.81 351 GLN A N 1
ATOM 2852 C CA . GLN A 1 351 ? 22.795 -12.552 -39.574 1.00 91.81 351 GLN A CA 1
ATOM 2853 C C . GLN A 1 351 ? 21.866 -11.389 -39.936 1.00 91.81 351 GLN A C 1
ATOM 2855 O O . GLN A 1 351 ? 22.043 -10.246 -39.510 1.00 91.81 351 GLN A O 1
ATOM 2860 N N . GLN A 1 352 ? 20.881 -11.692 -40.777 1.00 92.44 352 GLN A N 1
ATOM 2861 C CA . GLN A 1 352 ? 19.821 -10.777 -41.166 1.00 92.44 352 GLN A CA 1
ATOM 2862 C C . GLN A 1 352 ? 18.684 -10.815 -40.137 1.00 92.44 352 GLN A C 1
ATOM 2864 O O . GLN A 1 352 ? 18.189 -11.887 -39.791 1.00 92.44 352 GLN A O 1
ATOM 2869 N N . VAL A 1 353 ? 18.259 -9.645 -39.663 1.00 91.75 353 VAL A N 1
ATOM 2870 C CA . VAL A 1 353 ? 17.192 -9.478 -38.668 1.00 91.75 353 VAL A CA 1
ATOM 2871 C C . VAL A 1 353 ? 16.203 -8.433 -39.167 1.00 91.75 353 VAL A C 1
ATOM 2873 O O . VAL A 1 353 ? 16.606 -7.343 -39.574 1.00 91.75 353 VAL A O 1
ATOM 2876 N N . SER A 1 354 ? 14.901 -8.730 -39.108 1.00 89.56 354 SER A N 1
ATOM 2877 C CA . SER A 1 354 ? 13.875 -7.737 -39.449 1.00 89.56 354 SER A CA 1
ATOM 2878 C C . SER A 1 354 ? 13.945 -6.530 -38.509 1.00 89.56 354 SER A C 1
ATOM 2880 O O . SER A 1 354 ? 14.060 -6.682 -37.294 1.00 89.56 354 SER A O 1
ATOM 2882 N N . GLY A 1 355 ? 13.966 -5.327 -39.085 1.00 86.06 355 GLY A N 1
ATOM 2883 C CA . GLY A 1 355 ? 14.226 -4.069 -38.378 1.00 86.06 355 GLY A CA 1
ATOM 2884 C C . GLY A 1 355 ? 15.668 -3.860 -37.881 1.00 86.06 355 GLY A C 1
ATOM 2885 O O . GLY A 1 355 ? 15.980 -2.784 -37.371 1.00 86.06 355 GLY A O 1
ATOM 2886 N N . GLY A 1 356 ? 16.558 -4.848 -38.031 1.00 91.94 356 GLY A N 1
ATOM 2887 C CA . GLY A 1 356 ? 17.938 -4.800 -37.547 1.00 91.94 356 GLY A CA 1
ATOM 2888 C C . GLY A 1 356 ? 18.070 -4.752 -36.016 1.00 91.94 356 GLY A C 1
ATOM 2889 O O . GLY A 1 356 ? 17.164 -5.094 -35.258 1.00 91.94 356 GLY A O 1
ATOM 2890 N N . THR A 1 357 ? 19.245 -4.337 -35.543 1.00 94.19 357 THR A N 1
ATOM 2891 C CA . THR A 1 357 ? 19.527 -4.106 -34.110 1.00 94.19 357 THR A CA 1
ATOM 2892 C C . THR A 1 357 ? 18.976 -2.758 -33.625 1.00 94.19 357 THR A C 1
ATOM 2894 O O . THR A 1 357 ? 18.622 -1.896 -34.428 1.00 94.19 357 THR A O 1
ATOM 2897 N N . LEU A 1 358 ? 19.011 -2.492 -32.311 1.00 95.38 358 LEU A N 1
ATOM 2898 C CA . LEU A 1 358 ? 18.664 -1.167 -31.765 1.00 95.38 358 LEU A CA 1
ATOM 2899 C C . LEU A 1 358 ? 19.482 -0.016 -32.380 1.00 95.38 358 LEU A C 1
ATOM 2901 O O . LEU A 1 358 ? 19.004 1.111 -32.465 1.00 95.38 358 LEU A O 1
ATOM 2905 N N . ILE A 1 359 ? 20.704 -0.286 -32.847 1.00 96.56 359 ILE A N 1
ATOM 2906 C CA . ILE A 1 359 ? 21.535 0.715 -33.530 1.00 96.56 359 ILE A CA 1
ATOM 2907 C C . ILE A 1 359 ? 20.914 1.102 -34.881 1.00 96.56 359 ILE A C 1
ATOM 2909 O O . ILE A 1 359 ? 20.911 2.283 -35.230 1.00 96.56 359 ILE A O 1
ATOM 2913 N N . HIS A 1 360 ? 20.346 0.139 -35.615 1.00 97.06 360 HIS A N 1
ATOM 2914 C CA . HIS A 1 360 ? 19.615 0.418 -36.855 1.00 97.06 360 HIS A CA 1
ATOM 2915 C C . HIS A 1 360 ? 18.389 1.286 -36.567 1.00 97.06 360 HIS A C 1
ATOM 2917 O O . HIS A 1 360 ? 18.166 2.273 -37.264 1.00 97.06 360 HIS A O 1
ATOM 2923 N N . GLN A 1 361 ? 17.662 0.989 -35.485 1.00 96.06 361 GLN A N 1
ATOM 2924 C CA . GLN A 1 361 ? 16.510 1.786 -35.059 1.00 96.06 361 GLN A CA 1
ATOM 2925 C C . GLN A 1 361 ? 16.900 3.229 -34.719 1.00 96.06 361 GLN A C 1
ATOM 2927 O O . GLN A 1 361 ? 16.239 4.150 -35.181 1.00 96.06 361 GLN A O 1
ATOM 2932 N N . VAL A 1 362 ? 18.015 3.461 -34.011 1.00 97.50 362 VAL A N 1
ATOM 2933 C CA . VAL A 1 362 ? 18.511 4.830 -33.752 1.00 97.50 362 VAL A CA 1
ATOM 2934 C C . VAL A 1 362 ? 18.778 5.589 -35.059 1.00 97.50 362 VAL A C 1
ATOM 2936 O O . VAL A 1 362 ? 18.445 6.769 -35.164 1.00 97.50 362 VAL A O 1
ATOM 2939 N N . ILE A 1 363 ? 19.364 4.935 -36.067 1.00 97.75 363 ILE A N 1
ATOM 2940 C CA . ILE A 1 363 ? 19.646 5.557 -37.371 1.00 97.75 363 ILE A CA 1
ATOM 2941 C C . ILE A 1 363 ? 18.346 5.846 -38.134 1.00 97.75 363 ILE A C 1
ATOM 2943 O O . ILE A 1 363 ? 18.196 6.938 -38.683 1.00 97.75 363 ILE A O 1
ATOM 2947 N N . ALA A 1 364 ? 17.401 4.905 -38.139 1.00 96.31 364 ALA A N 1
ATOM 2948 C CA . ALA A 1 364 ? 16.101 5.068 -38.782 1.00 96.31 364 ALA A CA 1
ATOM 2949 C C . ALA A 1 364 ? 15.288 6.207 -38.141 1.00 96.31 364 ALA A C 1
ATOM 2951 O O . ALA A 1 364 ? 14.776 7.077 -38.848 1.00 96.31 364 ALA A O 1
ATOM 2952 N N . SER A 1 365 ? 15.243 6.270 -36.808 1.00 96.69 365 SER A N 1
ATOM 2953 C CA . SER A 1 365 ? 14.591 7.357 -36.073 1.00 96.69 365 SER A CA 1
ATOM 2954 C C . SER A 1 365 ? 15.273 8.701 -36.323 1.00 96.69 365 SER A C 1
ATOM 2956 O O . SER A 1 365 ? 14.596 9.693 -36.579 1.00 96.69 365 SER A O 1
ATOM 2958 N N . LEU A 1 366 ? 16.614 8.750 -36.353 1.00 97.75 366 LEU A N 1
ATOM 2959 C CA . LEU A 1 366 ? 17.350 9.951 -36.768 1.00 97.75 366 LEU A CA 1
ATOM 2960 C C . LEU A 1 366 ? 16.931 10.417 -38.162 1.00 97.75 366 LEU A C 1
ATOM 2962 O O . LEU A 1 366 ? 16.721 11.614 -38.366 1.00 97.75 366 LEU A O 1
ATOM 2966 N N . HIS A 1 367 ? 16.810 9.489 -39.110 1.00 97.50 367 HIS A N 1
ATOM 2967 C CA . HIS A 1 367 ? 16.407 9.816 -40.470 1.00 97.50 367 HIS A CA 1
ATOM 2968 C C . HIS A 1 367 ? 14.997 10.403 -40.539 1.00 97.50 367 HIS A C 1
ATOM 2970 O O . HIS A 1 367 ? 14.791 11.437 -41.185 1.00 97.50 367 HIS A O 1
ATOM 2976 N N . ARG A 1 368 ? 14.055 9.796 -39.814 1.00 96.81 368 ARG A N 1
ATOM 2977 C CA . ARG A 1 368 ? 12.679 10.278 -39.679 1.00 96.81 368 ARG A CA 1
ATOM 2978 C C . ARG A 1 368 ? 12.633 11.700 -39.112 1.00 96.81 368 ARG A C 1
ATOM 2980 O O . ARG A 1 368 ? 12.096 12.596 -39.756 1.00 96.81 368 ARG A O 1
ATOM 2987 N N . GLU A 1 369 ? 13.282 11.928 -37.972 1.00 96.94 369 GLU A 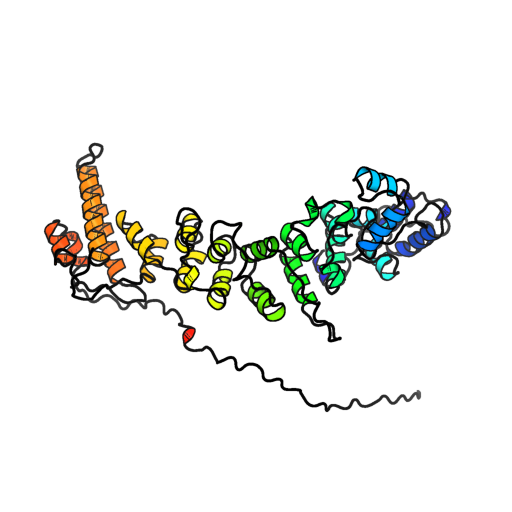N 1
ATOM 2988 C CA . GLU A 1 369 ? 13.321 13.231 -37.289 1.00 96.94 369 GLU A CA 1
ATOM 2989 C C . GLU A 1 369 ? 13.997 14.320 -38.142 1.00 96.94 369 GLU A C 1
ATOM 2991 O O . GLU A 1 369 ? 13.560 15.471 -38.183 1.00 96.94 369 GLU A O 1
ATOM 2996 N N . ILE A 1 370 ? 15.072 13.983 -38.867 1.00 96.94 370 ILE A N 1
ATOM 2997 C CA . ILE A 1 370 ? 15.725 14.927 -39.785 1.00 96.94 370 ILE A CA 1
ATOM 2998 C C . ILE A 1 370 ? 14.800 15.288 -40.948 1.00 96.94 370 ILE A C 1
ATOM 3000 O O . ILE A 1 370 ? 14.738 16.466 -41.310 1.00 96.94 370 ILE A O 1
ATOM 3004 N N . THR A 1 371 ? 14.094 14.306 -41.512 1.00 96.62 371 THR A N 1
ATOM 3005 C CA . THR A 1 371 ? 13.126 14.517 -42.596 1.00 96.62 371 THR A CA 1
ATOM 3006 C C . THR A 1 371 ? 11.999 15.444 -42.139 1.00 96.62 371 THR A C 1
ATOM 3008 O O . THR A 1 371 ? 11.686 16.407 -42.838 1.00 96.62 371 THR A O 1
ATOM 3011 N N . GLU A 1 372 ? 11.472 15.249 -40.927 1.00 95.81 372 GLU A N 1
ATOM 3012 C CA . GLU A 1 372 ? 10.456 16.125 -40.331 1.00 95.81 372 GLU A CA 1
ATOM 3013 C C . GLU A 1 372 ? 10.975 17.555 -40.100 1.00 95.81 372 GLU A C 1
ATOM 3015 O O . GLU A 1 372 ? 10.332 18.543 -40.458 1.00 95.81 372 GLU A O 1
ATOM 3020 N N . VAL A 1 373 ? 12.192 17.708 -39.568 1.00 96.50 373 VAL A N 1
ATOM 3021 C CA . VAL A 1 373 ? 12.820 19.031 -39.406 1.00 96.50 373 VAL A CA 1
ATOM 3022 C C . VAL A 1 373 ? 13.024 19.727 -40.756 1.00 96.50 373 VAL A C 1
ATOM 3024 O O . VAL A 1 373 ? 12.917 20.954 -40.842 1.00 96.50 373 VAL A O 1
ATOM 3027 N N . GLN A 1 374 ? 13.357 18.978 -41.808 1.00 95.19 374 GLN A N 1
ATOM 3028 C CA . GLN A 1 374 ? 13.561 19.522 -43.150 1.00 95.19 374 GLN A CA 1
ATOM 3029 C C . GLN A 1 374 ? 12.252 19.986 -43.787 1.00 95.19 374 GLN A C 1
ATOM 3031 O O . GLN A 1 374 ? 12.235 21.077 -44.367 1.00 95.19 374 GLN A O 1
ATOM 3036 N N . SER A 1 375 ? 11.178 19.211 -43.639 1.00 95.62 375 SER A N 1
ATOM 3037 C CA . SER A 1 375 ? 9.857 19.505 -44.199 1.00 95.62 375 SER A CA 1
ATOM 3038 C C . SER A 1 375 ? 9.073 20.558 -43.411 1.00 95.62 375 SER A C 1
ATOM 3040 O O . SER A 1 375 ? 8.180 21.183 -43.972 1.00 95.62 375 SER A O 1
ATOM 3042 N N . ASN A 1 376 ? 9.431 20.832 -42.151 1.00 96.06 376 ASN A N 1
ATOM 3043 C CA . ASN A 1 376 ? 8.731 21.818 -41.326 1.00 96.06 376 ASN A CA 1
ATOM 3044 C C . ASN A 1 376 ? 8.853 23.258 -41.895 1.00 96.06 376 ASN A C 1
ATOM 3046 O O . ASN A 1 376 ? 9.967 23.801 -41.948 1.00 96.06 376 ASN A O 1
ATOM 3050 N N . PRO A 1 377 ? 7.744 23.913 -42.294 1.00 95.62 377 PRO A N 1
ATOM 3051 C CA . PRO A 1 377 ? 7.769 25.252 -42.890 1.00 95.62 377 PRO A CA 1
ATOM 3052 C C . PRO A 1 377 ? 7.996 26.376 -41.865 1.00 95.62 377 PRO A C 1
ATOM 3054 O O . PRO A 1 377 ? 8.401 27.471 -42.240 1.00 95.62 377 PRO A O 1
ATOM 3057 N N . HIS A 1 378 ? 7.794 26.115 -40.571 1.00 97.00 378 HIS A N 1
ATOM 3058 C CA . HIS A 1 378 ? 7.898 27.117 -39.503 1.00 97.00 378 HIS A CA 1
ATOM 3059 C C . HIS A 1 378 ? 9.327 27.328 -38.984 1.00 97.00 378 HIS A C 1
ATOM 3061 O O . HIS A 1 378 ? 9.548 28.136 -38.085 1.00 97.00 378 HIS A O 1
ATOM 3067 N N . LEU A 1 379 ? 10.304 26.585 -39.508 1.00 96.12 379 LEU A N 1
ATOM 3068 C CA . LEU A 1 379 ? 11.699 26.679 -39.088 1.00 96.12 379 LEU A CA 1
ATOM 3069 C C . LEU A 1 379 ? 12.539 27.389 -40.147 1.00 96.12 379 LEU A C 1
ATOM 3071 O O . LEU A 1 379 ? 12.563 26.984 -41.310 1.00 96.12 379 LEU A O 1
ATOM 3075 N N . SER A 1 380 ? 13.315 28.386 -39.727 1.00 96.69 380 SER A N 1
ATOM 3076 C CA . SER A 1 380 ? 14.314 29.014 -40.594 1.00 96.69 380 SER A CA 1
ATOM 3077 C C . SER A 1 380 ? 15.448 28.043 -40.939 1.00 96.69 380 SER A C 1
ATOM 3079 O O . SER A 1 380 ? 15.706 27.071 -40.224 1.00 96.69 380 SER A O 1
ATOM 3081 N N . THR A 1 381 ? 16.200 28.327 -42.004 1.00 95.69 381 THR A N 1
ATOM 3082 C CA . THR A 1 381 ? 17.357 27.513 -42.416 1.00 95.69 381 THR A CA 1
ATOM 3083 C C . THR A 1 381 ? 18.365 27.311 -41.280 1.00 95.69 381 THR A C 1
ATOM 3085 O O . THR A 1 381 ? 18.846 26.195 -41.070 1.00 95.69 381 THR A O 1
ATOM 3088 N N . SER A 1 382 ? 18.631 28.362 -40.495 1.00 96.00 382 SER A N 1
ATOM 3089 C CA . SER A 1 382 ? 19.528 28.305 -39.333 1.00 96.00 382 SER A CA 1
ATOM 3090 C C . SER A 1 382 ? 18.967 27.412 -38.217 1.00 96.00 382 SER A C 1
ATOM 3092 O O . SER A 1 382 ? 19.673 26.549 -37.690 1.00 96.00 382 SER A O 1
ATOM 3094 N N . GLN A 1 383 ? 17.668 27.520 -37.914 1.00 96.50 383 GLN A N 1
ATOM 3095 C CA . GLN A 1 383 ? 17.007 26.659 -36.927 1.00 96.50 383 GLN A CA 1
ATOM 3096 C C . GLN A 1 383 ? 16.999 25.188 -37.362 1.00 96.50 383 GLN A C 1
ATOM 3098 O O . GLN A 1 383 ? 17.292 24.311 -36.545 1.00 96.50 383 GLN A O 1
ATOM 3103 N N . LYS A 1 384 ? 16.726 24.907 -38.645 1.00 97.44 384 LYS A N 1
ATOM 3104 C CA . LYS A 1 384 ? 16.800 23.553 -39.219 1.00 97.44 384 LYS A CA 1
ATOM 3105 C C . LYS A 1 384 ? 18.209 22.981 -39.080 1.00 97.44 384 LYS A C 1
ATOM 3107 O O . LYS A 1 384 ? 18.367 21.862 -38.596 1.00 97.44 384 LYS A O 1
ATOM 3112 N N . ALA A 1 385 ? 19.239 23.749 -39.443 1.00 95.31 385 ALA A N 1
ATOM 3113 C CA . ALA A 1 385 ? 20.633 23.331 -39.300 1.00 95.31 385 ALA A CA 1
ATOM 3114 C C . ALA A 1 385 ? 21.001 23.031 -37.835 1.00 95.31 385 ALA A C 1
ATOM 3116 O O . ALA A 1 385 ? 21.560 21.972 -37.543 1.00 95.31 385 ALA A O 1
ATOM 3117 N N . GLY A 1 386 ? 20.618 23.913 -36.906 1.00 96.75 386 GLY A N 1
ATOM 3118 C CA . GLY A 1 386 ? 20.844 23.730 -35.472 1.00 96.75 386 GLY A CA 1
ATOM 3119 C C . GLY A 1 386 ? 20.150 22.487 -34.904 1.00 96.75 386 GLY A C 1
ATOM 3120 O O . GLY A 1 386 ? 20.783 21.706 -34.191 1.00 96.75 386 GLY A O 1
ATOM 3121 N N . LYS A 1 387 ? 18.873 22.257 -35.248 1.00 96.69 387 LYS A N 1
ATOM 3122 C CA . LYS A 1 387 ? 18.130 21.056 -34.828 1.00 96.69 387 LYS A CA 1
ATOM 3123 C C . LYS A 1 387 ? 18.755 19.777 -35.386 1.00 96.69 387 LYS A C 1
ATOM 3125 O O . LYS A 1 387 ? 19.016 18.865 -34.607 1.00 96.69 387 LYS A O 1
ATOM 3130 N N . ARG A 1 388 ? 19.083 19.731 -36.686 1.00 96.50 388 ARG A N 1
ATOM 3131 C CA . ARG A 1 388 ? 19.754 18.569 -37.302 1.00 96.50 388 ARG A CA 1
ATOM 3132 C C . ARG A 1 388 ? 21.071 18.241 -36.606 1.00 96.50 388 ARG A C 1
ATOM 3134 O O . ARG A 1 388 ? 21.303 17.084 -36.275 1.00 96.50 388 ARG A O 1
ATOM 3141 N N . ARG A 1 389 ? 21.911 19.246 -36.326 1.00 96.50 389 ARG A N 1
ATOM 3142 C CA . ARG A 1 389 ? 23.178 19.042 -35.603 1.00 96.50 389 ARG A CA 1
ATOM 3143 C C . ARG A 1 389 ? 22.942 18.411 -34.229 1.00 96.50 389 ARG A C 1
ATOM 3145 O O . ARG A 1 389 ? 23.599 17.432 -33.896 1.00 96.50 389 ARG A O 1
ATOM 3152 N N . ARG A 1 390 ? 21.973 18.921 -33.459 1.00 96.31 390 ARG A N 1
ATOM 3153 C CA . ARG A 1 390 ? 21.619 18.372 -32.136 1.00 96.31 390 ARG A CA 1
ATOM 3154 C C . ARG A 1 390 ? 21.098 16.935 -32.217 1.00 96.31 390 ARG A C 1
ATOM 3156 O O . ARG A 1 390 ? 21.472 16.127 -31.373 1.00 96.31 390 ARG A O 1
ATOM 3163 N N . LEU A 1 391 ? 20.264 16.620 -33.210 1.00 97.25 391 LEU A N 1
ATOM 3164 C CA . LEU A 1 391 ? 19.746 15.266 -33.435 1.00 97.25 391 LEU A CA 1
ATOM 3165 C C . LEU A 1 391 ? 20.873 14.286 -33.779 1.00 97.25 391 LEU A C 1
ATOM 3167 O O . LEU A 1 391 ? 20.954 13.227 -33.168 1.00 97.25 391 LEU A O 1
ATOM 3171 N N . LYS A 1 392 ? 21.795 14.667 -34.673 1.00 97.31 392 LYS A N 1
ATOM 3172 C CA . LYS A 1 392 ? 22.968 13.848 -35.015 1.00 97.31 392 LYS A CA 1
ATOM 3173 C C . LYS A 1 392 ? 23.866 13.585 -33.804 1.00 97.31 392 LYS A C 1
ATOM 3175 O O . LYS A 1 392 ? 24.245 12.442 -33.571 1.00 97.31 392 LYS A O 1
ATOM 3180 N N . THR A 1 393 ? 24.166 14.612 -33.002 1.00 96.19 393 THR A N 1
ATOM 3181 C CA . THR A 1 393 ? 24.929 14.442 -31.751 1.00 96.19 393 THR A CA 1
ATOM 3182 C C . THR A 1 393 ? 24.207 13.501 -30.787 1.00 96.19 393 THR A C 1
ATOM 3184 O O . THR A 1 393 ? 24.816 12.565 -30.280 1.00 96.19 393 THR A O 1
ATOM 3187 N N . ARG A 1 394 ? 22.894 13.688 -30.595 1.00 96.69 394 ARG A N 1
ATOM 3188 C CA . ARG A 1 394 ? 22.082 12.818 -29.737 1.00 96.69 394 ARG A CA 1
ATOM 3189 C C . ARG A 1 394 ? 22.098 11.366 -30.212 1.00 96.69 394 ARG A C 1
ATOM 3191 O O . ARG A 1 394 ? 22.269 10.473 -29.392 1.00 96.69 394 ARG A O 1
ATOM 3198 N N . ALA A 1 395 ? 21.939 11.132 -31.512 1.00 97.81 395 ALA A N 1
ATOM 3199 C CA . ALA A 1 395 ? 21.989 9.796 -32.092 1.00 97.81 395 ALA A CA 1
ATOM 3200 C C . ALA A 1 395 ? 23.368 9.149 -31.906 1.00 97.81 395 ALA A C 1
ATOM 3202 O O . ALA A 1 395 ? 23.435 7.986 -31.526 1.00 97.81 395 ALA A O 1
ATOM 3203 N N . ALA A 1 396 ? 24.466 9.894 -32.078 1.00 96.75 396 ALA A N 1
ATOM 3204 C CA . ALA A 1 396 ? 25.810 9.382 -31.800 1.00 96.75 396 ALA A CA 1
ATOM 3205 C C . ALA A 1 396 ? 25.966 8.947 -30.331 1.00 96.75 396 ALA A C 1
ATOM 3207 O O . ALA A 1 396 ? 26.500 7.872 -30.056 1.00 96.75 396 ALA A O 1
ATOM 3208 N N . ASP A 1 397 ? 25.462 9.744 -29.387 1.00 95.69 397 ASP A N 1
ATOM 3209 C CA . ASP A 1 397 ? 25.491 9.412 -27.960 1.00 95.69 397 ASP A CA 1
ATOM 3210 C C . ASP A 1 397 ? 24.589 8.217 -27.614 1.00 95.69 397 ASP A C 1
ATOM 3212 O O . ASP A 1 397 ? 24.982 7.362 -26.820 1.00 95.69 397 ASP A O 1
ATOM 3216 N N . LEU A 1 398 ? 23.412 8.108 -28.240 1.00 96.56 398 LEU A N 1
ATOM 3217 C CA . LEU A 1 398 ? 22.533 6.942 -28.109 1.00 96.56 398 LEU A CA 1
ATOM 3218 C C . LEU A 1 398 ? 23.181 5.675 -28.672 1.00 96.56 398 LEU A C 1
ATOM 3220 O O . LEU A 1 398 ? 23.124 4.639 -28.022 1.00 96.56 398 LEU A O 1
ATOM 3224 N N . ILE A 1 399 ? 23.839 5.745 -29.832 1.00 96.75 399 ILE A N 1
ATOM 3225 C CA . ILE A 1 399 ? 24.573 4.608 -30.405 1.00 96.75 399 ILE A CA 1
ATOM 3226 C C . ILE A 1 399 ? 25.667 4.157 -29.439 1.00 96.75 399 ILE A C 1
ATOM 3228 O O . ILE A 1 399 ? 25.772 2.967 -29.155 1.00 96.75 399 ILE A O 1
ATOM 3232 N N . ARG A 1 400 ? 26.451 5.092 -28.885 1.00 94.88 400 ARG A N 1
ATOM 3233 C CA . ARG A 1 400 ? 27.461 4.764 -27.866 1.00 94.88 400 ARG A CA 1
ATOM 3234 C C . ARG A 1 400 ? 26.829 4.085 -26.656 1.00 94.88 400 ARG A C 1
ATOM 3236 O O . ARG A 1 400 ? 27.363 3.085 -26.194 1.00 94.88 400 ARG A O 1
ATOM 3243 N N . LEU A 1 401 ? 25.692 4.591 -26.179 1.00 94.62 401 LEU A N 1
ATOM 3244 C CA . LEU A 1 401 ? 24.967 4.010 -25.052 1.00 94.62 401 LEU A CA 1
ATOM 3245 C C . LEU A 1 401 ? 24.465 2.587 -25.358 1.00 94.62 401 LEU A C 1
ATOM 3247 O O . LEU A 1 401 ? 24.692 1.686 -24.562 1.00 94.62 401 LEU A O 1
ATOM 3251 N N . VAL A 1 402 ? 23.848 2.361 -26.520 1.00 95.56 402 VAL A N 1
ATOM 3252 C CA . VAL A 1 402 ? 23.377 1.037 -26.971 1.00 95.56 402 VAL A CA 1
ATOM 3253 C C . VAL A 1 402 ? 24.542 0.059 -27.145 1.00 95.56 402 VAL A C 1
ATOM 3255 O O . VAL A 1 402 ? 24.424 -1.111 -26.791 1.00 95.56 402 VAL A O 1
ATOM 3258 N N . ARG A 1 403 ? 25.701 0.531 -27.620 1.00 93.94 403 ARG A N 1
ATOM 3259 C CA . ARG A 1 403 ? 26.924 -0.277 -27.756 1.00 93.94 403 ARG A CA 1
ATOM 3260 C C . ARG A 1 403 ? 27.517 -0.747 -26.431 1.00 93.94 403 ARG A C 1
ATOM 3262 O O . ARG A 1 403 ? 28.185 -1.780 -26.430 1.00 93.94 403 ARG A O 1
ATOM 3269 N N . VAL A 1 404 ? 27.292 -0.026 -25.326 1.00 92.12 404 VAL A N 1
ATOM 3270 C CA . VAL A 1 404 ? 27.680 -0.509 -23.985 1.00 92.12 404 VAL A CA 1
ATOM 3271 C C . VAL A 1 404 ? 27.016 -1.860 -23.702 1.00 92.12 404 VAL A C 1
ATOM 3273 O O . VAL A 1 404 ? 27.652 -2.736 -23.113 1.00 92.12 404 VAL A O 1
ATOM 3276 N N . GLY A 1 405 ? 25.797 -2.048 -24.212 1.00 90.69 405 GLY A N 1
ATOM 3277 C CA . GLY A 1 405 ? 25.032 -3.280 -24.112 1.00 90.69 405 GLY A CA 1
ATOM 3278 C C . GLY A 1 405 ? 24.062 -3.297 -22.936 1.00 90.69 405 GLY A C 1
ATOM 3279 O O . GLY A 1 405 ? 23.851 -2.297 -22.247 1.00 90.69 405 GLY A O 1
ATOM 3280 N N . SER A 1 406 ? 23.471 -4.465 -22.728 1.00 93.38 406 SER A N 1
ATOM 3281 C CA . SER A 1 406 ? 22.595 -4.793 -21.608 1.00 93.38 406 SER A CA 1
ATOM 3282 C C . SER A 1 406 ? 23.202 -5.937 -20.790 1.00 93.38 406 SER A C 1
ATOM 3284 O O . SER A 1 406 ? 24.259 -6.477 -21.124 1.00 93.38 406 SER A O 1
ATOM 3286 N N . ILE A 1 407 ? 22.512 -6.365 -19.734 1.00 90.31 407 ILE A N 1
ATOM 3287 C CA . ILE A 1 407 ? 22.864 -7.595 -19.008 1.00 90.31 407 ILE A CA 1
ATOM 3288 C C . ILE A 1 407 ? 22.857 -8.854 -19.898 1.00 90.31 407 ILE A C 1
ATOM 3290 O O . ILE A 1 407 ? 23.423 -9.867 -19.497 1.00 90.31 407 ILE A O 1
ATOM 3294 N N . GLN A 1 408 ? 22.245 -8.801 -21.089 1.00 90.06 408 GLN A N 1
ATOM 3295 C CA . GLN A 1 408 ? 22.237 -9.900 -22.063 1.00 90.06 408 GLN A CA 1
ATOM 3296 C C . GLN A 1 408 ? 23.412 -9.852 -23.051 1.00 90.06 408 GLN A C 1
ATOM 3298 O O . GLN A 1 408 ? 23.550 -10.739 -23.888 1.00 90.06 408 GLN A O 1
ATOM 3303 N N . GLY A 1 409 ? 24.272 -8.833 -22.968 1.00 90.88 409 GLY A N 1
ATOM 3304 C CA . GLY A 1 409 ? 25.452 -8.699 -23.815 1.00 90.88 409 GLY A CA 1
ATOM 3305 C C . GLY A 1 409 ? 25.457 -7.412 -24.629 1.00 90.88 409 GLY A C 1
ATOM 3306 O O . GLY A 1 409 ? 24.862 -6.406 -24.252 1.00 90.88 409 GLY A O 1
ATOM 3307 N N . ARG A 1 410 ? 26.184 -7.425 -25.747 1.00 92.06 410 ARG A N 1
ATOM 3308 C CA . ARG A 1 410 ? 26.415 -6.249 -26.596 1.00 92.06 410 ARG A CA 1
ATOM 3309 C C . ARG A 1 410 ? 25.865 -6.482 -27.999 1.00 92.06 410 ARG A C 1
ATOM 3311 O O . ARG A 1 410 ? 25.923 -7.619 -28.463 1.00 92.06 410 ARG A O 1
ATOM 3318 N N . PRO A 1 411 ? 25.371 -5.432 -28.676 1.00 92.19 411 PRO A N 1
ATOM 3319 C CA . PRO A 1 411 ? 24.914 -5.555 -30.054 1.00 92.19 411 PRO A CA 1
ATOM 3320 C C . PRO A 1 411 ? 26.091 -5.883 -30.980 1.00 92.19 411 PRO A C 1
ATOM 3322 O O . PRO A 1 411 ? 27.153 -5.261 -30.886 1.00 92.19 411 PRO A O 1
ATOM 3325 N N . ASP A 1 412 ? 25.887 -6.817 -31.903 1.00 91.94 412 ASP A N 1
ATOM 3326 C CA . ASP A 1 412 ? 26.828 -7.094 -32.979 1.00 91.94 412 ASP A CA 1
ATOM 3327 C C . ASP A 1 412 ? 26.681 -6.036 -34.085 1.00 91.94 412 ASP A C 1
ATOM 3329 O O . ASP A 1 412 ? 25.601 -5.785 -34.624 1.00 91.94 412 ASP A O 1
ATOM 3333 N N . LEU A 1 413 ? 27.793 -5.375 -34.406 1.00 92.56 413 LEU A N 1
ATOM 3334 C CA . LEU A 1 413 ? 27.856 -4.330 -35.431 1.00 92.56 413 LEU A CA 1
ATOM 3335 C C . LEU A 1 413 ? 27.811 -4.904 -36.856 1.00 92.56 413 LEU A C 1
ATOM 3337 O O . LEU A 1 413 ? 27.621 -4.150 -37.813 1.00 92.56 413 LEU A O 1
ATOM 3341 N N . THR A 1 414 ? 27.995 -6.218 -36.998 1.00 93.88 414 THR A N 1
ATOM 3342 C CA . THR A 1 414 ? 27.946 -6.936 -38.274 1.00 93.88 414 THR A CA 1
ATOM 3343 C C . THR A 1 414 ? 26.550 -7.450 -38.623 1.00 93.88 414 THR A C 1
ATOM 3345 O O . THR A 1 414 ? 26.316 -7.784 -39.787 1.00 93.88 414 THR A O 1
ATOM 3348 N N . THR A 1 415 ? 25.612 -7.455 -37.665 1.00 94.19 415 THR A N 1
ATOM 3349 C CA . THR A 1 415 ? 24.201 -7.790 -37.905 1.00 94.19 415 THR A CA 1
ATOM 3350 C C . THR A 1 415 ? 23.613 -6.882 -38.980 1.00 94.19 415 THR A C 1
ATOM 3352 O O . THR A 1 415 ? 23.877 -5.675 -39.016 1.00 94.19 415 THR A O 1
ATOM 3355 N N . ARG A 1 416 ? 22.811 -7.479 -39.861 1.00 95.44 416 ARG A N 1
ATOM 3356 C CA . ARG A 1 416 ? 22.197 -6.820 -41.013 1.00 95.44 416 ARG A CA 1
ATOM 3357 C C . ARG A 1 416 ? 20.699 -6.639 -40.787 1.00 95.44 416 ARG A C 1
ATOM 3359 O O . ARG A 1 416 ? 20.052 -7.514 -40.218 1.00 95.44 416 ARG A O 1
ATOM 3366 N N . ASP A 1 417 ? 20.148 -5.523 -41.240 1.00 95.12 417 ASP A N 1
ATOM 3367 C CA . ASP A 1 417 ? 18.702 -5.307 -41.293 1.00 95.12 417 ASP A CA 1
ATOM 3368 C C . ASP A 1 417 ? 18.026 -6.163 -42.379 1.00 95.12 417 ASP A C 1
ATOM 3370 O O . ASP A 1 417 ? 18.676 -6.878 -43.141 1.00 95.12 417 ASP A O 1
ATOM 3374 N N . GLU A 1 418 ? 16.704 -6.061 -42.507 1.00 94.12 418 GLU A N 1
ATOM 3375 C CA . GLU A 1 418 ? 15.918 -6.739 -43.548 1.00 94.12 418 GLU A CA 1
ATOM 3376 C C . GLU A 1 418 ? 16.329 -6.422 -44.992 1.00 94.12 418 GLU A C 1
ATOM 3378 O O . GLU A 1 418 ? 15.989 -7.187 -45.890 1.00 94.12 418 GLU A O 1
ATOM 3383 N N . ARG A 1 419 ? 17.091 -5.351 -45.233 1.00 95.81 419 ARG A N 1
ATOM 3384 C CA . ARG A 1 419 ? 17.632 -4.989 -46.551 1.00 95.81 419 ARG A CA 1
ATOM 3385 C C . ARG A 1 419 ? 19.060 -5.502 -46.753 1.00 95.81 419 ARG A C 1
ATOM 3387 O O . ARG A 1 419 ? 19.702 -5.150 -47.741 1.00 95.81 419 ARG A O 1
ATOM 3394 N N . GLY A 1 420 ? 19.574 -6.308 -45.823 1.00 94.94 420 GLY A N 1
ATOM 3395 C CA . GLY A 1 420 ? 20.932 -6.838 -45.854 1.00 94.94 420 GLY A CA 1
ATOM 3396 C C . GLY A 1 420 ? 22.006 -5.799 -45.515 1.00 94.94 420 GLY A C 1
ATOM 3397 O O . GLY A 1 420 ? 23.182 -6.038 -45.797 1.00 94.94 420 GLY A O 1
ATOM 3398 N N . LYS A 1 421 ? 21.640 -4.654 -44.925 1.00 95.94 421 LYS A N 1
ATOM 3399 C CA . LYS A 1 421 ? 22.563 -3.554 -44.615 1.00 95.94 421 LYS A CA 1
ATOM 3400 C C . LYS A 1 421 ? 22.980 -3.607 -43.156 1.00 95.94 421 LYS A C 1
ATOM 3402 O O . LYS A 1 421 ? 22.157 -3.808 -42.276 1.00 95.94 421 LYS A O 1
ATOM 3407 N N . THR A 1 422 ? 24.266 -3.400 -42.894 1.00 96.12 422 THR A N 1
ATOM 3408 C CA . THR A 1 422 ? 24.757 -3.153 -41.532 1.00 96.12 422 THR A CA 1
ATOM 3409 C C . THR A 1 422 ? 24.430 -1.724 -41.100 1.00 96.12 422 THR A C 1
ATOM 3411 O O . THR A 1 422 ? 24.212 -0.845 -41.938 1.00 96.12 422 THR A O 1
ATOM 3414 N N . ALA A 1 423 ? 24.501 -1.441 -39.799 1.00 96.06 423 ALA A N 1
ATOM 3415 C CA . ALA A 1 423 ? 24.227 -0.103 -39.273 1.00 96.06 423 ALA A CA 1
ATOM 3416 C C . ALA A 1 423 ? 25.139 0.973 -39.896 1.00 96.06 423 ALA A C 1
ATOM 3418 O O . ALA A 1 423 ? 24.689 2.072 -40.215 1.00 96.06 423 ALA A O 1
ATOM 3419 N N . ILE A 1 424 ? 26.417 0.656 -40.139 1.00 96.62 424 ILE A N 1
ATOM 3420 C CA . ILE A 1 424 ? 27.339 1.578 -40.819 1.00 96.62 424 ILE A CA 1
ATOM 3421 C C . ILE A 1 424 ? 26.978 1.786 -42.296 1.00 96.62 424 ILE A C 1
ATOM 3423 O O . ILE A 1 424 ? 27.100 2.904 -42.797 1.00 96.62 424 ILE A O 1
ATOM 3427 N N . ALA A 1 425 ? 26.501 0.747 -42.990 1.00 96.50 425 ALA A N 1
ATOM 3428 C CA . ALA A 1 425 ? 26.030 0.869 -44.367 1.00 96.50 425 ALA A CA 1
ATOM 3429 C C . ALA A 1 425 ? 24.767 1.744 -44.446 1.00 96.50 425 ALA A C 1
ATOM 3431 O O . ALA A 1 425 ? 24.694 2.626 -45.300 1.00 96.50 425 ALA A O 1
ATOM 3432 N N . LEU A 1 426 ? 23.834 1.579 -43.504 1.00 96.75 426 LEU A N 1
ATOM 3433 C CA . LEU A 1 426 ? 22.625 2.397 -43.404 1.00 96.75 426 LEU A CA 1
ATOM 3434 C C . LEU A 1 426 ? 22.949 3.873 -43.098 1.00 96.75 426 LEU A C 1
ATOM 3436 O O . LEU A 1 426 ? 22.414 4.784 -43.727 1.00 96.75 426 LEU A O 1
ATOM 3440 N N . ALA A 1 427 ? 23.893 4.141 -42.187 1.00 97.19 427 ALA A N 1
ATOM 3441 C CA . ALA A 1 427 ? 24.353 5.506 -41.912 1.00 97.19 427 ALA A CA 1
ATOM 3442 C C . ALA A 1 427 ? 25.051 6.159 -43.123 1.00 97.19 427 ALA A C 1
ATOM 3444 O O . ALA A 1 427 ? 24.960 7.375 -43.304 1.00 97.19 427 ALA A O 1
ATOM 3445 N N . ARG A 1 428 ? 25.757 5.374 -43.954 1.00 96.44 428 ARG A N 1
ATOM 3446 C CA . ARG A 1 428 ? 26.362 5.842 -45.215 1.00 96.44 428 ARG A CA 1
ATOM 3447 C C . ARG A 1 428 ? 25.313 6.225 -46.244 1.00 96.44 428 ARG A C 1
ATOM 3449 O O . ARG A 1 428 ? 25.405 7.313 -46.799 1.00 96.44 428 ARG A O 1
ATOM 3456 N N . GLU A 1 429 ? 24.316 5.374 -46.444 1.00 96.19 429 GLU A N 1
ATOM 3457 C CA . GLU A 1 429 ? 23.204 5.632 -47.361 1.00 96.19 429 GLU A CA 1
ATOM 3458 C C . GLU A 1 429 ? 22.472 6.940 -47.039 1.00 96.19 429 GLU A C 1
ATOM 3460 O O . GLU A 1 429 ? 22.164 7.711 -47.943 1.00 96.19 429 GLU A O 1
ATOM 3465 N N . HIS A 1 430 ? 22.254 7.236 -45.756 1.00 95.88 430 HIS A N 1
ATOM 3466 C CA . HIS A 1 430 ? 21.597 8.476 -45.335 1.00 95.88 430 HIS A CA 1
ATOM 3467 C C . HIS A 1 430 ? 22.535 9.695 -45.207 1.00 95.88 430 HIS A C 1
ATOM 3469 O O . HIS A 1 430 ? 22.072 10.786 -44.869 1.00 95.88 430 HIS A O 1
ATOM 3475 N N . GLY A 1 431 ? 23.844 9.548 -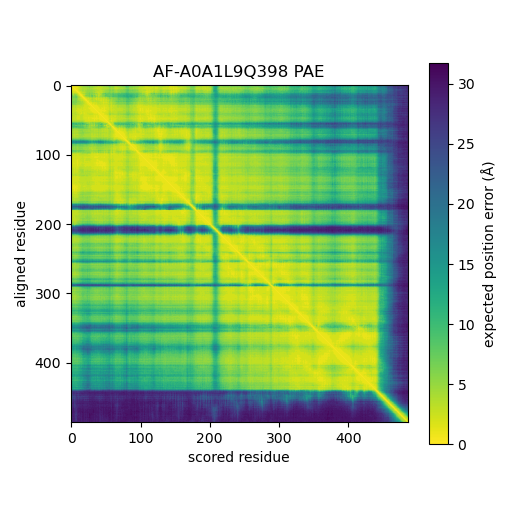45.451 1.00 95.94 431 GLY A N 1
ATOM 3476 C CA . GLY A 1 431 ? 24.814 10.651 -45.366 1.00 95.94 431 GLY A CA 1
ATOM 3477 C C . GLY A 1 431 ? 25.115 11.137 -43.938 1.00 95.94 431 GLY A C 1
ATOM 3478 O O . GLY A 1 431 ? 25.387 12.320 -43.718 1.00 95.94 431 GLY A O 1
ATOM 3479 N N . TYR A 1 432 ? 25.051 10.254 -42.937 1.00 96.56 432 TYR A N 1
ATOM 3480 C CA . TYR A 1 432 ? 25.295 10.580 -41.523 1.00 96.56 432 TYR A CA 1
ATOM 3481 C C . TYR A 1 432 ? 26.728 10.260 -41.087 1.00 96.56 432 TYR A C 1
ATOM 3483 O O . TYR A 1 432 ? 26.962 9.435 -40.203 1.00 96.56 432 TYR A O 1
ATOM 3491 N N . HIS A 1 433 ? 27.697 10.941 -41.704 1.00 93.12 433 HIS A N 1
ATOM 3492 C CA . HIS A 1 433 ? 29.131 10.760 -41.441 1.00 93.12 433 HIS A CA 1
ATOM 3493 C C . HIS A 1 433 ? 29.517 10.968 -39.968 1.00 93.12 433 HIS A C 1
ATOM 3495 O O . HIS A 1 433 ? 30.426 10.315 -39.463 1.00 93.12 433 HIS A O 1
ATOM 3501 N N . GLU A 1 434 ? 28.791 11.823 -39.243 1.00 91.25 434 GLU A N 1
ATOM 3502 C CA . GLU A 1 434 ? 29.037 12.107 -37.826 1.00 91.25 434 GLU A CA 1
ATOM 3503 C C . GLU A 1 434 ? 28.810 10.891 -36.911 1.00 91.25 434 GLU A C 1
ATOM 3505 O O . GLU A 1 434 ? 29.269 10.886 -35.768 1.00 91.25 434 GLU A O 1
ATOM 3510 N N . LEU A 1 435 ? 28.121 9.853 -37.399 1.00 95.19 435 LEU A N 1
ATOM 3511 C CA . LEU A 1 435 ? 27.885 8.619 -36.653 1.00 95.19 435 LEU A CA 1
ATOM 3512 C C . LEU A 1 435 ? 29.019 7.598 -36.804 1.00 95.19 435 LEU A C 1
ATOM 3514 O O . LEU A 1 435 ? 29.065 6.651 -36.024 1.00 95.19 435 LEU A O 1
ATOM 3518 N N . TYR A 1 436 ? 29.938 7.758 -37.765 1.00 93.69 436 TYR A N 1
ATOM 3519 C CA . TYR A 1 436 ? 30.932 6.720 -38.086 1.00 93.69 436 TYR A CA 1
ATOM 3520 C C . TYR A 1 436 ? 31.842 6.408 -36.903 1.00 93.69 436 TYR A C 1
ATOM 3522 O O . TYR A 1 436 ? 31.974 5.247 -36.536 1.00 93.69 436 TYR A O 1
ATOM 3530 N N . ALA A 1 437 ? 32.327 7.433 -36.200 1.00 90.12 437 ALA A N 1
ATOM 3531 C CA . ALA A 1 437 ? 33.118 7.243 -34.984 1.00 90.12 437 ALA A CA 1
ATOM 3532 C C . ALA A 1 437 ? 32.354 6.483 -33.878 1.00 90.12 437 ALA A C 1
ATOM 3534 O O . ALA A 1 437 ? 32.955 5.798 -33.057 1.00 90.12 437 ALA A O 1
ATOM 3535 N N . ALA A 1 438 ? 31.020 6.590 -33.834 1.00 90.44 438 ALA A N 1
ATOM 3536 C CA . ALA A 1 438 ? 30.190 5.836 -32.894 1.00 90.44 438 ALA A CA 1
ATOM 3537 C C . ALA A 1 438 ? 29.875 4.410 -33.382 1.00 90.44 438 ALA A C 1
ATOM 3539 O O . ALA A 1 438 ? 29.497 3.576 -32.563 1.00 90.44 438 ALA A O 1
ATOM 3540 N N . LEU A 1 439 ? 30.043 4.113 -34.672 1.00 91.62 439 LEU A N 1
ATOM 3541 C CA . LEU A 1 439 ? 29.748 2.822 -35.306 1.00 91.62 439 LEU A CA 1
ATOM 3542 C C . LEU A 1 439 ? 31.001 1.983 -35.586 1.00 91.62 439 LEU A C 1
ATOM 3544 O O . LEU A 1 439 ? 30.889 0.783 -35.812 1.00 91.62 439 LEU A O 1
ATOM 3548 N N . GLU A 1 440 ? 32.186 2.584 -35.549 1.00 87.88 440 GLU A N 1
ATOM 3549 C CA . GLU A 1 440 ? 33.450 1.874 -35.706 1.00 87.88 440 GLU A CA 1
ATOM 3550 C C . GLU A 1 440 ? 33.798 1.052 -34.450 1.00 87.88 440 GLU A C 1
ATOM 3552 O O . GLU A 1 440 ? 33.554 1.488 -33.313 1.00 87.88 440 GLU A O 1
ATOM 3557 N N . PRO A 1 441 ? 34.375 -0.149 -34.616 1.00 72.75 441 PRO A N 1
ATOM 3558 C CA . PRO A 1 441 ? 34.787 -0.996 -33.505 1.00 72.75 441 PRO A CA 1
ATOM 3559 C C . PRO A 1 441 ? 36.002 -0.396 -32.772 1.00 72.75 441 PRO A C 1
ATOM 3561 O O . PRO A 1 441 ? 37.141 -0.773 -33.011 1.00 72.75 441 PRO A O 1
ATOM 3564 N N . SER A 1 442 ? 35.778 0.551 -31.858 1.00 67.44 442 SER A N 1
ATOM 3565 C CA . SER A 1 442 ? 36.786 0.958 -30.868 1.00 67.44 442 SER A CA 1
ATOM 3566 C C . SER A 1 442 ? 36.831 0.003 -29.667 1.00 67.44 442 SER A C 1
ATOM 3568 O O . SER A 1 442 ? 35.780 -0.523 -29.278 1.00 67.44 442 SER A O 1
ATOM 3570 N N . PRO A 1 443 ? 38.003 -0.172 -29.021 1.00 57.94 443 PRO A N 1
ATOM 3571 C CA . PRO A 1 443 ? 38.090 -0.819 -27.717 1.00 57.94 443 PRO A CA 1
ATOM 3572 C C . PRO A 1 443 ? 37.303 0.021 -26.703 1.00 57.94 443 PRO A C 1
ATOM 3574 O O . PRO A 1 443 ? 37.704 1.124 -26.337 1.00 57.94 443 PRO A O 1
ATOM 3577 N N . LEU A 1 444 ? 36.127 -0.464 -26.301 1.00 56.12 444 LEU A N 1
ATOM 3578 C CA . LEU A 1 444 ? 35.325 0.195 -25.272 1.00 56.12 444 LEU A CA 1
ATOM 3579 C C . LEU A 1 444 ? 36.016 0.013 -23.909 1.00 56.12 444 LEU A C 1
ATOM 3581 O O . LEU A 1 444 ? 36.516 -1.083 -23.640 1.00 56.12 444 LEU A O 1
ATOM 3585 N N . PRO A 1 445 ? 36.030 1.034 -23.032 1.00 52.00 445 PRO A N 1
ATOM 3586 C CA . PRO A 1 445 ? 36.513 0.867 -21.665 1.00 52.00 445 PRO A CA 1
ATOM 3587 C C . PRO A 1 445 ? 35.723 -0.248 -20.964 1.00 52.00 445 PRO A C 1
ATOM 3589 O O . PRO A 1 445 ? 34.510 -0.372 -21.155 1.00 52.00 445 PRO A O 1
ATOM 3592 N N . ASN A 1 446 ? 36.411 -1.069 -20.164 1.00 43.41 446 ASN A N 1
ATOM 3593 C CA . ASN A 1 446 ? 35.786 -2.079 -19.308 1.00 43.41 446 ASN A CA 1
ATOM 3594 C C . ASN A 1 446 ? 34.901 -1.370 -18.273 1.00 43.41 446 ASN A C 1
ATOM 3596 O O . ASN A 1 446 ? 35.369 -0.947 -17.222 1.00 43.41 446 ASN A O 1
ATOM 3600 N N . ILE A 1 447 ? 33.623 -1.190 -18.595 1.00 51.94 447 ILE A N 1
ATOM 3601 C CA . ILE A 1 447 ? 32.614 -0.729 -17.647 1.00 51.94 447 ILE A CA 1
ATOM 3602 C C . ILE A 1 447 ? 31.987 -1.987 -17.056 1.00 51.94 447 ILE A C 1
ATOM 3604 O O . ILE A 1 447 ? 31.359 -2.763 -17.781 1.00 51.94 447 ILE A O 1
ATOM 3608 N N . GLU A 1 448 ? 32.187 -2.199 -15.756 1.00 44.03 448 GLU A N 1
ATOM 3609 C CA . GLU A 1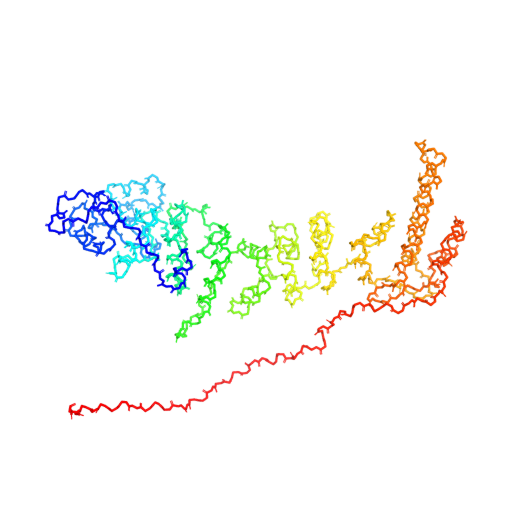 448 ? 31.517 -3.254 -14.999 1.00 44.03 448 GLU A CA 1
ATOM 3610 C C . GLU A 1 448 ? 29.998 -3.067 -15.122 1.00 44.03 448 GLU A C 1
ATOM 3612 O O . GLU A 1 448 ? 29.417 -2.117 -14.591 1.00 44.03 448 GLU A O 1
ATOM 3617 N N . ILE A 1 449 ? 29.342 -3.958 -15.869 1.00 52.28 449 ILE A N 1
ATOM 3618 C CA . ILE A 1 449 ? 27.883 -4.056 -15.870 1.00 52.28 449 ILE A CA 1
ATOM 3619 C C . ILE A 1 449 ? 27.506 -4.526 -14.460 1.00 52.28 449 ILE A C 1
ATOM 3621 O O . ILE A 1 449 ? 28.046 -5.545 -14.023 1.00 52.28 449 ILE A O 1
ATOM 3625 N N . PRO A 1 450 ? 26.632 -3.815 -13.721 1.00 45.41 450 PRO A N 1
ATOM 3626 C CA . PRO A 1 450 ? 26.288 -4.189 -12.357 1.00 45.41 450 PRO A CA 1
ATOM 3627 C C . PRO A 1 450 ? 25.806 -5.637 -12.335 1.00 45.41 450 PRO A C 1
ATOM 3629 O O . PRO A 1 450 ? 24.770 -5.970 -12.914 1.00 45.41 450 PRO A O 1
ATOM 3632 N N . ALA A 1 451 ? 26.584 -6.499 -11.680 1.00 39.59 451 ALA A N 1
ATOM 3633 C CA . ALA A 1 451 ? 26.232 -7.890 -11.492 1.00 39.59 451 ALA A CA 1
ATOM 3634 C C . ALA A 1 451 ? 24.921 -7.941 -10.705 1.00 39.59 451 ALA A C 1
ATOM 3636 O O . ALA A 1 451 ? 24.879 -7.680 -9.499 1.00 39.59 451 ALA A O 1
ATOM 3637 N N . VAL A 1 452 ? 23.827 -8.278 -11.385 1.00 47.69 452 VAL A N 1
ATOM 3638 C CA . VAL A 1 452 ? 22.628 -8.745 -10.700 1.00 47.69 452 VAL A CA 1
ATOM 3639 C C . VAL A 1 452 ? 23.064 -10.024 -10.000 1.00 47.69 452 VAL A C 1
ATOM 3641 O O . VAL A 1 452 ? 23.391 -11.009 -10.662 1.00 47.69 452 VAL A O 1
ATOM 3644 N N . ARG A 1 453 ? 23.142 -10.003 -8.663 1.00 39.97 453 ARG A N 1
ATOM 3645 C CA . ARG A 1 453 ? 23.314 -11.223 -7.870 1.00 39.97 453 ARG A CA 1
ATOM 3646 C C . ARG A 1 453 ? 22.170 -12.159 -8.259 1.00 39.97 453 ARG A C 1
ATOM 3648 O O . ARG A 1 453 ? 21.069 -12.014 -7.733 1.00 39.97 453 ARG A O 1
ATOM 3655 N N . ARG A 1 454 ? 22.418 -13.095 -9.182 1.00 41.59 454 ARG A N 1
ATOM 3656 C CA . ARG A 1 454 ? 21.543 -14.242 -9.426 1.00 41.59 454 ARG A CA 1
ATOM 3657 C C . ARG A 1 454 ? 21.446 -14.977 -8.094 1.00 41.59 454 ARG A C 1
ATOM 3659 O O . ARG A 1 454 ? 22.359 -15.702 -7.712 1.00 41.59 454 ARG A O 1
ATOM 3666 N N . ARG A 1 455 ? 20.370 -14.732 -7.346 1.00 44.69 455 ARG A N 1
ATOM 3667 C CA . ARG A 1 455 ? 20.050 -15.494 -6.131 1.00 44.69 455 ARG A CA 1
ATOM 3668 C C . ARG A 1 455 ? 19.643 -16.934 -6.449 1.00 44.69 455 ARG A C 1
ATOM 3670 O O . ARG A 1 455 ? 19.560 -17.737 -5.532 1.00 44.69 455 ARG A O 1
ATOM 3677 N N . ASP A 1 456 ? 19.506 -17.277 -7.726 1.00 42.59 456 ASP A N 1
ATOM 3678 C CA . ASP A 1 456 ? 19.141 -18.619 -8.180 1.00 42.59 456 ASP A CA 1
ATOM 3679 C C . ASP A 1 456 ? 20.250 -19.670 -7.963 1.00 42.59 456 ASP A C 1
ATOM 3681 O O . ASP A 1 456 ? 20.012 -20.853 -8.168 1.00 42.59 456 ASP A O 1
ATOM 3685 N N . ALA A 1 457 ? 21.449 -19.277 -7.507 1.00 37.69 457 ALA A N 1
ATOM 3686 C CA . ALA A 1 457 ? 22.537 -20.214 -7.196 1.00 37.69 457 ALA A CA 1
ATOM 3687 C C . ALA A 1 457 ? 22.619 -20.643 -5.713 1.00 37.69 457 ALA A C 1
ATOM 3689 O O . ALA A 1 457 ? 23.450 -21.480 -5.374 1.00 37.69 457 ALA A O 1
ATOM 3690 N N . LEU A 1 458 ? 21.783 -20.096 -4.820 1.00 35.88 458 LEU A N 1
ATOM 3691 C CA . LEU A 1 458 ? 21.750 -20.464 -3.396 1.00 35.88 458 LEU A CA 1
ATOM 3692 C C . LEU A 1 458 ? 20.306 -20.472 -2.874 1.00 35.88 458 LEU A C 1
ATOM 3694 O O . LEU A 1 458 ? 19.951 -19.745 -1.949 1.00 35.88 458 LEU A O 1
ATOM 3698 N N . MET A 1 459 ? 19.460 -21.301 -3.479 1.00 34.22 459 MET A N 1
ATOM 3699 C CA . MET A 1 459 ? 18.318 -21.869 -2.768 1.00 34.22 459 MET A CA 1
ATOM 3700 C C . MET A 1 459 ? 18.838 -23.124 -2.058 1.00 34.22 459 MET A C 1
ATOM 3702 O O . MET A 1 459 ? 19.064 -24.130 -2.735 1.00 34.22 459 MET A O 1
ATOM 3706 N N . PRO A 1 460 ? 19.088 -23.116 -0.733 1.00 35.28 460 PRO A N 1
ATOM 3707 C CA . PRO A 1 460 ? 19.113 -24.382 -0.021 1.00 35.28 460 PRO A CA 1
ATOM 3708 C C . PRO A 1 460 ? 17.741 -25.011 -0.261 1.00 35.28 460 PRO A C 1
ATOM 3710 O O . PRO A 1 460 ? 16.719 -24.351 -0.069 1.00 35.28 460 PRO A O 1
ATOM 3713 N N . GLN A 1 461 ? 17.713 -26.254 -0.741 1.00 31.95 461 GLN A N 1
ATOM 3714 C CA . GLN A 1 461 ? 16.486 -27.033 -0.714 1.00 31.95 461 GLN A CA 1
ATOM 3715 C C . GLN A 1 461 ? 15.969 -26.976 0.724 1.00 31.95 461 GLN A C 1
ATOM 3717 O O . GLN A 1 461 ? 16.597 -27.523 1.631 1.00 31.95 461 GLN A O 1
ATOM 3722 N N . LEU A 1 462 ? 14.867 -26.257 0.939 1.00 36.31 462 LEU A N 1
ATOM 3723 C CA . LEU A 1 462 ? 14.080 -26.370 2.153 1.00 36.31 462 LEU A CA 1
ATOM 3724 C C . LEU A 1 462 ? 13.538 -27.797 2.143 1.00 36.31 462 LEU A C 1
ATOM 3726 O O . LEU A 1 462 ? 12.478 -28.078 1.589 1.00 36.31 462 LEU A O 1
ATOM 3730 N N . GLN A 1 463 ? 14.326 -28.718 2.703 1.00 35.00 463 GLN A N 1
ATOM 3731 C CA . GLN A 1 463 ? 13.800 -29.963 3.226 1.00 35.00 463 GLN A CA 1
ATOM 3732 C C . GLN A 1 463 ? 12.630 -29.574 4.119 1.00 35.00 463 GLN A C 1
ATOM 3734 O O . GLN A 1 463 ? 12.792 -28.786 5.055 1.00 35.00 463 GLN A O 1
ATOM 3739 N N . GLN A 1 464 ? 11.452 -30.100 3.790 1.00 36.91 464 GLN A N 1
ATOM 3740 C CA . GLN A 1 464 ? 10.308 -30.092 4.687 1.00 36.91 464 GLN A CA 1
ATOM 3741 C C . GLN A 1 464 ? 10.804 -30.460 6.092 1.00 36.91 464 GLN A C 1
ATOM 3743 O O . GLN A 1 464 ? 11.538 -31.448 6.220 1.00 36.91 464 GLN A O 1
ATOM 3748 N N . PRO A 1 465 ? 10.469 -29.694 7.144 1.00 35.47 465 PRO A N 1
ATOM 3749 C CA . PRO A 1 465 ? 10.830 -30.088 8.489 1.00 35.47 465 PRO A CA 1
ATOM 3750 C C . PRO A 1 465 ? 10.047 -31.359 8.818 1.00 35.47 465 PRO A C 1
ATOM 3752 O O . PRO A 1 465 ? 8.873 -31.322 9.176 1.00 35.47 465 PRO A O 1
ATOM 3755 N N . GLY A 1 466 ? 10.711 -32.506 8.670 1.00 34.28 466 GLY A N 1
ATOM 3756 C CA . GLY A 1 466 ? 10.261 -33.752 9.262 1.00 34.28 466 GLY A CA 1
ATOM 3757 C C . GLY A 1 466 ? 10.074 -33.513 10.753 1.00 34.28 466 GLY A C 1
ATOM 3758 O O . GLY A 1 466 ? 10.999 -33.051 11.427 1.00 34.28 466 GLY A O 1
ATOM 3759 N N . ALA A 1 467 ? 8.865 -33.788 11.237 1.00 39.47 467 ALA A N 1
ATOM 3760 C CA . ALA A 1 467 ? 8.468 -33.668 12.628 1.00 39.47 467 ALA A CA 1
ATOM 3761 C C . ALA A 1 467 ? 9.511 -34.321 13.551 1.00 39.47 467 ALA A C 1
ATOM 3763 O O . ALA A 1 467 ? 9.548 -35.538 13.727 1.00 39.47 467 ALA A O 1
ATOM 3764 N N . ARG A 1 468 ? 10.383 -33.505 14.149 1.00 32.97 468 ARG A N 1
ATOM 3765 C CA . ARG A 1 468 ? 11.247 -33.920 15.253 1.00 32.97 468 ARG A CA 1
ATOM 3766 C C . ARG A 1 468 ? 10.558 -33.536 16.546 1.00 32.97 468 ARG A C 1
ATOM 3768 O O . ARG A 1 468 ? 10.666 -32.408 17.008 1.00 32.97 468 ARG A O 1
ATOM 3775 N N . ILE A 1 469 ? 9.865 -34.514 17.115 1.00 38.91 469 ILE A N 1
ATOM 3776 C CA . ILE A 1 469 ? 9.446 -34.530 18.514 1.00 38.91 469 ILE A CA 1
ATOM 3777 C C . ILE A 1 469 ? 10.722 -34.470 19.373 1.00 38.91 469 ILE A C 1
ATOM 3779 O O . ILE A 1 469 ? 11.528 -35.403 19.300 1.00 38.91 469 ILE A O 1
ATOM 3783 N N . PRO A 1 470 ? 10.952 -33.432 20.197 1.00 37.88 470 PRO A N 1
ATOM 3784 C CA . PRO A 1 470 ? 11.996 -33.488 21.205 1.00 37.88 470 PRO A CA 1
ATOM 3785 C C . PRO A 1 470 ? 11.494 -34.344 22.367 1.00 37.88 470 PRO A C 1
ATOM 3787 O O . PRO A 1 470 ? 10.466 -34.059 22.986 1.00 37.88 470 PRO A O 1
ATOM 3790 N N . ALA A 1 471 ? 12.227 -35.415 22.653 1.00 34.84 471 ALA A N 1
ATOM 3791 C CA . ALA A 1 471 ? 12.010 -36.248 23.818 1.00 34.84 471 ALA A CA 1
ATOM 3792 C C . ALA A 1 471 ? 12.101 -35.415 25.110 1.00 34.84 471 ALA A C 1
ATOM 3794 O O . ALA A 1 471 ? 13.041 -34.650 25.327 1.00 34.84 471 ALA A O 1
ATOM 3795 N N . ARG A 1 472 ? 11.098 -35.613 25.971 1.00 41.19 472 ARG A N 1
ATOM 3796 C CA . ARG A 1 472 ? 11.051 -35.206 27.379 1.00 41.19 472 ARG A CA 1
ATOM 3797 C C . ARG A 1 472 ? 12.366 -35.510 28.095 1.00 41.19 472 ARG A C 1
ATOM 3799 O O . ARG A 1 472 ? 12.850 -36.637 28.024 1.00 41.19 472 ARG A O 1
ATOM 3806 N N . GLY A 1 473 ? 12.831 -34.579 28.927 1.00 38.47 473 GLY A N 1
ATOM 3807 C CA . GLY A 1 473 ? 13.841 -34.929 29.917 1.00 38.47 473 GLY A CA 1
ATOM 3808 C C . GLY A 1 473 ? 14.497 -33.791 30.681 1.00 38.47 473 GLY A C 1
ATOM 3809 O O . GLY A 1 473 ? 15.714 -33.790 30.744 1.00 38.47 473 GLY A O 1
ATOM 3810 N N . HIS A 1 474 ? 13.753 -32.890 31.332 1.00 33.44 474 HIS A N 1
ATOM 3811 C CA . HIS A 1 474 ? 14.328 -32.157 32.468 1.00 33.44 474 HIS A CA 1
ATOM 3812 C C . HIS A 1 474 ? 13.366 -32.103 33.656 1.00 33.44 474 HIS A C 1
ATOM 3814 O O . HIS A 1 474 ? 12.272 -31.548 33.603 1.00 33.44 474 HIS A O 1
ATOM 3820 N N . ARG A 1 475 ? 13.808 -32.778 34.721 1.00 33.56 475 ARG A N 1
ATOM 3821 C CA . ARG A 1 475 ? 13.207 -32.845 36.050 1.00 33.56 475 ARG A CA 1
ATOM 3822 C C . ARG A 1 475 ? 13.316 -31.477 36.725 1.00 33.56 475 ARG A C 1
ATOM 3824 O O . ARG A 1 475 ? 14.415 -30.942 36.838 1.00 33.56 475 ARG A O 1
ATOM 3831 N N . TYR A 1 476 ? 12.202 -30.966 37.237 1.00 34.69 476 TYR A N 1
ATOM 3832 C CA . TYR A 1 476 ? 12.209 -29.929 38.267 1.00 34.69 476 TYR A CA 1
ATOM 3833 C C . TYR A 1 476 ? 12.642 -30.546 39.606 1.00 34.69 476 TYR A C 1
ATOM 3835 O O . TYR A 1 476 ? 12.128 -31.612 39.958 1.00 34.69 476 TYR A O 1
ATOM 3843 N N . PRO A 1 477 ? 13.511 -29.900 40.400 1.00 37.94 477 PRO A N 1
ATOM 3844 C CA . PRO A 1 477 ? 13.589 -30.181 41.820 1.00 37.94 477 PRO A CA 1
ATOM 3845 C C . PRO A 1 477 ? 12.430 -29.476 42.531 1.00 37.94 477 PRO A C 1
ATOM 3847 O O . PRO A 1 477 ? 12.231 -28.266 42.426 1.00 37.94 477 PRO A O 1
ATOM 3850 N N . THR A 1 478 ? 11.662 -30.270 43.262 1.00 33.72 478 THR A N 1
ATOM 3851 C CA . THR A 1 478 ? 10.621 -29.848 44.194 1.00 33.72 478 THR A CA 1
ATOM 3852 C C . THR A 1 478 ? 11.177 -29.027 45.358 1.00 33.72 478 THR A C 1
ATOM 3854 O O . THR A 1 478 ? 12.230 -29.328 45.916 1.00 33.72 478 THR A O 1
ATOM 3857 N N . ARG A 1 479 ? 10.380 -28.027 45.751 1.00 33.97 479 ARG A N 1
ATOM 3858 C CA . ARG A 1 479 ? 10.386 -27.284 47.021 1.00 33.97 479 ARG A CA 1
ATOM 3859 C C . ARG A 1 479 ? 10.809 -28.125 48.235 1.00 33.97 479 ARG A C 1
ATOM 3861 O O . ARG A 1 479 ? 10.263 -29.197 48.468 1.00 33.97 479 ARG A O 1
ATOM 3868 N N . SER A 1 480 ? 11.620 -27.526 49.103 1.00 31.92 480 SER A N 1
ATOM 3869 C CA . SER A 1 480 ? 11.661 -27.850 50.531 1.00 31.92 480 SER A CA 1
ATOM 3870 C C . SER A 1 480 ? 11.729 -26.548 51.328 1.00 31.92 480 SER A C 1
ATOM 3872 O O . SER A 1 480 ? 12.743 -25.855 51.347 1.00 31.92 480 SER A O 1
ATOM 3874 N N . SER A 1 481 ? 10.617 -26.230 51.979 1.00 39.84 481 SER A N 1
ATOM 3875 C CA . SER A 1 481 ? 10.494 -25.262 53.064 1.00 39.84 481 SER A CA 1
ATOM 3876 C C . SER A 1 481 ? 11.342 -25.668 54.271 1.00 39.84 481 SER A C 1
ATOM 3878 O O . SER A 1 481 ? 11.222 -26.806 54.726 1.00 39.84 481 SER A O 1
ATOM 3880 N N . ARG A 1 482 ? 12.073 -24.728 54.882 1.00 35.28 482 ARG A N 1
ATOM 3881 C CA . ARG A 1 482 ? 12.349 -24.763 56.326 1.00 35.28 482 ARG A CA 1
ATOM 3882 C C . ARG A 1 482 ? 12.557 -23.358 56.893 1.00 35.28 482 ARG A C 1
ATOM 3884 O O . ARG A 1 482 ? 13.504 -22.664 56.551 1.00 35.28 482 ARG A O 1
ATOM 3891 N N . LEU A 1 483 ? 11.623 -22.996 57.770 1.00 41.88 483 LEU A N 1
ATOM 3892 C CA . LEU A 1 483 ? 11.731 -21.992 58.825 1.00 41.88 483 LEU A CA 1
ATOM 3893 C C . LEU A 1 483 ? 12.811 -22.375 59.855 1.00 41.88 483 LEU A C 1
ATOM 3895 O O . LEU A 1 483 ? 12.968 -23.563 60.147 1.00 41.88 483 LEU A O 1
ATOM 3899 N N . ARG A 1 484 ? 13.438 -21.334 60.428 1.00 40.53 484 ARG A N 1
ATOM 3900 C CA . ARG A 1 484 ? 14.227 -21.167 61.681 1.00 40.53 484 ARG A CA 1
ATOM 3901 C C . ARG A 1 484 ? 15.409 -20.257 61.313 1.00 40.53 484 ARG A C 1
ATOM 3903 O O . ARG A 1 484 ? 16.131 -20.590 60.389 1.00 40.53 484 ARG A O 1
ATOM 3910 N N . GLY A 1 485 ? 15.660 -19.096 61.900 1.00 42.53 485 GLY A N 1
ATOM 3911 C CA . GLY A 1 485 ? 15.328 -18.562 63.213 1.00 42.53 485 GLY A CA 1
ATOM 3912 C C . GLY A 1 485 ? 16.627 -17.963 63.757 1.00 42.53 485 GLY A C 1
ATOM 3913 O O . GLY A 1 485 ? 17.521 -18.737 64.084 1.00 42.53 485 GLY A O 1
ATOM 3914 N N . ALA A 1 486 ? 16.729 -16.634 63.759 1.00 40.53 486 ALA A N 1
ATOM 3915 C CA . ALA A 1 486 ? 17.583 -15.765 64.576 1.00 40.53 486 ALA A CA 1
ATOM 3916 C C . ALA A 1 486 ? 17.300 -14.322 64.146 1.00 40.53 486 ALA A C 1
ATOM 3918 O O . ALA A 1 486 ? 17.371 -14.074 62.919 1.00 40.53 486 ALA A O 1
#

InterPro domains:
  IPR036770 Ankyrin repeat-containing domain superfamily [G3DSA:1.25.40.20] (76-443)
  IPR036770 Ankyrin repeat-containing domain superfamily [SSF48403] (101-440)

Foldseek 3Di:
DLVCLLVVHADDDDQDPDDQDDLVPLVPDDLVRLLVNLLRPLVCLQSSLVVQCVDPLRQVVPDWALALVSLVVLLCVQPVPDPFADLVSLVVSCPSHDDSVLVCLLVLSVSSQVSCVVVVNDQLLTDHNLFARSLVSNVVSVSVSSNSNSLSRCLQPLVSQQGFRGNCRHVHCVSPPQTRGPLSVCLVVPVVVSSLSSVVNNLPDDPDDDDPPRARDHDLVSLLSCLLEPELVSQCVCCVRRVDHSQPRDCVVPQAHSLLSNLNHPHLNSLVVCLVPHDLVRQQPAGDPRAGSLNSCVVSVVVSNNLSSLLSPHALAVVLLVCLLQLDALPPPSNLSSQQSHQPLAPPALEEDACWHSLSSLLVSLLVVLVCLVPDPPDDPVRSVVVNVVSLVSSLSVLLSSQVGHPNDGYHQNYAYPVRDGSVRSCVVSVSPSNVVSSDDDDDPPDPSPDSPPCVVDDPPPDDPDDDDDDDDDDDDDDDDDDDDD

Organism: NCBI:txid1036611

pLDDT: mean 85.59, std 17.53, range [31.92, 98.25]

Radius of gyration: 34.9 Å; Cα contacts (8 Å, |Δi|>4): 635; chains: 1; bounding box: 80×65×112 Å

Sequence (486 aa):
MTELIWRGQVPPLAAPNRNPPDLNNLDQLSYNQAVAYIEDFPDVAERIYRWGLGKENRWRDTPRFYTPTNVVDWHEDINPEATTFSQQEISDNNNGINFPIDQLVRRDKVQALHALHQAGLWTPTEYNAHGFSYLRQAYQNGAELVFNYIAYHARHDLDFARSHPAVPSLHGAFLSSDLVNHLDWLLEIGEHKLFAVWWKYLDTPPTVLNSEGNEVHLNNHSLVTLCENTTLGLANYIRENNNVSLETVDTSNIRGSVWHLALKNTNSNFIDYLARYADRTRIDLLAGHMESPLQAARTLKRFNHFKKLLSTGADPDEMVKLDLLDLPRPSDKWFKTALGFFRNINPNPGQQVSGGTLIHQVIASLHREITEVQSNPHLSTSQKAGKRRRLKTRAADLIRLVRVGSIQGRPDLTTRDERGKTAIALAREHGYHELYAALEPSPLPNIEIPAVRRRDALMPQLQQPGARIPARGHRYPTRSSRLRGA

Secondary structure (DSSP, 8-state):
-HHHHHTT-PPPPPPPSSPPP-TT-GGG--HHHHHHHHHH-HHHHHHHHHHHHTSTTTTTT---BSSHHHHHHHHHHH-TT-SS--HHHHHHHTTT---HHHHHHHTT-HHHHHHHHHTTS--TT-B-TTSBBHHHHHHHTT-HHHHHHHHHHHTT-HHHHHS-SB-HHHH-GGGTSS--SHHHHHHHTT-HHHHHHHHHHHTS--SS---TT---PPPHHHHHHHHHH--HHHHHHHHHHH---SSS---TTSSS-HHHHHHH-S-TTHHHHHHHHS-GGGTTPPBTTTB-HHHHHHHTT-HHHHHHHHHHT---HHHHHHHHHT---TT-HHHHHHHHT-TTSSSSTTSB-TT--HHHHHHHHHHHHHHHHHH-TTS-HHHHHHHHHHHHHHHHHHHHHHHH-BTTB---TT-B-TTS-BHHHHHHHTT-GGGHHHHS--------------GGG-----------PPP---PPPP--------